Protein AF-I6ZKB7-F1 (afdb_monomer_lite)

Structure (mmCIF, N/CA/C/O backbone):
data_AF-I6ZKB7-F1
#
_entry.id   AF-I6ZKB7-F1
#
loop_
_atom_site.group_PDB
_atom_site.id
_atom_site.type_symbol
_atom_site.label_atom_id
_atom_site.label_alt_id
_atom_site.label_comp_id
_atom_site.label_asym_id
_atom_site.label_entity_id
_atom_site.label_seq_id
_atom_site.pdbx_PDB_ins_code
_atom_site.Cartn_x
_atom_site.Cartn_y
_atom_site.Cartn_z
_atom_site.occupancy
_atom_site.B_iso_or_equiv
_atom_site.auth_seq_id
_atom_site.auth_comp_id
_atom_site.auth_asym_id
_atom_site.auth_atom_id
_atom_site.pdbx_PDB_model_num
ATOM 1 N N . MET A 1 1 ? -12.246 -24.626 30.510 1.00 51.47 1 MET A N 1
ATOM 2 C CA . MET A 1 1 ? -11.680 -24.021 29.276 1.00 51.47 1 MET A CA 1
ATOM 3 C C . MET A 1 1 ? -12.000 -22.522 29.144 1.00 51.47 1 MET A C 1
ATOM 5 O O . MET A 1 1 ? -11.069 -21.736 29.004 1.00 51.47 1 MET A O 1
ATOM 9 N N . VAL A 1 2 ? -13.267 -22.102 29.299 1.00 53.16 2 VAL A N 1
ATOM 10 C CA . VAL A 1 2 ? -13.729 -20.690 29.219 1.00 53.16 2 VAL A CA 1
ATOM 11 C C . VAL A 1 2 ? -13.006 -19.737 30.192 1.00 53.16 2 VAL A C 1
ATOM 13 O O . VAL A 1 2 ? -12.579 -18.657 29.794 1.00 53.16 2 VAL A O 1
ATOM 16 N N . ARG A 1 3 ? -12.759 -20.153 31.446 1.00 53.88 3 ARG A N 1
ATOM 17 C CA . ARG A 1 3 ? -12.056 -19.338 32.468 1.00 53.88 3 ARG A CA 1
ATOM 18 C C . ARG A 1 3 ? -10.616 -18.961 32.062 1.00 53.88 3 ARG A C 1
ATOM 20 O O . ARG A 1 3 ? -10.178 -17.844 32.317 1.00 53.88 3 ARG A O 1
ATOM 27 N N . ASN A 1 4 ? -9.911 -19.847 31.347 1.00 62.19 4 ASN A N 1
ATOM 28 C CA . ASN A 1 4 ? -8.574 -19.574 30.794 1.00 62.19 4 ASN A CA 1
ATOM 29 C C . ASN A 1 4 ? -8.617 -18.669 29.553 1.00 62.19 4 ASN A C 1
ATOM 31 O O . ASN A 1 4 ? -7.664 -17.935 29.301 1.00 62.19 4 ASN A O 1
ATOM 35 N N . LEU A 1 5 ? -9.711 -18.697 28.789 1.00 60.88 5 LEU A N 1
ATOM 36 C CA . LEU A 1 5 ? -9.915 -17.851 27.611 1.00 60.88 5 LEU A CA 1
ATOM 37 C C . LEU A 1 5 ? -10.237 -16.409 28.009 1.00 60.88 5 LEU A C 1
ATOM 39 O O . LEU A 1 5 ? -9.581 -15.500 27.511 1.00 60.88 5 LEU A O 1
ATOM 43 N N . LYS A 1 6 ? -11.122 -16.212 28.999 1.00 62.75 6 LYS A N 1
ATOM 44 C CA . LYS A 1 6 ? -11.374 -14.902 29.633 1.00 62.75 6 LYS A CA 1
ATOM 45 C C . LYS A 1 6 ? -10.075 -14.281 30.153 1.00 62.75 6 LYS A C 1
ATOM 47 O O . LYS A 1 6 ? -9.770 -13.125 29.871 1.00 62.75 6 LYS A O 1
ATOM 52 N N . ARG A 1 7 ? -9.249 -15.092 30.824 1.00 59.62 7 ARG A N 1
ATOM 53 C CA . ARG A 1 7 ? -7.931 -14.679 31.320 1.00 59.62 7 ARG A CA 1
ATOM 54 C C . ARG A 1 7 ? -6.965 -14.308 30.182 1.00 59.62 7 ARG A C 1
ATOM 56 O O . ARG A 1 7 ? -6.294 -13.290 30.286 1.00 59.62 7 ARG A O 1
ATOM 63 N N . LYS A 1 8 ? -6.916 -15.066 29.078 1.00 63.81 8 LYS A N 1
ATOM 64 C CA . LYS A 1 8 ? -6.097 -14.732 27.890 1.00 63.81 8 LYS A CA 1
ATOM 65 C C . LYS A 1 8 ? -6.582 -13.472 27.157 1.00 63.81 8 LYS A C 1
ATOM 67 O O . LYS A 1 8 ? -5.739 -12.707 26.699 1.00 63.81 8 LYS A O 1
ATOM 72 N N . TYR A 1 9 ? -7.896 -13.253 27.069 1.00 59.59 9 TYR A N 1
ATOM 73 C CA . TYR A 1 9 ? -8.509 -12.079 26.433 1.00 59.59 9 TYR A CA 1
ATOM 74 C C . TYR A 1 9 ? -8.159 -10.789 27.191 1.00 59.59 9 TYR A C 1
ATOM 76 O O . TYR A 1 9 ? -7.674 -9.826 26.598 1.00 59.59 9 TYR A O 1
ATOM 84 N N . LEU A 1 10 ? -8.294 -10.826 28.523 1.00 61.03 10 LEU A N 1
ATOM 85 C CA . LEU A 1 10 ? -8.027 -9.696 29.417 1.00 61.03 10 LEU A CA 1
ATOM 86 C C . LEU A 1 10 ? -6.528 -9.417 29.612 1.00 61.03 10 LEU A C 1
ATOM 88 O O . LEU A 1 10 ? -6.096 -8.274 29.480 1.00 61.03 10 LEU A O 1
ATOM 92 N N . ILE A 1 11 ? -5.710 -10.443 29.883 1.00 68.31 11 ILE A N 1
ATOM 93 C CA . ILE A 1 11 ? -4.274 -10.255 30.171 1.00 68.31 11 ILE A CA 1
ATOM 94 C C . ILE A 1 11 ? -3.506 -9.774 28.935 1.00 68.31 11 ILE A C 1
ATOM 96 O O . ILE A 1 11 ? -2.604 -8.949 29.057 1.00 68.31 11 ILE A O 1
ATOM 100 N N . ASN A 1 12 ? -3.854 -10.260 27.739 1.00 70.25 12 ASN A N 1
ATOM 101 C CA . ASN A 1 12 ? -3.125 -9.913 26.515 1.00 70.25 12 ASN A CA 1
ATOM 102 C C . ASN A 1 12 ? -3.713 -8.700 25.772 1.00 70.25 12 ASN A C 1
ATOM 104 O O . ASN A 1 12 ? -3.286 -8.436 24.646 1.00 70.25 12 ASN A O 1
ATOM 108 N N . LYS A 1 13 ? -4.663 -7.971 26.389 1.00 74.75 13 LYS A N 1
ATOM 109 C CA . LYS A 1 13 ? -5.296 -6.750 25.850 1.00 74.75 13 LYS A CA 1
ATOM 110 C C . LYS A 1 13 ? -5.686 -6.906 24.373 1.00 74.75 13 LYS A C 1
ATOM 112 O O . LYS A 1 13 ? -5.257 -6.133 23.514 1.00 74.75 13 LYS A O 1
ATOM 117 N N . ILE A 1 14 ? -6.424 -7.973 24.066 1.00 79.06 14 ILE A N 1
ATOM 118 C CA . ILE A 1 14 ? -6.841 -8.276 22.694 1.00 79.06 14 ILE A CA 1
ATOM 119 C C . ILE A 1 14 ? -7.971 -7.325 22.315 1.00 79.06 14 ILE A C 1
ATOM 121 O O . ILE A 1 14 ? -8.935 -7.171 23.054 1.00 79.06 14 ILE A O 1
ATOM 125 N N . THR A 1 15 ? -7.831 -6.671 21.167 1.00 82.69 15 THR A N 1
ATOM 126 C CA . THR A 1 15 ? -8.818 -5.729 20.638 1.00 82.69 15 THR A CA 1
ATOM 127 C C . THR A 1 15 ? -9.570 -6.343 19.461 1.00 82.69 15 THR A C 1
ATOM 129 O O . THR A 1 15 ? -9.063 -7.226 18.766 1.00 82.69 15 THR A O 1
ATOM 132 N N . LEU A 1 16 ? -10.759 -5.817 19.166 1.00 81.62 16 LEU A N 1
ATOM 133 C CA . LEU A 1 16 ? -11.546 -6.199 17.986 1.00 81.62 16 LEU A CA 1
ATOM 134 C C . LEU A 1 16 ? -10.766 -6.008 16.672 1.00 81.62 16 LEU A C 1
ATOM 136 O O . LEU A 1 16 ? -10.924 -6.779 15.723 1.00 81.62 16 LEU A O 1
ATOM 140 N N . LEU A 1 17 ? -9.861 -5.025 16.633 1.00 83.31 17 LEU A N 1
ATOM 141 C CA . LEU A 1 17 ? -8.972 -4.800 15.497 1.00 83.31 17 LEU A CA 1
ATOM 142 C C . LEU A 1 17 ? -7.938 -5.925 15.342 1.00 83.31 17 LEU A C 1
ATOM 144 O O . LEU A 1 17 ? -7.631 -6.314 14.218 1.00 83.31 17 LEU A O 1
ATOM 148 N N . ASP A 1 18 ? -7.429 -6.490 16.441 1.00 83.62 18 ASP A N 1
ATOM 149 C CA . ASP A 1 18 ? -6.519 -7.643 16.388 1.00 83.62 18 ASP A CA 1
ATOM 150 C C . ASP A 1 18 ? -7.217 -8.873 15.805 1.00 83.62 18 ASP A C 1
ATOM 152 O O . ASP A 1 18 ? -6.635 -9.599 14.999 1.00 83.62 18 ASP A O 1
ATOM 156 N N . ILE A 1 19 ? -8.489 -9.065 16.160 1.00 84.31 19 ILE A N 1
ATOM 157 C CA . ILE A 1 19 ? -9.331 -10.129 15.613 1.00 84.31 19 ILE A CA 1
ATOM 158 C C . ILE A 1 19 ? -9.511 -9.932 14.106 1.00 84.31 19 ILE A C 1
ATOM 160 O O . ILE A 1 19 ? -9.295 -10.872 13.343 1.00 84.31 19 ILE A O 1
ATOM 164 N N . TYR A 1 20 ? -9.829 -8.717 13.650 1.00 85.31 20 TYR A N 1
ATOM 165 C CA . TYR A 1 20 ? -9.903 -8.413 12.217 1.00 85.31 20 TYR A CA 1
ATOM 166 C C . TYR A 1 20 ? -8.559 -8.636 11.498 1.00 85.31 20 TYR A C 1
ATOM 168 O O . TYR A 1 20 ? -8.508 -9.239 10.424 1.00 85.31 20 TYR A O 1
ATOM 176 N N . ASN A 1 21 ? -7.454 -8.184 12.092 1.00 84.06 21 ASN A N 1
ATOM 177 C CA . ASN A 1 21 ? -6.118 -8.327 11.516 1.00 84.06 21 ASN A CA 1
ATOM 178 C C . ASN A 1 21 ? -5.712 -9.798 11.362 1.00 84.06 21 ASN A C 1
ATOM 180 O O . ASN A 1 21 ? -5.090 -10.149 10.356 1.00 84.06 21 ASN A O 1
ATOM 184 N N . TYR A 1 22 ? -6.115 -10.657 12.303 1.00 84.31 22 TYR A N 1
ATOM 185 C CA . TYR A 1 22 ? -5.903 -12.101 12.230 1.00 84.31 22 TYR A CA 1
ATOM 186 C C . TYR A 1 22 ? -6.664 -12.753 11.067 1.00 84.31 22 TYR A C 1
ATOM 188 O O . TYR A 1 22 ? -6.106 -13.618 10.398 1.00 84.31 22 TYR A O 1
ATOM 196 N N . TYR A 1 23 ? -7.887 -12.304 10.750 1.00 83.00 23 TYR A N 1
ATOM 197 C CA . TYR A 1 23 ? -8.623 -12.800 9.574 1.00 83.00 23 TYR A CA 1
ATOM 198 C C . TYR A 1 23 ? -7.850 -12.552 8.274 1.00 83.00 23 TYR A C 1
ATOM 200 O O . TYR A 1 23 ? -7.762 -13.417 7.405 1.00 83.00 23 TYR A O 1
ATOM 208 N N . GLY A 1 24 ? -7.286 -11.349 8.130 1.00 74.38 24 GLY A N 1
ATOM 209 C CA . GLY A 1 24 ? -6.516 -10.983 6.942 1.00 74.38 24 GLY A CA 1
ATOM 210 C C . GLY A 1 24 ? -5.119 -11.606 6.902 1.00 74.38 24 GLY A C 1
ATOM 211 O O . GLY A 1 24 ? -4.590 -11.853 5.817 1.00 74.38 24 GLY A O 1
ATOM 212 N N . THR A 1 25 ? -4.520 -11.827 8.072 1.00 81.06 25 THR A N 1
ATOM 213 C CA . THR A 1 25 ? -3.142 -12.303 8.230 1.00 81.06 25 THR A CA 1
ATOM 214 C C . THR A 1 25 ? -3.088 -13.320 9.375 1.00 81.06 25 THR A C 1
ATOM 216 O O . THR A 1 25 ? -2.668 -12.973 10.483 1.00 81.06 25 THR A O 1
ATOM 219 N N . PRO A 1 26 ? -3.528 -14.569 9.140 1.00 82.00 26 PRO A N 1
ATOM 220 C CA . PRO A 1 26 ? -3.494 -15.610 10.158 1.00 82.00 26 PRO A CA 1
ATOM 221 C C . PRO A 1 26 ? -2.053 -15.909 10.572 1.00 82.00 26 PRO A C 1
ATOM 223 O O . PRO A 1 26 ? -1.104 -15.561 9.863 1.00 82.00 26 PRO A O 1
ATOM 226 N N . LEU A 1 27 ? -1.891 -16.590 11.709 1.00 81.69 27 LEU A N 1
ATOM 227 C CA . LEU A 1 27 ? -0.589 -16.846 12.332 1.00 81.69 27 LEU A CA 1
ATOM 228 C C . LEU A 1 27 ? 0.459 -17.392 11.347 1.00 81.69 27 LEU A C 1
ATOM 230 O O . LEU A 1 27 ? 1.579 -16.894 11.313 1.00 81.69 27 LEU A O 1
ATOM 234 N N . SER A 1 28 ? 0.087 -18.356 10.501 1.00 82.62 28 SER A N 1
ATOM 235 C CA . SER A 1 28 ? 0.982 -18.948 9.496 1.00 82.62 28 SER A CA 1
ATOM 236 C C . SER A 1 28 ? 1.497 -17.920 8.480 1.00 82.62 28 SER A C 1
ATOM 238 O O . SER A 1 28 ? 2.698 -17.853 8.209 1.00 82.62 28 SER A O 1
ATOM 240 N N . ILE A 1 29 ? 0.606 -17.073 7.956 1.00 82.56 29 ILE A N 1
ATOM 241 C CA . ILE A 1 29 ? 0.951 -16.007 7.007 1.00 82.56 29 ILE A CA 1
ATOM 242 C C . ILE A 1 29 ? 1.779 -14.926 7.705 1.00 82.56 29 ILE A C 1
ATOM 244 O O . ILE A 1 29 ? 2.761 -14.458 7.131 1.00 82.56 29 ILE A O 1
ATOM 248 N N . TYR A 1 30 ? 1.420 -14.546 8.933 1.00 82.12 30 TYR A N 1
ATOM 249 C CA . TYR A 1 30 ? 2.168 -13.567 9.721 1.00 82.12 30 TYR A CA 1
ATOM 250 C C . TYR A 1 30 ? 3.618 -14.019 9.939 1.00 82.12 30 TYR A C 1
ATOM 252 O O . TYR A 1 30 ? 4.549 -13.279 9.617 1.00 82.12 30 TYR A O 1
ATOM 260 N N . THR A 1 31 ? 3.810 -15.256 10.407 1.00 82.88 31 THR A N 1
ATOM 261 C CA . THR A 1 31 ? 5.133 -15.853 10.622 1.00 82.88 31 THR A CA 1
ATOM 262 C C . THR A 1 31 ? 5.932 -15.917 9.325 1.00 82.88 31 THR A C 1
ATOM 264 O O . THR A 1 31 ? 7.063 -15.436 9.277 1.00 82.88 31 THR A O 1
ATOM 267 N N . SER A 1 32 ? 5.328 -16.421 8.244 1.00 83.94 32 SER A N 1
ATOM 268 C CA . SER A 1 32 ? 5.976 -16.486 6.930 1.00 83.94 32 SER A CA 1
ATOM 269 C C . SER A 1 32 ? 6.416 -15.104 6.427 1.00 83.94 32 SER A C 1
ATOM 271 O O . SER A 1 32 ? 7.543 -14.945 5.961 1.00 83.94 32 SER A O 1
ATOM 273 N N . GLN A 1 33 ? 5.572 -14.075 6.566 1.00 81.50 33 GLN A N 1
ATOM 274 C CA . GLN A 1 33 ? 5.900 -12.709 6.144 1.00 81.50 33 GLN A CA 1
ATOM 275 C C . GLN A 1 33 ? 7.035 -12.094 6.968 1.00 81.50 33 GLN A C 1
ATOM 277 O O . GLN A 1 33 ? 7.944 -11.501 6.389 1.00 81.50 33 GLN A O 1
ATOM 282 N N . LYS A 1 34 ? 7.001 -12.234 8.299 1.00 79.88 34 LYS A N 1
ATOM 283 C CA . LYS A 1 34 ? 8.045 -11.708 9.191 1.00 79.88 34 LYS A CA 1
ATOM 284 C C . LYS A 1 34 ? 9.397 -12.360 8.920 1.00 79.88 34 LYS A C 1
ATOM 286 O O . LYS A 1 34 ? 10.383 -11.654 8.723 1.00 79.88 34 LYS A O 1
ATOM 291 N N . ILE A 1 35 ? 9.418 -13.687 8.802 1.00 80.50 35 ILE A N 1
ATOM 292 C CA . ILE A 1 35 ? 10.624 -14.449 8.462 1.00 80.50 35 ILE A CA 1
ATOM 293 C C . ILE A 1 35 ? 11.142 -14.040 7.081 1.00 80.50 35 ILE A C 1
ATOM 295 O O . ILE A 1 35 ? 12.321 -13.725 6.935 1.00 80.50 35 ILE A O 1
ATOM 299 N N . ARG A 1 36 ? 10.264 -13.950 6.074 1.00 77.75 36 ARG A N 1
ATOM 300 C CA . ARG A 1 36 ? 10.646 -13.485 4.735 1.00 77.75 36 ARG A CA 1
ATOM 301 C C . ARG A 1 36 ? 11.272 -12.093 4.772 1.00 77.75 36 ARG A C 1
ATOM 303 O O . ARG A 1 36 ? 12.269 -11.884 4.094 1.00 77.75 36 ARG A O 1
ATOM 310 N N . ASN A 1 37 ? 10.710 -11.145 5.520 1.00 75.69 37 ASN A N 1
ATOM 311 C CA . ASN A 1 37 ? 11.269 -9.795 5.616 1.00 75.69 37 ASN A CA 1
ATOM 312 C C . ASN A 1 37 ? 12.669 -9.808 6.239 1.00 75.69 37 ASN A C 1
ATOM 314 O O . ASN A 1 37 ? 13.555 -9.136 5.722 1.00 75.69 37 ASN A O 1
ATOM 318 N N . VAL A 1 38 ? 12.878 -10.599 7.298 1.00 80.38 38 VAL A N 1
ATOM 319 C CA . VAL A 1 38 ? 14.201 -10.791 7.909 1.00 80.38 38 VAL A CA 1
ATOM 320 C C . VAL A 1 38 ? 15.192 -11.342 6.886 1.00 80.38 38 VAL A C 1
ATOM 322 O O . VAL A 1 38 ? 16.237 -10.731 6.675 1.00 80.38 38 VAL A O 1
ATOM 325 N N . PHE A 1 39 ? 14.843 -12.435 6.200 1.00 79.31 39 PHE A N 1
ATOM 326 C CA . PHE A 1 39 ? 15.711 -13.040 5.188 1.00 79.31 39 PHE A CA 1
ATOM 327 C C . PHE A 1 39 ? 16.005 -12.084 4.035 1.00 79.31 39 PHE A C 1
ATOM 329 O O . PHE A 1 39 ? 17.162 -11.893 3.690 1.00 79.31 39 PHE A O 1
ATOM 336 N N . VAL A 1 40 ? 14.985 -11.439 3.466 1.00 75.00 40 VAL A N 1
ATOM 337 C CA . VAL A 1 40 ? 15.162 -10.513 2.340 1.00 75.00 40 VAL A CA 1
ATOM 338 C C . VAL A 1 40 ? 16.058 -9.343 2.735 1.00 75.00 40 VAL A C 1
ATOM 340 O O . VAL A 1 40 ? 16.977 -9.019 1.987 1.00 75.00 40 VAL A O 1
ATOM 343 N N . THR A 1 41 ? 15.834 -8.725 3.897 1.00 74.56 41 THR A N 1
ATOM 344 C CA . THR A 1 41 ? 16.668 -7.609 4.361 1.00 74.56 41 THR A CA 1
ATOM 345 C C . THR A 1 41 ? 18.099 -8.064 4.632 1.00 74.56 41 THR A C 1
ATOM 347 O O . THR A 1 41 ? 19.029 -7.419 4.156 1.00 74.56 41 THR A O 1
ATOM 350 N N . ALA A 1 42 ? 18.292 -9.191 5.323 1.00 76.06 42 ALA A N 1
ATOM 351 C CA . ALA A 1 42 ? 19.621 -9.735 5.588 1.00 76.06 42 ALA A CA 1
ATOM 352 C C . ALA A 1 42 ? 20.368 -10.060 4.285 1.00 76.06 42 ALA A C 1
ATOM 354 O O . ALA A 1 42 ? 21.498 -9.616 4.099 1.00 76.06 42 ALA A O 1
ATOM 355 N N . SER A 1 43 ? 19.721 -10.757 3.345 1.00 76.25 43 SER A N 1
ATOM 356 C CA . SER A 1 43 ? 20.298 -11.093 2.042 1.00 76.25 43 SER A CA 1
ATOM 357 C C . SER A 1 43 ? 20.627 -9.852 1.217 1.00 76.25 43 SER A C 1
ATOM 359 O O . SER A 1 43 ? 21.700 -9.797 0.624 1.00 76.25 43 SER A O 1
ATOM 361 N N . LEU A 1 44 ? 19.754 -8.840 1.192 1.00 73.12 44 LEU A N 1
ATOM 362 C CA . LEU A 1 44 ? 20.019 -7.579 0.494 1.00 73.12 44 LEU A CA 1
ATOM 363 C C . LEU A 1 44 ? 21.232 -6.856 1.088 1.00 73.12 44 LEU A C 1
ATOM 365 O O . LEU A 1 44 ? 22.131 -6.471 0.343 1.00 73.12 44 LEU A O 1
ATOM 369 N N . CYS A 1 45 ? 21.291 -6.710 2.412 1.00 74.06 45 CYS A N 1
ATOM 370 C CA . CYS A 1 45 ? 22.398 -6.031 3.085 1.00 74.06 45 CYS A CA 1
ATOM 371 C C . CYS A 1 45 ? 23.725 -6.784 2.919 1.00 74.06 45 CYS A C 1
ATOM 373 O O . CYS A 1 45 ? 24.742 -6.156 2.632 1.00 74.06 45 CYS A O 1
ATOM 375 N N . LEU A 1 46 ? 23.710 -8.118 3.016 1.00 76.69 46 LEU A N 1
ATOM 376 C CA . LEU A 1 46 ? 24.879 -8.955 2.733 1.00 76.69 46 LEU A CA 1
ATOM 377 C C . LEU A 1 46 ? 25.317 -8.827 1.273 1.00 76.69 46 LEU A C 1
ATOM 379 O O . LEU A 1 46 ? 26.502 -8.666 1.011 1.00 76.69 46 LEU A O 1
ATOM 383 N N . THR A 1 47 ? 24.378 -8.831 0.323 1.00 69.62 47 THR A N 1
ATOM 384 C CA . THR A 1 47 ? 24.689 -8.681 -1.109 1.00 69.62 47 THR A CA 1
ATOM 385 C C . THR A 1 47 ? 25.359 -7.339 -1.388 1.00 69.62 47 THR A C 1
ATOM 387 O O . THR A 1 47 ? 26.381 -7.304 -2.066 1.00 69.62 47 THR A O 1
ATOM 390 N N . VAL A 1 48 ? 24.834 -6.240 -0.833 1.00 69.94 48 VAL A N 1
ATOM 391 C CA . VAL A 1 48 ? 25.462 -4.914 -0.951 1.00 69.94 48 VAL A CA 1
ATOM 392 C C . VAL A 1 48 ? 26.858 -4.927 -0.339 1.00 69.94 48 VAL A C 1
ATOM 394 O O . VAL A 1 48 ? 27.799 -4.440 -0.957 1.00 69.94 48 VAL A O 1
ATOM 397 N N . TYR A 1 49 ? 27.018 -5.521 0.844 1.00 72.00 49 TYR A N 1
ATOM 398 C CA . TYR A 1 49 ? 28.314 -5.595 1.504 1.00 72.00 49 TYR A CA 1
ATOM 399 C C . TYR A 1 49 ? 29.348 -6.386 0.698 1.00 72.00 49 TYR A C 1
ATOM 401 O O . TYR A 1 49 ? 30.452 -5.889 0.482 1.00 72.00 49 TYR A O 1
ATOM 409 N N . PHE A 1 50 ? 28.997 -7.581 0.222 1.00 68.44 50 PHE A N 1
ATOM 410 C CA . PHE A 1 50 ? 29.893 -8.414 -0.576 1.00 68.44 50 PHE A CA 1
ATOM 411 C C . PHE A 1 50 ? 30.214 -7.769 -1.926 1.00 68.44 50 PHE A C 1
ATOM 413 O O . PHE A 1 50 ? 31.379 -7.725 -2.308 1.00 68.44 50 PHE A O 1
ATOM 420 N N . ALA A 1 51 ? 29.220 -7.198 -2.614 1.00 68.19 51 ALA A N 1
ATOM 421 C CA . ALA A 1 51 ? 29.429 -6.523 -3.893 1.00 68.19 51 ALA A CA 1
ATOM 422 C C . ALA A 1 51 ? 30.323 -5.280 -3.755 1.00 68.19 51 ALA A C 1
ATOM 424 O O . ALA A 1 51 ? 31.217 -5.070 -4.567 1.00 68.19 51 ALA A O 1
ATOM 425 N N . SER A 1 52 ? 30.133 -4.471 -2.709 1.00 65.69 52 SER A N 1
ATOM 426 C CA . SER A 1 52 ? 30.962 -3.281 -2.464 1.00 65.69 52 SER A CA 1
ATOM 427 C C . SER A 1 52 ? 32.376 -3.593 -1.968 1.00 65.69 52 SER A C 1
ATOM 429 O O . SER A 1 52 ? 33.221 -2.705 -1.985 1.00 65.69 52 SER A O 1
ATOM 431 N N . ASN A 1 53 ? 32.641 -4.818 -1.510 1.00 66.31 53 ASN A N 1
ATOM 432 C CA . ASN A 1 53 ? 33.949 -5.233 -0.994 1.00 66.31 53 ASN A CA 1
ATOM 433 C C . ASN A 1 53 ? 34.579 -6.366 -1.817 1.00 66.31 53 ASN A C 1
ATOM 435 O O . ASN A 1 53 ? 35.540 -6.986 -1.365 1.00 66.31 53 ASN A O 1
ATOM 439 N N . MET A 1 54 ? 34.061 -6.638 -3.019 1.00 66.62 54 MET A N 1
ATOM 440 C CA . MET A 1 54 ? 34.463 -7.791 -3.826 1.00 66.62 54 MET A CA 1
ATOM 441 C C . MET A 1 54 ? 35.965 -7.784 -4.139 1.00 66.62 54 MET A C 1
ATOM 443 O O . MET A 1 54 ? 36.617 -8.817 -4.015 1.00 66.62 54 MET A O 1
ATOM 447 N N . ASP A 1 55 ? 36.535 -6.615 -4.445 1.00 62.22 55 ASP A N 1
ATOM 448 C CA . ASP A 1 55 ? 37.968 -6.463 -4.729 1.00 62.22 55 ASP A CA 1
ATOM 449 C C . ASP A 1 55 ? 38.847 -6.631 -3.484 1.00 62.22 55 ASP A C 1
ATOM 451 O O . ASP A 1 55 ? 39.965 -7.134 -3.572 1.00 62.22 55 ASP A O 1
ATOM 455 N N . ALA A 1 56 ? 38.357 -6.241 -2.305 1.00 64.81 56 ALA A N 1
ATOM 456 C CA . ALA A 1 56 ? 39.075 -6.455 -1.050 1.00 64.81 56 ALA A CA 1
ATOM 457 C C . ALA A 1 56 ? 39.078 -7.943 -0.670 1.00 64.81 56 ALA A C 1
ATOM 459 O O . ALA A 1 56 ? 40.132 -8.491 -0.348 1.00 64.81 56 ALA A O 1
ATOM 460 N N . ILE A 1 57 ? 37.921 -8.603 -0.799 1.00 66.12 57 ILE A N 1
ATOM 461 C CA . ILE A 1 57 ? 37.740 -10.035 -0.531 1.00 66.12 57 ILE A CA 1
ATOM 462 C C . ILE A 1 57 ? 38.574 -10.875 -1.501 1.00 66.12 57 ILE A C 1
ATOM 464 O O . ILE A 1 57 ? 39.287 -11.775 -1.070 1.00 66.12 57 ILE A O 1
ATOM 468 N N . ARG A 1 58 ? 38.553 -10.547 -2.801 1.00 64.81 58 ARG A N 1
ATOM 469 C CA . ARG A 1 58 ? 39.345 -11.238 -3.832 1.00 64.81 58 ARG A CA 1
ATOM 470 C C . ARG A 1 58 ? 40.852 -11.146 -3.580 1.00 64.81 58 ARG A C 1
ATOM 472 O O . ARG A 1 58 ? 41.584 -12.054 -3.951 1.00 64.81 58 ARG A O 1
ATOM 479 N N . ASN A 1 59 ? 41.300 -10.070 -2.938 1.00 71.06 59 ASN A N 1
ATOM 480 C CA . ASN A 1 59 ? 42.705 -9.832 -2.617 1.00 71.06 59 ASN A CA 1
ATOM 481 C C . ASN A 1 59 ? 43.088 -10.251 -1.181 1.00 71.06 59 ASN A C 1
ATOM 483 O O . ASN A 1 59 ? 44.144 -9.833 -0.709 1.00 71.06 59 ASN A O 1
ATOM 487 N N . ASN A 1 60 ? 42.249 -11.025 -0.470 1.00 68.25 60 ASN A N 1
ATOM 488 C CA . ASN A 1 60 ? 42.449 -11.431 0.935 1.00 68.25 60 ASN A CA 1
ATOM 489 C C . ASN A 1 60 ? 42.766 -10.261 1.888 1.00 68.25 60 ASN A C 1
ATOM 491 O O . ASN A 1 60 ? 43.442 -10.422 2.904 1.00 68.25 60 ASN A O 1
ATOM 495 N N . ARG A 1 61 ? 42.278 -9.057 1.573 1.00 66.94 61 ARG A N 1
ATOM 496 C CA . ARG A 1 61 ? 42.401 -7.886 2.442 1.00 66.94 61 ARG A CA 1
ATOM 497 C C . ARG A 1 61 ? 41.169 -7.812 3.329 1.00 66.94 61 ARG A C 1
ATOM 499 O O . ARG A 1 61 ? 40.049 -7.981 2.851 1.00 66.94 61 ARG A O 1
ATOM 506 N N . ILE A 1 62 ? 41.368 -7.502 4.609 1.00 62.34 62 ILE A N 1
ATOM 507 C CA . ILE A 1 62 ? 40.254 -7.234 5.521 1.00 62.34 62 ILE A CA 1
ATOM 508 C C . ILE A 1 62 ? 39.461 -6.049 4.940 1.00 62.34 62 ILE A C 1
ATOM 510 O O . ILE A 1 62 ? 40.045 -4.974 4.746 1.00 62.34 62 ILE A O 1
ATOM 514 N N . PRO A 1 63 ? 38.162 -6.218 4.624 1.00 61.44 63 PRO A N 1
ATOM 515 C CA . PRO A 1 63 ? 37.339 -5.115 4.156 1.00 61.44 63 PRO A CA 1
ATOM 516 C C . PRO A 1 63 ? 37.359 -4.017 5.216 1.00 61.44 63 PRO A C 1
ATOM 518 O O . PRO A 1 63 ? 37.104 -4.284 6.392 1.00 61.44 63 PRO A O 1
ATOM 521 N N . ARG A 1 64 ? 37.688 -2.779 4.832 1.00 56.91 64 ARG A N 1
ATOM 522 C CA . ARG A 1 64 ? 37.697 -1.666 5.787 1.00 56.91 64 ARG A CA 1
ATOM 523 C C . ARG A 1 64 ? 36.263 -1.405 6.257 1.00 56.91 64 ARG A C 1
ATOM 525 O O . ARG A 1 64 ? 35.476 -0.785 5.544 1.00 56.91 64 ARG A O 1
ATOM 532 N N . LEU A 1 65 ? 35.942 -1.853 7.470 1.00 53.31 65 LEU A N 1
ATOM 533 C CA . LEU A 1 65 ? 34.760 -1.436 8.224 1.00 53.31 65 LEU A CA 1
ATOM 534 C C . LEU A 1 65 ? 34.934 0.042 8.610 1.00 53.31 65 LEU A C 1
ATOM 536 O O . LEU A 1 65 ? 35.455 0.366 9.669 1.00 53.31 65 LEU A O 1
ATOM 540 N N . GLY A 1 66 ? 34.571 0.947 7.700 1.00 51.94 66 GLY A N 1
ATOM 541 C CA . GLY A 1 66 ? 34.568 2.399 7.924 1.00 51.94 66 GLY A CA 1
ATOM 542 C C . GLY A 1 66 ? 33.198 3.022 7.664 1.00 51.94 66 GLY A C 1
ATOM 543 O O . GLY A 1 66 ? 32.225 2.299 7.439 1.00 51.94 66 GLY A O 1
ATOM 544 N N . VAL A 1 67 ? 33.134 4.359 7.604 1.00 51.22 67 VAL A N 1
ATOM 545 C CA . VAL A 1 67 ? 31.952 5.173 7.214 1.00 51.22 67 VAL A CA 1
ATOM 546 C C . VAL A 1 67 ? 31.632 5.032 5.712 1.00 51.22 67 VAL A C 1
ATOM 548 O O . VAL A 1 67 ? 31.247 5.972 5.025 1.00 51.22 67 VAL A O 1
ATOM 551 N N . ASN A 1 68 ? 31.833 3.839 5.165 1.00 62.62 68 ASN A N 1
ATOM 552 C CA . ASN A 1 68 ? 31.519 3.518 3.789 1.00 62.62 68 ASN A CA 1
ATOM 553 C C . ASN A 1 68 ? 30.061 3.067 3.708 1.00 62.62 68 ASN A C 1
ATOM 555 O O . ASN A 1 68 ? 29.506 2.469 4.636 1.00 62.62 68 ASN A O 1
ATOM 559 N N . PHE A 1 69 ? 29.447 3.335 2.560 1.00 60.69 69 PHE A N 1
ATOM 560 C CA . PHE A 1 69 ? 28.040 3.050 2.295 1.00 60.69 69 PHE A CA 1
ATOM 561 C C . PHE A 1 69 ? 27.642 1.592 2.611 1.00 60.69 69 PHE A C 1
ATOM 563 O O . PHE A 1 69 ? 26.572 1.339 3.166 1.00 60.69 69 PHE A O 1
ATOM 570 N N . SER A 1 70 ? 28.525 0.629 2.337 1.00 64.75 70 SER A N 1
ATOM 571 C CA . SER A 1 70 ? 28.307 -0.798 2.601 1.00 64.75 70 SER A CA 1
ATOM 572 C C . SER A 1 70 ? 28.192 -1.135 4.093 1.00 64.75 70 SER A C 1
ATOM 574 O O . SER A 1 70 ? 27.279 -1.864 4.484 1.00 64.75 70 SER A O 1
ATOM 576 N N . SER A 1 71 ? 29.048 -0.557 4.938 1.00 66.50 71 SER A N 1
ATOM 577 C CA . SER A 1 71 ? 28.999 -0.722 6.397 1.00 66.50 71 SER A CA 1
ATOM 578 C C . SER A 1 71 ? 27.745 -0.081 6.996 1.00 66.50 71 SER A C 1
ATOM 580 O O . SER A 1 71 ? 27.067 -0.693 7.819 1.00 66.50 71 SER A O 1
ATOM 582 N N . ALA A 1 72 ? 27.382 1.125 6.544 1.00 65.88 72 ALA A N 1
ATOM 583 C CA . ALA A 1 72 ? 26.166 1.808 6.993 1.00 65.88 72 ALA A CA 1
ATOM 584 C C . ALA A 1 72 ? 24.897 1.016 6.625 1.00 65.88 72 ALA A C 1
ATOM 586 O O . ALA A 1 72 ? 23.973 0.898 7.430 1.00 65.88 72 ALA A O 1
ATOM 587 N N . THR A 1 73 ? 24.878 0.405 5.435 1.00 67.25 73 THR A N 1
ATOM 588 C CA . THR A 1 73 ? 23.766 -0.443 4.977 1.00 67.25 73 THR A CA 1
ATOM 589 C C . THR A 1 73 ? 23.639 -1.721 5.814 1.00 67.25 73 THR A C 1
ATOM 591 O O . THR A 1 73 ? 22.519 -2.150 6.101 1.00 67.25 73 THR A O 1
ATOM 594 N N . LEU A 1 74 ? 24.757 -2.311 6.259 1.00 73.12 74 LEU A N 1
ATOM 595 C CA . LEU A 1 74 ? 24.750 -3.443 7.192 1.00 73.12 74 LEU A CA 1
ATOM 596 C C . LEU A 1 74 ? 24.227 -3.059 8.576 1.00 73.12 74 LEU A C 1
ATOM 598 O O . LEU A 1 74 ? 23.404 -3.789 9.118 1.00 73.12 74 LEU A O 1
ATOM 602 N N . VAL A 1 75 ? 24.661 -1.927 9.138 1.00 71.31 75 VAL A N 1
ATOM 603 C CA . VAL A 1 75 ? 24.205 -1.480 10.466 1.00 71.31 75 VAL A CA 1
ATOM 604 C C . VAL A 1 75 ? 22.706 -1.187 10.445 1.00 71.31 75 VAL A C 1
ATOM 606 O O . VAL A 1 75 ? 21.959 -1.720 11.264 1.00 71.31 75 VAL A O 1
ATOM 609 N N . VAL A 1 76 ? 22.234 -0.408 9.469 1.00 70.19 76 VAL A N 1
ATOM 610 C CA . VAL A 1 76 ? 20.805 -0.082 9.331 1.00 70.19 76 VAL A CA 1
ATOM 611 C C . VAL A 1 76 ? 19.976 -1.339 9.049 1.00 70.19 76 VAL A C 1
ATOM 613 O O . VAL A 1 76 ? 18.918 -1.533 9.651 1.00 70.19 76 VAL A O 1
ATOM 616 N N . GLY A 1 77 ? 20.474 -2.226 8.184 1.00 72.69 77 GLY A N 1
ATOM 617 C CA . GLY A 1 77 ? 19.859 -3.525 7.919 1.00 72.69 77 GLY A CA 1
ATOM 618 C C . GLY A 1 77 ? 19.775 -4.411 9.158 1.00 72.69 77 GLY A C 1
ATOM 619 O O . GLY A 1 77 ? 18.723 -4.987 9.428 1.00 72.69 77 GLY A O 1
ATOM 620 N N . GLY A 1 78 ? 20.850 -4.472 9.943 1.00 75.31 78 GLY A N 1
ATOM 621 C CA . GLY A 1 78 ? 20.926 -5.215 11.198 1.00 75.31 78 GLY A CA 1
ATOM 622 C C . GLY A 1 78 ? 19.919 -4.705 12.224 1.00 75.31 78 GLY A C 1
ATOM 623 O O . GLY A 1 78 ? 19.148 -5.497 12.763 1.00 75.31 78 GLY A O 1
ATOM 624 N N . VAL A 1 79 ? 19.831 -3.385 12.419 1.00 78.38 79 VAL A N 1
ATOM 625 C CA . VAL A 1 79 ? 18.817 -2.771 13.295 1.00 78.38 79 VAL A CA 1
ATOM 626 C C . VAL A 1 79 ? 17.402 -3.132 12.834 1.00 78.38 79 VAL A C 1
ATOM 628 O O . VAL A 1 79 ? 16.545 -3.463 13.655 1.00 78.38 79 VAL A O 1
ATOM 631 N N . PHE A 1 80 ? 17.146 -3.122 11.523 1.00 78.62 80 PHE A N 1
ATOM 632 C CA . PHE A 1 80 ? 15.844 -3.503 10.981 1.00 78.62 80 PHE A CA 1
ATOM 633 C C . PHE A 1 80 ? 15.524 -4.985 11.216 1.00 78.62 80 PHE A C 1
ATOM 635 O O . PHE A 1 80 ? 14.414 -5.310 11.636 1.00 78.62 80 PHE A O 1
ATOM 642 N N . VAL A 1 81 ? 16.490 -5.881 10.995 1.00 82.38 81 VAL A N 1
ATOM 643 C CA . VAL A 1 81 ? 16.343 -7.322 11.253 1.00 82.38 81 VAL A CA 1
ATOM 644 C C . VAL A 1 81 ? 16.052 -7.583 12.730 1.00 82.38 81 VAL A C 1
ATOM 646 O O . VAL A 1 81 ? 15.101 -8.298 13.042 1.00 82.38 81 VAL A O 1
ATOM 649 N N . VAL A 1 82 ? 16.805 -6.956 13.637 1.00 79.75 82 VAL A N 1
ATOM 650 C CA . VAL A 1 82 ? 16.594 -7.078 15.087 1.00 79.75 82 VAL A CA 1
ATOM 651 C C . VAL A 1 82 ? 15.211 -6.560 15.475 1.00 79.75 82 VAL A C 1
ATOM 653 O O . VAL A 1 82 ? 14.475 -7.241 16.187 1.00 79.75 82 VAL A O 1
ATOM 656 N N . LYS A 1 83 ? 14.798 -5.399 14.955 1.00 82.62 83 LYS A N 1
ATOM 657 C CA . LYS A 1 83 ? 13.453 -4.853 15.181 1.00 82.62 83 LYS A CA 1
ATOM 658 C C . LYS A 1 83 ? 12.357 -5.808 14.704 1.00 82.62 83 LYS A C 1
ATOM 660 O O . LYS A 1 83 ? 11.367 -5.998 15.411 1.00 82.62 83 LYS A O 1
ATOM 665 N N . GLU A 1 84 ? 12.499 -6.392 13.517 1.00 79.75 84 GLU A N 1
ATOM 666 C CA . GLU A 1 84 ? 11.530 -7.352 12.980 1.00 79.75 84 GLU A CA 1
ATOM 667 C C . GLU A 1 84 ? 11.479 -8.636 13.816 1.00 79.75 84 GLU A C 1
ATOM 669 O O . GLU A 1 84 ? 10.383 -9.122 14.100 1.00 79.75 84 GLU A O 1
ATOM 674 N N . ALA A 1 85 ? 12.628 -9.134 14.283 1.00 81.00 85 ALA A N 1
ATOM 675 C CA . ALA A 1 85 ? 12.710 -10.290 15.173 1.00 81.00 85 ALA A CA 1
ATOM 676 C C . ALA A 1 85 ? 12.041 -10.016 16.531 1.00 81.00 85 ALA A C 1
ATOM 678 O O . ALA A 1 85 ? 11.195 -10.794 16.971 1.00 81.00 85 ALA A O 1
ATOM 679 N N . ILE A 1 86 ? 12.332 -8.873 17.160 1.00 84.06 86 ILE A N 1
ATOM 680 C CA . ILE A 1 86 ? 11.688 -8.454 18.415 1.00 84.06 86 ILE A CA 1
ATOM 681 C C . ILE A 1 86 ? 10.178 -8.288 18.206 1.00 84.06 86 ILE A C 1
ATOM 683 O O . ILE A 1 86 ? 9.378 -8.798 18.988 1.00 84.06 86 ILE A O 1
ATOM 687 N N . SER A 1 87 ? 9.766 -7.621 17.123 1.00 82.12 87 SER A N 1
ATOM 688 C CA . SER A 1 87 ? 8.353 -7.448 16.769 1.00 82.12 87 SER A CA 1
ATOM 689 C C . SER A 1 87 ? 7.643 -8.789 16.586 1.00 82.12 87 SER A C 1
ATOM 691 O O . SER A 1 87 ? 6.508 -8.936 17.039 1.00 82.12 87 SER A O 1
ATOM 693 N N . TYR A 1 88 ? 8.299 -9.762 15.948 1.00 83.88 88 TYR A N 1
ATOM 694 C CA . TYR A 1 88 ? 7.781 -11.115 15.795 1.00 83.88 88 TYR A CA 1
ATOM 695 C C . TYR A 1 88 ? 7.574 -11.781 17.160 1.00 83.88 88 TYR A C 1
ATOM 697 O O . TYR A 1 88 ? 6.462 -12.218 17.447 1.00 83.88 88 TYR A O 1
ATOM 705 N N . VAL A 1 89 ? 8.590 -11.778 18.030 1.00 84.31 89 VAL A N 1
ATOM 706 C CA . VAL A 1 89 ? 8.523 -12.406 19.362 1.00 84.31 89 VAL A CA 1
ATOM 707 C C . VAL A 1 89 ? 7.431 -11.777 20.233 1.00 84.31 89 VAL A C 1
ATOM 709 O O . VAL A 1 89 ? 6.606 -12.495 20.801 1.00 84.31 89 VAL A O 1
ATOM 712 N N . LEU A 1 90 ? 7.366 -10.444 20.299 1.00 82.00 90 LEU A N 1
ATOM 713 C CA . LEU A 1 90 ? 6.380 -9.733 21.120 1.00 82.00 90 LEU A CA 1
ATOM 714 C C . LEU A 1 90 ? 4.941 -9.993 20.655 1.00 82.00 90 LEU A C 1
ATOM 716 O O . LEU A 1 90 ? 4.043 -10.218 21.470 1.00 82.00 90 LEU A O 1
ATOM 720 N N . ASN A 1 91 ? 4.709 -9.996 19.342 1.00 82.62 91 ASN A N 1
ATOM 721 C CA . ASN A 1 91 ? 3.366 -10.166 18.789 1.00 82.62 91 ASN A CA 1
ATOM 722 C C . ASN A 1 91 ? 2.939 -11.630 18.666 1.00 82.62 91 ASN A C 1
ATOM 724 O O . ASN A 1 91 ? 1.740 -11.892 18.564 1.00 82.62 91 ASN A O 1
ATOM 728 N N . LEU A 1 92 ? 3.871 -12.586 18.721 1.00 83.44 92 LEU A N 1
ATOM 729 C CA . LEU A 1 92 ? 3.565 -14.013 18.631 1.00 83.44 92 LEU A CA 1
ATOM 730 C C . LEU A 1 92 ? 2.598 -14.448 19.737 1.00 83.44 92 LEU A C 1
ATOM 732 O O . LEU A 1 92 ? 1.607 -15.121 19.463 1.00 83.44 92 LEU A O 1
ATOM 736 N N . LYS A 1 93 ? 2.828 -13.997 20.977 1.00 81.94 93 LYS A N 1
ATOM 737 C CA . LYS A 1 93 ? 1.949 -14.295 22.121 1.00 81.94 93 LYS A CA 1
ATOM 738 C C . LYS A 1 93 ? 0.532 -13.753 21.911 1.00 81.94 93 LYS A C 1
ATOM 740 O O . LYS A 1 93 ? -0.454 -14.433 22.218 1.00 81.94 93 LYS A O 1
ATOM 745 N N . LYS A 1 94 ? 0.426 -12.536 21.368 1.00 81.56 94 LYS A N 1
ATOM 746 C CA . LYS A 1 94 ? -0.857 -11.894 21.065 1.00 81.56 94 LYS A CA 1
ATOM 747 C C . LYS A 1 94 ? -1.582 -12.641 19.945 1.00 81.56 94 LYS A C 1
ATOM 749 O O . LYS A 1 94 ? -2.723 -13.048 20.137 1.00 81.56 94 LYS A O 1
ATOM 754 N N . MET A 1 95 ? -0.896 -12.935 18.839 1.00 81.69 95 MET A N 1
ATOM 755 C CA . MET A 1 95 ? -1.458 -13.680 17.706 1.00 81.69 95 MET A CA 1
ATOM 756 C C . MET A 1 95 ? -1.865 -15.110 18.070 1.00 81.69 95 MET A C 1
ATOM 758 O O . MET A 1 95 ? -2.935 -15.558 17.666 1.00 81.69 95 MET A O 1
ATOM 762 N N . ALA A 1 96 ? -1.077 -15.810 18.887 1.00 82.50 96 ALA A N 1
ATOM 763 C CA . ALA A 1 96 ? -1.444 -17.127 19.400 1.00 82.50 96 ALA A CA 1
ATOM 764 C C . ALA A 1 96 ? -2.722 -17.064 20.251 1.00 82.50 96 ALA A C 1
ATOM 766 O O . ALA A 1 96 ? -3.565 -17.954 20.188 1.00 82.50 96 ALA A O 1
ATOM 767 N N . SER A 1 97 ? -2.903 -15.993 21.026 1.00 83.00 97 SER A N 1
ATOM 768 C CA . SER A 1 97 ? -4.122 -15.802 21.815 1.00 83.00 97 SER A CA 1
ATOM 769 C C . SER A 1 97 ? -5.343 -15.538 20.932 1.00 83.00 97 SER A C 1
ATOM 771 O O . SER A 1 97 ? -6.398 -16.117 21.186 1.00 83.00 97 SER A O 1
ATOM 773 N N . VAL A 1 98 ? -5.189 -14.750 19.861 1.00 84.25 98 VAL A N 1
ATOM 774 C CA . VAL A 1 98 ? -6.243 -14.546 18.852 1.00 84.25 98 VAL A CA 1
ATOM 775 C C . VAL A 1 98 ? -6.583 -15.852 18.131 1.00 84.25 98 VAL A C 1
ATOM 777 O O . VAL A 1 98 ? -7.758 -16.156 17.961 1.00 84.25 98 VAL A O 1
ATOM 780 N N . PHE A 1 99 ? -5.596 -16.688 17.806 1.00 84.50 99 PHE A N 1
ATOM 781 C CA . PHE A 1 99 ? -5.841 -18.020 17.243 1.00 84.50 99 PHE A CA 1
ATOM 782 C C . PHE A 1 99 ? -6.736 -18.889 18.142 1.00 84.50 99 PHE A C 1
ATOM 784 O O . PHE A 1 99 ? -7.685 -19.504 17.658 1.00 84.50 99 PHE A O 1
ATOM 791 N N . TYR A 1 100 ? -6.494 -18.908 19.458 1.00 81.00 100 TYR A N 1
ATOM 792 C CA . TYR A 1 100 ? -7.355 -19.646 20.391 1.00 81.00 100 TYR A CA 1
ATOM 793 C C . TYR A 1 100 ? -8.777 -19.077 20.471 1.00 81.00 100 TYR A C 1
ATOM 795 O O . TYR A 1 100 ? -9.719 -19.848 20.638 1.00 81.00 100 TYR A O 1
ATOM 803 N N . ILE A 1 101 ? -8.938 -17.758 20.336 1.00 81.12 101 ILE A N 1
ATOM 804 C CA . ILE A 1 101 ? -10.254 -17.107 20.258 1.00 81.12 101 ILE A CA 1
ATOM 805 C C . ILE A 1 101 ? -10.985 -17.538 18.986 1.00 81.12 101 ILE A C 1
ATOM 807 O O . ILE A 1 101 ? -12.138 -17.942 19.066 1.00 81.12 101 ILE A O 1
ATOM 811 N N . TYR A 1 102 ? -10.304 -17.541 17.838 1.00 81.56 102 TYR A N 1
ATOM 812 C CA . TYR A 1 102 ? -10.864 -18.038 16.580 1.00 81.56 102 TYR A CA 1
ATOM 813 C C . TYR A 1 102 ? -11.320 -19.493 16.697 1.00 81.56 102 TYR A C 1
ATOM 815 O O . TYR A 1 102 ? -12.445 -19.808 16.326 1.00 81.56 102 TYR A O 1
ATOM 823 N N . ARG A 1 103 ? -10.483 -20.366 17.271 1.00 80.50 103 ARG A N 1
ATOM 824 C CA . ARG A 1 103 ? -10.829 -21.780 17.486 1.00 80.50 103 ARG A CA 1
ATOM 825 C C . ARG A 1 103 ? -12.033 -21.952 18.417 1.00 80.50 103 ARG A C 1
ATOM 827 O O . ARG A 1 103 ? -12.837 -22.848 18.202 1.00 80.50 103 ARG A O 1
ATOM 834 N N . TYR A 1 104 ? -12.150 -21.110 19.443 1.00 77.69 104 TYR A N 1
ATOM 835 C CA . TYR A 1 104 ? -13.288 -21.130 20.364 1.00 77.69 104 TYR A CA 1
ATOM 836 C C . TYR A 1 104 ? -14.584 -20.668 19.694 1.00 77.69 104 TYR A C 1
ATOM 838 O O . TYR A 1 104 ? -15.622 -21.294 19.878 1.00 77.69 104 TYR A O 1
ATOM 846 N N . ILE A 1 105 ? -14.510 -19.586 18.918 1.00 81.44 105 ILE A N 1
ATOM 847 C CA . ILE A 1 105 ? -15.664 -18.983 18.252 1.00 81.44 105 ILE A CA 1
ATOM 848 C C . ILE A 1 105 ? -16.197 -19.880 17.135 1.00 81.44 105 ILE A C 1
ATOM 850 O O . ILE A 1 105 ? -17.406 -20.032 17.002 1.00 81.44 105 ILE A O 1
ATOM 854 N N . LEU A 1 106 ? -15.306 -20.443 16.321 1.00 74.56 106 LEU A N 1
ATOM 855 C CA . LEU A 1 106 ? -15.707 -21.087 15.073 1.00 74.56 106 LEU A CA 1
ATOM 856 C C . LEU A 1 106 ? -16.076 -22.555 15.251 1.00 74.56 106 LEU A C 1
ATOM 858 O O . LEU A 1 106 ? -16.817 -23.053 14.417 1.00 74.56 106 LEU A O 1
ATOM 862 N N . GLN A 1 107 ? -15.603 -23.217 16.317 1.00 67.69 107 GLN A N 1
ATOM 863 C CA . GLN A 1 107 ? -15.865 -24.623 16.695 1.00 67.69 107 GLN A CA 1
ATOM 864 C C . GLN A 1 107 ? -15.560 -25.699 15.619 1.00 67.69 107 GLN A C 1
ATOM 866 O O . GLN A 1 107 ? -15.384 -26.862 15.969 1.00 67.69 107 GLN A O 1
ATOM 871 N N . GLU A 1 108 ? -15.381 -25.315 14.354 1.00 61.94 108 GLU A N 1
ATOM 872 C CA . GLU A 1 108 ? -15.073 -26.127 13.177 1.00 61.94 108 GLU A CA 1
ATOM 873 C C . GLU A 1 108 ? -13.697 -25.768 12.570 1.00 61.94 108 GLU A C 1
ATOM 875 O O . GLU A 1 108 ? -12.998 -24.847 13.013 1.00 61.94 108 GLU A O 1
ATOM 880 N N . GLY A 1 109 ? -13.282 -26.535 11.554 1.00 58.44 109 GLY A N 1
ATOM 881 C CA . GLY A 1 109 ? -12.031 -26.340 10.818 1.00 58.44 109 GLY A CA 1
ATOM 882 C C . GLY A 1 109 ? -11.945 -24.988 10.096 1.00 58.44 109 GLY A C 1
ATOM 883 O O . GLY A 1 109 ? -12.941 -24.410 9.670 1.00 58.44 109 GLY A O 1
ATOM 884 N N . ILE A 1 110 ? -10.720 -24.476 9.940 1.00 60.34 110 ILE A N 1
ATOM 885 C CA . ILE A 1 110 ? -10.441 -23.105 9.470 1.00 60.34 110 ILE A CA 1
ATOM 886 C C . ILE A 1 110 ? -10.738 -22.898 7.969 1.00 60.34 110 ILE A C 1
ATOM 888 O O . ILE A 1 110 ? -10.821 -21.762 7.496 1.00 60.34 110 ILE A O 1
ATOM 892 N N . ASP A 1 111 ? -10.946 -23.976 7.216 1.00 57.12 111 ASP A N 1
ATOM 893 C CA . ASP A 1 111 ? -10.811 -23.955 5.759 1.00 57.12 111 ASP A CA 1
ATOM 894 C C . ASP A 1 111 ? -11.986 -23.305 5.003 1.00 57.12 111 ASP A C 1
ATOM 896 O O . ASP A 1 111 ? -11.819 -22.949 3.840 1.00 57.12 111 ASP A O 1
ATOM 900 N N . ASN A 1 112 ? -13.129 -23.033 5.656 1.00 64.38 112 ASN A N 1
ATOM 901 C CA . ASN A 1 112 ? -14.298 -22.378 5.035 1.00 64.38 112 ASN A CA 1
ATOM 902 C C . ASN A 1 112 ? -14.919 -21.236 5.868 1.00 64.38 112 ASN A C 1
ATOM 904 O O . ASN A 1 112 ? -16.115 -20.956 5.779 1.00 64.38 112 ASN A O 1
ATOM 908 N N . ILE A 1 113 ? -14.116 -20.523 6.660 1.00 72.81 113 ILE A N 1
ATOM 909 C CA . ILE A 1 113 ? -14.622 -19.436 7.513 1.00 72.81 113 ILE A CA 1
ATOM 910 C C . ILE A 1 113 ? -15.035 -18.210 6.681 1.00 72.81 113 ILE A C 1
ATOM 912 O O . ILE A 1 113 ? -14.199 -17.533 6.061 1.00 72.81 113 ILE A O 1
ATOM 916 N N . ARG A 1 114 ? -16.316 -17.820 6.751 1.00 81.38 114 ARG A N 1
ATOM 917 C CA . ARG A 1 114 ? -16.753 -16.494 6.286 1.00 81.38 114 ARG A CA 1
ATOM 918 C C . ARG A 1 114 ? -16.530 -15.480 7.400 1.00 81.38 114 ARG A C 1
ATOM 920 O O . ARG A 1 114 ? -16.781 -15.745 8.570 1.00 81.38 114 ARG A O 1
ATOM 927 N N . PHE A 1 115 ? -16.110 -14.270 7.033 1.00 85.38 115 PHE A N 1
ATOM 928 C CA . PHE A 1 115 ? -15.846 -13.225 8.027 1.00 85.38 115 PHE A CA 1
ATOM 929 C C . PHE A 1 115 ? -17.080 -12.868 8.869 1.00 85.38 115 PHE A C 1
ATOM 931 O O . PHE A 1 115 ? -16.953 -12.503 10.031 1.00 85.38 115 PHE A O 1
ATOM 938 N N . LYS A 1 116 ? -18.279 -13.017 8.294 1.00 85.94 116 LYS A N 1
ATOM 939 C CA . LYS A 1 116 ? -19.544 -12.809 9.002 1.00 85.94 116 LYS A CA 1
ATOM 940 C C . LYS A 1 116 ? -19.672 -13.718 10.230 1.00 85.94 116 LYS A C 1
ATOM 942 O O . LYS A 1 116 ? -20.012 -13.224 11.298 1.00 85.94 116 LYS A O 1
ATOM 947 N N . ASP A 1 117 ? -19.324 -14.995 10.084 1.00 85.69 117 ASP A N 1
ATOM 948 C CA . ASP A 1 117 ? -19.425 -15.993 11.154 1.00 85.69 117 ASP A CA 1
ATOM 949 C C . ASP A 1 117 ? -18.444 -15.652 12.302 1.00 85.69 117 ASP A C 1
ATOM 951 O O . ASP A 1 117 ? -18.778 -15.758 13.482 1.00 85.69 117 ASP A O 1
ATOM 955 N N . VAL A 1 118 ? -17.261 -15.113 11.962 1.00 86.06 118 VAL A N 1
ATOM 956 C CA . VAL A 1 118 ? -16.304 -14.569 12.945 1.00 86.06 118 VAL A CA 1
ATOM 957 C C . VAL A 1 118 ? -16.914 -13.394 13.705 1.00 86.06 118 VAL A C 1
ATOM 959 O O . VAL A 1 118 ? -16.863 -13.373 14.930 1.00 86.06 118 VAL A O 1
ATOM 962 N N . VAL A 1 119 ? -17.496 -12.415 13.007 1.00 87.56 119 VAL A N 1
ATOM 963 C CA . VAL A 1 119 ? -18.083 -11.221 13.641 1.00 87.56 119 VAL A CA 1
ATOM 964 C C . VAL A 1 119 ? -19.204 -11.605 14.608 1.00 87.56 119 VAL A C 1
ATOM 966 O O . VAL A 1 119 ? -19.227 -11.112 15.733 1.00 87.56 119 VAL A O 1
ATOM 969 N N . GLU A 1 120 ? -20.096 -12.510 14.205 1.00 86.94 120 GLU A N 1
ATOM 970 C CA . GLU A 1 120 ? -21.203 -12.979 15.047 1.00 86.94 120 GLU A CA 1
ATOM 971 C C . GLU A 1 120 ? -20.701 -13.639 16.337 1.00 86.94 120 GLU A C 1
ATOM 973 O O . GLU A 1 120 ? -21.196 -13.343 17.426 1.00 86.94 120 GLU A O 1
ATOM 978 N N . GLY A 1 121 ? -19.683 -14.492 16.247 1.00 86.38 121 GLY A N 1
ATOM 979 C CA . GLY A 1 121 ? -19.132 -15.133 17.434 1.00 86.38 121 GLY A CA 1
ATOM 980 C C . GLY A 1 121 ? -18.290 -14.211 18.319 1.00 86.38 121 GLY A C 1
ATOM 981 O O . GLY A 1 121 ? -18.284 -14.379 19.537 1.00 86.38 121 GLY A O 1
ATOM 982 N N . VAL A 1 122 ? -17.638 -13.192 17.750 1.00 86.38 122 VAL A N 1
ATOM 983 C CA . VAL A 1 122 ? -16.946 -12.153 18.535 1.00 86.38 122 VAL A CA 1
ATOM 984 C C . VAL A 1 122 ? -17.946 -11.311 19.317 1.00 86.38 122 VAL A C 1
ATOM 986 O O . VAL A 1 122 ? -17.703 -11.024 20.482 1.00 86.38 122 VAL A O 1
ATOM 989 N N . ILE A 1 123 ? -19.079 -10.950 18.710 1.00 86.56 123 ILE A N 1
ATOM 990 C CA . ILE A 1 123 ? -20.151 -10.211 19.390 1.00 86.56 123 ILE A CA 1
ATOM 991 C C . ILE A 1 123 ? -20.692 -11.016 20.577 1.00 86.56 123 ILE A C 1
ATOM 993 O O . ILE A 1 123 ? -20.818 -10.477 21.676 1.00 86.56 123 ILE A O 1
ATOM 997 N N . LYS A 1 124 ? -20.945 -12.319 20.387 1.00 86.12 124 LYS A N 1
ATOM 998 C CA . LYS A 1 124 ? -21.344 -13.216 21.485 1.00 86.12 124 LYS A CA 1
ATOM 999 C C . LYS A 1 124 ? -20.288 -13.246 22.596 1.00 86.12 124 LYS A C 1
ATOM 1001 O O . LYS A 1 124 ? -20.628 -13.088 23.765 1.00 86.12 124 LYS A O 1
ATOM 1006 N N . LEU A 1 125 ? -19.009 -13.370 22.235 1.00 84.50 125 LEU A N 1
ATOM 1007 C CA . LEU A 1 125 ? -17.907 -13.385 23.199 1.00 84.50 125 LEU A CA 1
ATOM 1008 C C . LEU A 1 125 ? -17.780 -12.058 23.969 1.00 84.50 125 LEU A C 1
ATOM 1010 O O . LEU A 1 125 ? -17.597 -12.070 25.182 1.00 84.50 125 LEU A O 1
ATOM 1014 N N . GLU A 1 126 ? -17.894 -10.911 23.302 1.00 83.75 126 GLU A N 1
ATOM 1015 C CA . GLU A 1 126 ? -17.852 -9.592 23.952 1.00 83.75 126 GLU A CA 1
ATOM 1016 C C . GLU A 1 126 ? -19.001 -9.410 24.949 1.00 83.75 126 GLU A C 1
ATOM 1018 O O . GLU A 1 126 ? -18.783 -8.895 26.049 1.00 83.75 126 GLU A O 1
ATOM 1023 N N . LYS A 1 127 ? -20.197 -9.915 24.626 1.00 85.75 127 LYS A N 1
ATOM 1024 C CA . LYS A 1 127 ? -21.323 -9.950 25.563 1.00 85.75 127 LYS A CA 1
ATOM 1025 C C . LYS A 1 127 ? -21.024 -10.836 26.779 1.00 85.75 127 LYS A C 1
ATOM 1027 O O . LYS A 1 127 ? -21.218 -10.411 27.910 1.00 85.75 127 LYS A O 1
ATOM 1032 N N . GLU A 1 128 ? -20.466 -12.030 26.580 1.00 82.62 128 GLU A N 1
ATOM 1033 C CA . GLU A 1 128 ? -20.146 -12.975 27.666 1.00 82.62 128 GLU A CA 1
ATOM 1034 C C . GLU A 1 128 ? -18.970 -12.559 28.573 1.00 82.62 128 GLU A C 1
ATOM 1036 O O . GLU A 1 128 ? -18.873 -13.006 29.727 1.00 82.62 128 GLU A O 1
ATOM 1041 N N . VAL A 1 129 ? -18.008 -11.799 28.040 1.00 79.81 129 VAL A N 1
ATOM 1042 C CA . VAL A 1 129 ? -16.753 -11.446 28.730 1.00 79.81 129 VAL A CA 1
ATOM 1043 C C . VAL A 1 129 ? -16.785 -10.025 29.278 1.00 79.81 129 VAL A C 1
ATOM 1045 O O . VAL A 1 129 ? -16.342 -9.807 30.405 1.00 79.81 129 VAL A O 1
ATOM 1048 N N . HIS A 1 130 ? -17.292 -9.076 28.492 1.00 79.00 130 HIS A N 1
ATOM 1049 C CA . HIS A 1 130 ? -17.264 -7.646 28.794 1.00 79.00 130 HIS A CA 1
ATOM 1050 C C . HIS A 1 130 ? -18.650 -7.045 29.046 1.00 79.00 130 HIS A C 1
ATOM 1052 O O . HIS A 1 130 ? -18.722 -5.862 29.370 1.00 79.00 130 HIS A O 1
ATOM 1058 N N . ASN A 1 131 ? -19.726 -7.833 28.914 1.00 81.88 131 ASN A N 1
ATOM 1059 C CA . ASN A 1 131 ? -21.113 -7.376 29.032 1.00 81.88 131 ASN A CA 1
ATOM 1060 C C . ASN A 1 131 ? -21.426 -6.175 28.119 1.00 81.88 131 ASN A C 1
ATOM 1062 O O . ASN A 1 131 ? -22.143 -5.254 28.500 1.00 81.88 131 ASN A O 1
ATOM 1066 N N . ARG A 1 132 ? -20.829 -6.162 26.919 1.00 82.56 132 ARG A N 1
ATOM 1067 C CA . ARG A 1 132 ? -21.044 -5.127 25.902 1.00 82.56 132 ARG A CA 1
ATOM 1068 C C . ARG A 1 132 ? -22.006 -5.637 24.839 1.00 82.56 132 ARG A C 1
ATOM 1070 O O . ARG A 1 132 ? -21.724 -6.644 24.193 1.00 82.56 132 ARG A O 1
ATOM 1077 N N . ASP A 1 133 ? -23.088 -4.903 24.608 1.00 83.81 133 ASP A N 1
ATOM 1078 C CA . ASP A 1 133 ? -24.000 -5.152 23.491 1.00 83.81 133 ASP A CA 1
ATOM 1079 C C . ASP A 1 133 ? -23.468 -4.473 22.222 1.00 83.81 133 ASP A C 1
ATOM 1081 O O . ASP A 1 133 ? -23.842 -3.358 21.871 1.00 83.81 133 ASP A O 1
ATOM 1085 N N . LEU A 1 134 ? -22.536 -5.151 21.550 1.00 84.81 134 LEU A N 1
ATOM 1086 C CA . LEU A 1 134 ? -21.997 -4.718 20.261 1.00 84.81 134 LEU A CA 1
ATOM 1087 C C . LEU A 1 134 ? -22.860 -5.227 19.108 1.00 84.81 134 LEU A C 1
ATOM 1089 O O . LEU A 1 134 ? -23.253 -6.391 19.065 1.00 84.81 134 LEU A O 1
ATOM 1093 N N . THR A 1 135 ? -23.072 -4.384 18.105 1.00 86.94 135 THR A N 1
ATOM 1094 C CA . THR A 1 135 ? -23.680 -4.777 16.834 1.00 86.94 135 THR A CA 1
ATOM 1095 C C . THR A 1 135 ? -22.618 -5.014 15.757 1.00 86.94 135 THR A C 1
ATOM 1097 O O . THR A 1 135 ? -21.470 -4.567 15.840 1.00 86.94 135 THR A O 1
ATOM 1100 N N . GLY A 1 136 ? -23.006 -5.682 14.665 1.00 83.31 136 GLY A N 1
ATOM 1101 C CA . GLY A 1 136 ? -22.132 -5.833 13.495 1.00 83.31 136 GLY A CA 1
ATOM 1102 C C . GLY A 1 136 ? -21.726 -4.494 12.860 1.00 83.31 136 GLY A C 1
ATOM 1103 O O . GLY A 1 136 ? -20.668 -4.413 12.229 1.00 83.31 136 GLY A O 1
ATOM 1104 N N . LYS A 1 137 ? -22.539 -3.442 13.045 1.00 85.31 137 LYS A N 1
ATOM 1105 C CA . LYS A 1 137 ? -22.227 -2.074 12.613 1.00 85.31 137 LYS A CA 1
ATOM 1106 C C . LYS A 1 137 ? -21.092 -1.488 13.453 1.00 85.31 137 LYS A C 1
ATOM 1108 O O . LYS A 1 137 ? -20.135 -0.988 12.869 1.00 85.31 137 LYS A O 1
ATOM 1113 N N . ASP A 1 138 ? -21.135 -1.653 14.773 1.00 84.88 138 ASP A N 1
ATOM 1114 C CA . ASP A 1 138 ? -20.101 -1.138 15.684 1.00 84.88 138 ASP A CA 1
ATOM 1115 C C . ASP A 1 138 ? -18.743 -1.777 15.397 1.00 84.88 138 ASP A C 1
ATOM 1117 O O . ASP A 1 138 ? -17.732 -1.090 15.259 1.00 84.88 138 ASP A O 1
ATOM 1121 N N . PHE A 1 139 ? -18.722 -3.098 15.191 1.00 85.81 139 PHE A N 1
ATOM 1122 C CA . PHE A 1 139 ? -17.501 -3.801 14.801 1.00 85.81 139 PHE A CA 1
ATOM 1123 C C . PHE A 1 139 ? -16.922 -3.248 13.486 1.00 85.81 139 PHE A C 1
ATOM 1125 O O . PHE A 1 139 ? -15.709 -3.089 13.336 1.00 85.81 139 PHE A O 1
ATOM 1132 N N . ARG A 1 140 ? -17.785 -2.940 12.513 1.00 86.38 140 ARG A N 1
ATOM 1133 C CA . ARG A 1 140 ? -17.373 -2.388 11.217 1.00 86.38 140 ARG A CA 1
ATOM 1134 C C . ARG A 1 140 ? -16.831 -0.970 11.339 1.00 86.38 140 ARG A C 1
ATOM 1136 O O . ARG A 1 140 ? -15.788 -0.686 10.752 1.00 86.38 140 ARG A O 1
ATOM 1143 N N . ASP A 1 141 ? -17.496 -0.118 12.110 1.00 84.19 141 ASP A N 1
ATOM 1144 C CA . ASP A 1 141 ? -17.059 1.254 12.355 1.00 84.19 141 ASP A CA 1
ATOM 1145 C C . ASP A 1 141 ? -15.691 1.273 13.060 1.00 84.19 141 ASP A C 1
ATOM 1147 O O . ASP A 1 141 ? -14.805 2.015 12.641 1.00 84.19 141 ASP A O 1
ATOM 1151 N N . ILE A 1 142 ? -15.448 0.368 14.017 1.00 86.12 142 ILE A N 1
ATOM 1152 C CA . ILE A 1 142 ? -14.138 0.208 14.675 1.00 86.12 142 ILE A CA 1
ATOM 1153 C C . ILE A 1 142 ? -13.041 -0.176 13.673 1.00 86.12 142 ILE A C 1
ATOM 1155 O O . ILE A 1 142 ? -11.968 0.426 13.664 1.00 86.12 142 ILE A O 1
ATOM 1159 N N . VAL A 1 143 ? -13.299 -1.154 12.798 1.00 86.75 143 VAL A N 1
ATOM 1160 C CA . VAL A 1 143 ? -12.322 -1.591 11.782 1.00 86.75 143 VAL A CA 1
ATOM 1161 C C . VAL A 1 143 ? -12.038 -0.493 10.750 1.00 86.75 143 VAL A C 1
ATOM 1163 O O . VAL A 1 143 ? -10.913 -0.375 10.256 1.00 86.75 143 VAL A O 1
ATOM 1166 N N . ASN A 1 144 ? -13.045 0.312 10.410 1.00 87.44 144 ASN A N 1
ATOM 1167 C CA . ASN A 1 144 ? -12.943 1.330 9.369 1.00 87.44 144 ASN A CA 1
ATOM 1168 C C . ASN A 1 144 ? -12.495 2.706 9.870 1.00 87.44 144 ASN A C 1
ATOM 1170 O O . ASN A 1 144 ? -12.043 3.495 9.039 1.00 87.44 144 ASN A O 1
ATOM 1174 N N . ARG A 1 145 ? -12.549 2.986 11.179 1.00 87.38 145 ARG A N 1
ATOM 1175 C CA . ARG A 1 145 ? -12.291 4.314 11.769 1.00 87.38 145 ARG A CA 1
ATOM 1176 C C . ARG A 1 145 ? -11.034 4.984 11.218 1.00 87.38 145 ARG A C 1
ATOM 1178 O O . ARG A 1 145 ? -11.121 6.041 10.602 1.00 87.38 145 ARG A O 1
ATOM 1185 N N . ASN A 1 146 ? -9.882 4.319 11.304 1.00 88.25 146 ASN A N 1
ATOM 1186 C CA . ASN A 1 146 ? -8.611 4.876 10.823 1.00 88.25 146 ASN A CA 1
ATOM 1187 C C . ASN A 1 146 ? -8.608 5.150 9.309 1.00 88.25 146 ASN A C 1
ATOM 1189 O O . ASN A 1 146 ? -8.042 6.143 8.855 1.00 88.25 146 ASN A O 1
ATOM 1193 N N . ASN A 1 147 ? -9.244 4.287 8.509 1.00 89.19 147 ASN A N 1
ATOM 1194 C CA . ASN A 1 147 ? -9.348 4.495 7.062 1.00 89.19 147 ASN A CA 1
ATOM 1195 C C . ASN A 1 147 ? -10.270 5.676 6.729 1.00 89.19 147 ASN A C 1
ATOM 1197 O O . ASN A 1 147 ? -9.973 6.418 5.794 1.00 89.19 147 ASN A O 1
ATOM 1201 N N . LEU A 1 148 ? -11.357 5.849 7.486 1.00 88.25 148 LEU A N 1
ATOM 1202 C CA . LEU A 1 148 ? -12.307 6.948 7.320 1.00 88.25 148 LEU A CA 1
ATOM 1203 C C . LEU A 1 148 ? -11.684 8.291 7.708 1.00 88.25 148 LEU A C 1
ATOM 1205 O O . LEU A 1 148 ? -11.804 9.238 6.934 1.00 88.25 148 LEU A O 1
ATOM 1209 N N . LEU A 1 149 ? -10.952 8.351 8.826 1.00 90.12 149 LEU A N 1
ATOM 1210 C CA . LEU A 1 149 ? -10.208 9.543 9.256 1.00 90.12 149 LEU A CA 1
ATOM 1211 C C . LEU A 1 149 ? -9.136 9.945 8.235 1.00 90.12 149 LEU A C 1
ATOM 1213 O O . LEU A 1 149 ? -9.001 11.117 7.885 1.00 90.12 149 LEU A O 1
ATOM 1217 N N . LEU A 1 150 ? -8.397 8.971 7.690 1.00 91.75 150 LEU A N 1
ATOM 1218 C CA . LEU A 1 150 ? -7.428 9.241 6.624 1.00 91.75 150 LEU A CA 1
ATOM 1219 C C . LEU A 1 150 ? -8.093 9.782 5.362 1.00 91.75 150 LEU A C 1
ATOM 1221 O O . LEU A 1 150 ? -7.560 10.698 4.739 1.00 91.75 150 LEU A O 1
ATOM 1225 N N . LEU A 1 151 ? -9.236 9.218 4.976 1.00 89.44 151 LEU A N 1
ATOM 1226 C CA . LEU A 1 151 ? -9.994 9.688 3.824 1.00 89.44 151 LEU A CA 1
ATOM 1227 C C . LEU A 1 151 ? -10.533 11.112 4.050 1.00 89.44 151 LEU A C 1
ATOM 1229 O O . LEU A 1 151 ? -10.430 11.944 3.147 1.00 89.44 151 LEU A O 1
ATOM 1233 N N . LEU A 1 152 ? -10.996 11.427 5.265 1.00 89.00 152 LEU A N 1
ATOM 1234 C CA . LEU A 1 152 ? -11.474 12.759 5.642 1.00 89.00 152 LEU A CA 1
ATOM 1235 C C . LEU A 1 152 ? -10.334 13.772 5.531 1.00 89.00 152 LEU A C 1
ATOM 1237 O O . LEU A 1 152 ? -10.473 14.821 4.899 1.00 89.00 152 LEU A O 1
ATOM 1241 N N . MET A 1 153 ? -9.161 13.404 6.052 1.00 90.62 153 MET A N 1
ATOM 1242 C CA . MET A 1 153 ? -7.950 14.207 5.940 1.00 90.62 153 MET A CA 1
ATOM 1243 C C . MET A 1 153 ? -7.526 14.411 4.478 1.00 90.62 153 MET A C 1
ATOM 1245 O O . MET A 1 153 ? -7.120 15.512 4.108 1.00 90.62 153 MET A O 1
ATOM 1249 N N . MET A 1 154 ? -7.651 13.389 3.621 1.00 89.75 154 MET A N 1
ATOM 1250 C CA . MET A 1 154 ? -7.381 13.513 2.183 1.00 89.75 154 MET A CA 1
ATOM 1251 C C . MET A 1 154 ? -8.334 14.482 1.477 1.00 89.75 154 MET A C 1
ATOM 1253 O O . MET A 1 154 ? -7.866 15.234 0.622 1.00 89.75 154 MET A O 1
ATOM 1257 N N . LYS A 1 155 ? -9.628 14.493 1.833 1.00 86.12 155 LYS A N 1
ATOM 1258 C CA . LYS A 1 155 ? -10.619 15.413 1.245 1.00 86.12 155 LYS A CA 1
ATOM 1259 C C . LYS A 1 155 ? -10.430 16.852 1.724 1.00 86.12 155 LYS A C 1
ATOM 1261 O O . LYS A 1 155 ? -10.356 17.757 0.900 1.00 86.12 155 LYS A O 1
ATOM 1266 N N . LYS A 1 156 ? -10.345 17.078 3.039 1.00 88.62 156 LYS A N 1
ATOM 1267 C CA . LYS A 1 156 ? -10.314 18.438 3.612 1.00 88.62 156 LYS A CA 1
ATOM 1268 C C . LYS A 1 156 ? -8.911 19.069 3.555 1.00 88.62 156 LYS A C 1
ATOM 1270 O O . LYS A 1 156 ? -8.784 20.289 3.483 1.00 88.62 156 LYS A O 1
ATOM 1275 N N . PHE A 1 157 ? -7.839 18.266 3.499 1.00 91.12 157 PHE A N 1
ATOM 1276 C CA . PHE A 1 157 ? -6.450 18.754 3.469 1.00 91.12 157 PHE A CA 1
ATOM 1277 C C . PHE A 1 157 ? -5.606 18.159 2.318 1.00 91.12 157 PHE A C 1
ATOM 1279 O O . PHE A 1 157 ? -4.502 17.645 2.543 1.00 91.12 157 PHE A O 1
ATOM 1286 N N . PRO A 1 158 ? -6.041 18.291 1.048 1.00 88.88 158 PRO A N 1
ATOM 1287 C CA . PRO A 1 158 ? -5.406 17.627 -0.095 1.00 88.88 158 PRO A CA 1
ATOM 1288 C C . PRO A 1 158 ? -3.958 18.075 -0.340 1.00 88.88 158 PRO A C 1
ATOM 1290 O O . PRO A 1 158 ? -3.158 17.335 -0.912 1.00 88.88 158 PRO A O 1
ATOM 1293 N N . SER A 1 159 ? -3.575 19.273 0.113 1.00 89.25 159 SER A N 1
ATOM 1294 C CA . SER A 1 159 ? -2.217 19.808 -0.048 1.00 89.25 159 SER A CA 1
ATOM 1295 C C . SER A 1 159 ? -1.139 19.022 0.706 1.00 89.25 159 SER A C 1
ATOM 1297 O O . SER A 1 159 ? 0.028 19.111 0.328 1.00 89.25 159 SER A O 1
ATOM 1299 N N . ILE A 1 160 ? -1.504 18.262 1.748 1.00 90.12 160 ILE A N 1
ATOM 1300 C CA . ILE A 1 160 ? -0.581 17.370 2.476 1.00 90.12 160 ILE A CA 1
ATOM 1301 C C . ILE A 1 160 ? -0.159 16.209 1.565 1.00 90.12 160 ILE A C 1
ATOM 1303 O O . ILE A 1 160 ? 1.001 15.810 1.526 1.00 90.12 160 ILE A O 1
ATOM 1307 N N . PHE A 1 161 ? -1.087 15.725 0.742 1.00 87.88 161 PHE A N 1
ATOM 1308 C CA . PHE A 1 161 ? -0.905 14.572 -0.137 1.00 87.88 161 PHE A CA 1
ATOM 1309 C C . PHE A 1 161 ? -0.332 14.938 -1.516 1.00 87.88 161 PHE A C 1
ATOM 1311 O O . PHE A 1 161 ? -0.209 14.070 -2.383 1.00 87.88 161 PHE A O 1
ATOM 1318 N N . ARG A 1 162 ? 0.039 16.210 -1.727 1.00 81.75 162 ARG A N 1
ATOM 1319 C CA . ARG A 1 162 ? 0.708 16.710 -2.939 1.00 81.75 162 ARG A CA 1
ATOM 1320 C C . ARG A 1 162 ? 2.225 16.861 -2.709 1.00 81.75 162 ARG A C 1
ATOM 1322 O O . ARG A 1 162 ? 2.619 17.287 -1.623 1.00 81.75 162 ARG A O 1
ATOM 1329 N N . PRO A 1 163 ? 3.080 16.575 -3.713 1.00 73.25 163 PRO A N 1
ATOM 1330 C CA . PRO A 1 163 ? 2.735 16.206 -5.093 1.00 73.25 163 PRO A CA 1
ATOM 1331 C C . PRO A 1 163 ? 2.221 14.766 -5.236 1.00 73.25 163 PRO A C 1
ATOM 1333 O O . PRO A 1 163 ? 1.570 14.455 -6.232 1.00 73.25 163 PRO A O 1
ATOM 1336 N N . THR A 1 164 ? 2.446 13.903 -4.240 1.00 82.50 164 THR A N 1
ATOM 1337 C CA . THR A 1 164 ? 2.056 12.487 -4.296 1.00 82.50 164 THR A CA 1
ATOM 1338 C C . THR A 1 164 ? 1.732 11.856 -2.950 1.00 82.50 164 THR A C 1
ATOM 1340 O O . THR A 1 164 ? 2.400 12.109 -1.953 1.00 82.50 164 THR A O 1
ATOM 1343 N N . CYS A 1 165 ? 0.783 10.919 -2.965 1.00 88.44 165 CYS A N 1
ATOM 1344 C CA . CYS A 1 165 ? 0.462 10.038 -1.846 1.00 88.44 165 CYS A CA 1
ATOM 1345 C C . CYS A 1 165 ? 1.177 8.682 -2.013 1.00 88.44 165 CYS A C 1
ATOM 1347 O O . CYS A 1 165 ? 0.656 7.778 -2.677 1.00 88.44 165 CYS A O 1
ATOM 1349 N N . SER A 1 166 ? 2.388 8.564 -1.458 1.00 92.12 166 SER A N 1
ATOM 1350 C CA . SER A 1 166 ? 3.164 7.313 -1.437 1.00 92.12 166 SER A CA 1
ATOM 1351 C C . SER A 1 166 ? 2.662 6.353 -0.356 1.00 92.12 166 SER A C 1
ATOM 1353 O O . SER A 1 166 ? 1.994 6.750 0.604 1.00 92.12 166 SER A O 1
ATOM 1355 N N . ARG A 1 167 ? 3.007 5.068 -0.473 1.00 91.50 167 ARG A N 1
ATOM 1356 C CA . ARG A 1 167 ? 2.774 4.090 0.598 1.00 91.50 167 ARG A CA 1
ATOM 1357 C C . ARG A 1 167 ? 3.573 4.430 1.845 1.00 91.50 167 ARG A C 1
ATOM 1359 O O . ARG A 1 167 ? 3.056 4.208 2.934 1.00 91.50 167 ARG A O 1
ATOM 1366 N N . PHE A 1 168 ? 4.778 4.978 1.692 1.00 92.12 168 PHE A N 1
ATOM 1367 C CA . PHE A 1 168 ? 5.594 5.409 2.825 1.00 92.12 168 PHE A CA 1
ATOM 1368 C C . PHE A 1 168 ? 4.898 6.498 3.657 1.00 92.12 168 PHE A C 1
ATOM 1370 O O . PHE A 1 168 ? 4.768 6.339 4.869 1.00 92.12 168 PHE A O 1
ATOM 1377 N N . LEU A 1 169 ? 4.330 7.529 3.013 1.00 93.69 169 LEU A N 1
ATOM 1378 C CA . LEU A 1 169 ? 3.522 8.538 3.709 1.00 93.69 169 LEU A CA 1
ATOM 1379 C C . LEU A 1 169 ? 2.325 7.892 4.411 1.00 93.69 169 LEU A C 1
ATOM 1381 O O . LEU A 1 169 ? 2.097 8.122 5.592 1.00 93.69 169 LEU A O 1
ATOM 1385 N N . LEU A 1 170 ? 1.566 7.059 3.692 1.00 93.81 170 LEU A N 1
ATOM 1386 C CA . LEU A 1 170 ? 0.385 6.393 4.247 1.00 93.81 170 LEU A CA 1
ATOM 1387 C C . LEU A 1 170 ? 0.716 5.513 5.452 1.00 93.81 170 LEU A C 1
ATOM 1389 O O . LEU A 1 170 ? -0.080 5.448 6.379 1.00 93.81 170 LEU A O 1
ATOM 1393 N N . TYR A 1 171 ? 1.859 4.832 5.431 1.00 91.31 171 TYR A N 1
ATOM 1394 C CA . TYR A 1 171 ? 2.327 4.013 6.544 1.00 91.31 171 TYR A CA 1
ATOM 1395 C C . TYR A 1 171 ? 2.546 4.859 7.805 1.00 91.31 171 TYR A C 1
ATOM 1397 O O . TYR A 1 171 ? 2.074 4.493 8.883 1.00 91.31 171 TYR A O 1
ATOM 1405 N N . ILE A 1 172 ? 3.190 6.021 7.657 1.00 92.25 172 ILE A N 1
ATOM 1406 C CA . ILE A 1 172 ? 3.385 6.965 8.762 1.00 92.25 172 ILE A CA 1
ATOM 1407 C C . ILE A 1 172 ? 2.027 7.479 9.239 1.00 92.25 172 ILE A C 1
ATOM 1409 O O . ILE A 1 172 ? 1.705 7.354 10.414 1.00 92.25 172 ILE A O 1
ATOM 1413 N N . LEU A 1 173 ? 1.177 7.961 8.329 1.00 93.69 173 LEU A N 1
ATOM 1414 C CA . LEU A 1 173 ? -0.134 8.504 8.688 1.00 93.69 173 LEU A CA 1
ATOM 1415 C C . LEU A 1 173 ? -1.031 7.482 9.398 1.00 93.69 173 LEU A C 1
ATOM 1417 O O . LEU A 1 173 ? -1.701 7.847 10.353 1.00 93.69 173 LEU A O 1
ATOM 1421 N N . HIS A 1 174 ? -1.013 6.205 9.006 1.00 90.69 174 HIS A N 1
ATOM 1422 C CA . HIS A 1 174 ? -1.728 5.138 9.726 1.00 90.69 174 HIS A CA 1
ATOM 1423 C C . HIS A 1 174 ? -1.273 4.976 11.176 1.00 90.69 174 HIS A C 1
ATOM 1425 O O . HIS A 1 174 ? -2.078 4.618 12.029 1.00 90.69 174 HIS A O 1
ATOM 1431 N N . SER A 1 175 ? -0.000 5.253 11.453 1.00 88.88 175 SER A N 1
ATOM 1432 C CA . SER A 1 175 ? 0.558 5.192 12.807 1.00 88.88 175 SER A CA 1
ATOM 1433 C C . SER A 1 175 ? 0.167 6.412 13.650 1.00 88.88 175 SER A C 1
ATOM 1435 O O . SER A 1 175 ? 0.073 6.304 14.869 1.00 88.88 175 SER A O 1
ATOM 1437 N N . TYR A 1 176 ? -0.091 7.558 13.007 1.00 91.25 176 TYR A N 1
ATOM 1438 C CA . TYR A 1 176 ? -0.449 8.809 13.683 1.00 91.25 176 TYR A CA 1
ATOM 1439 C C . TYR A 1 176 ? -1.944 9.097 13.728 1.00 91.25 176 TYR A C 1
ATOM 1441 O O . TYR A 1 176 ? -2.358 9.844 14.598 1.00 91.25 176 TYR A O 1
ATOM 1449 N N . ILE A 1 177 ? -2.773 8.533 12.847 1.00 91.44 177 ILE A N 1
ATOM 1450 C CA . ILE A 1 177 ? -4.163 8.986 12.690 1.00 91.44 177 ILE A CA 1
ATOM 1451 C C . ILE A 1 177 ? -4.974 8.894 13.991 1.00 91.44 177 ILE A C 1
ATOM 1453 O O . ILE A 1 177 ? -5.641 9.854 14.359 1.00 91.44 177 ILE A O 1
ATOM 1457 N N . GLY A 1 178 ? -4.837 7.792 14.735 1.00 86.94 178 GLY A N 1
ATOM 1458 C CA . GLY A 1 178 ? -5.498 7.624 16.032 1.00 86.94 178 GLY A CA 1
ATOM 1459 C C . GLY A 1 178 ? -4.889 8.486 17.143 1.00 86.94 178 GLY A C 1
ATOM 1460 O O . GLY A 1 178 ? -5.610 8.897 18.050 1.00 86.94 178 GLY A O 1
ATOM 1461 N N . LYS A 1 179 ? -3.583 8.800 17.055 1.00 90.06 179 LYS A N 1
ATOM 1462 C CA . LYS A 1 179 ? -2.923 9.762 17.953 1.00 90.06 179 LYS A CA 1
ATOM 1463 C C . LYS A 1 179 ? -3.428 11.179 17.685 1.00 90.06 179 LYS A C 1
ATOM 1465 O O . LYS A 1 179 ? -3.721 11.888 18.625 1.00 90.06 179 LYS A O 1
ATOM 1470 N N . ILE A 1 180 ? -3.564 11.581 16.423 1.00 90.25 180 ILE A N 1
ATOM 1471 C CA . ILE A 1 180 ? -4.072 12.910 16.053 1.00 90.25 180 ILE A CA 1
ATOM 1472 C C . ILE A 1 180 ? -5.521 13.070 16.509 1.00 90.25 180 ILE A C 1
ATOM 1474 O O . ILE A 1 180 ? -5.899 14.156 16.913 1.00 90.25 180 ILE A O 1
ATOM 1478 N N . GLU A 1 181 ? -6.331 12.014 16.450 1.00 90.12 181 GLU A N 1
ATOM 1479 C CA . GLU A 1 181 ? -7.721 12.060 16.912 1.00 90.12 181 GLU A CA 1
ATOM 1480 C C . GLU A 1 181 ? -7.835 12.254 18.434 1.00 90.12 181 GLU A C 1
ATOM 1482 O O . GLU A 1 181 ? -8.570 13.132 18.875 1.00 90.12 181 GLU A O 1
ATOM 1487 N N . ASN A 1 182 ? -7.098 11.470 19.232 1.00 88.38 182 ASN A N 1
ATOM 1488 C CA . ASN A 1 182 ? -7.333 11.368 20.683 1.00 88.38 182 ASN A CA 1
ATOM 1489 C C . ASN A 1 182 ? -6.183 11.886 21.568 1.00 88.38 182 ASN A C 1
ATOM 1491 O O . ASN A 1 182 ? -6.310 11.899 22.788 1.00 88.38 182 ASN A O 1
ATOM 1495 N N . GLY A 1 183 ? -5.030 12.209 20.987 1.00 86.75 183 GLY A N 1
ATOM 1496 C CA . GLY A 1 183 ? -3.796 12.511 21.710 1.00 86.75 183 GLY A CA 1
ATOM 1497 C C . GLY A 1 183 ? -3.505 14.009 21.854 1.00 86.75 183 GLY A C 1
ATOM 1498 O O . GLY A 1 183 ? -4.098 14.829 21.150 1.00 86.75 183 GLY A O 1
ATOM 1499 N N . PRO A 1 184 ? -2.562 14.369 22.743 1.00 89.69 184 PRO A N 1
ATOM 1500 C CA . PRO A 1 184 ? -2.145 15.751 22.961 1.00 89.69 184 PRO A CA 1
ATOM 1501 C C . PRO A 1 184 ? -1.425 16.315 21.729 1.00 89.69 184 PRO A C 1
ATOM 1503 O O . PRO A 1 184 ? -0.400 15.796 21.284 1.00 89.69 184 PRO A O 1
ATOM 1506 N N . ILE A 1 185 ? -1.970 17.394 21.161 1.00 91.31 185 ILE A N 1
ATOM 1507 C CA . ILE A 1 185 ? -1.503 17.942 19.879 1.00 91.31 185 ILE A CA 1
ATOM 1508 C C . ILE A 1 185 ? -0.101 18.541 19.965 1.00 91.31 185 ILE A C 1
ATOM 1510 O O . ILE A 1 185 ? 0.664 18.393 19.013 1.00 91.31 185 ILE A O 1
ATOM 1514 N N . GLU A 1 186 ? 0.261 19.151 21.091 1.00 88.56 186 GLU A N 1
ATOM 1515 C CA . GLU A 1 186 ? 1.597 19.721 21.306 1.00 88.56 186 GLU A CA 1
ATOM 1516 C C . GLU A 1 186 ? 2.687 18.640 21.274 1.00 88.56 186 GLU A C 1
ATOM 1518 O O . GLU A 1 186 ? 3.644 18.751 20.508 1.00 88.56 186 GLU A O 1
ATOM 1523 N N . GLU A 1 187 ? 2.493 17.530 21.993 1.00 91.00 187 GLU A N 1
ATOM 1524 C CA . GLU A 1 187 ? 3.440 16.407 21.985 1.00 91.00 187 GLU A CA 1
ATOM 1525 C C . GLU A 1 187 ? 3.571 15.785 20.589 1.00 91.00 187 GLU A C 1
ATOM 1527 O O . GLU A 1 187 ? 4.671 15.475 20.129 1.00 91.00 187 GLU A O 1
ATOM 1532 N N . ILE A 1 188 ? 2.450 15.635 19.872 1.00 91.81 188 ILE A N 1
ATOM 1533 C CA . ILE A 1 188 ? 2.447 15.102 18.503 1.00 91.81 188 ILE A CA 1
ATOM 1534 C C . ILE A 1 188 ? 3.178 16.054 17.551 1.00 91.81 188 ILE A C 1
ATOM 1536 O O . ILE A 1 188 ? 3.867 15.602 16.633 1.00 91.81 188 ILE A O 1
ATOM 1540 N N . ASN A 1 189 ? 3.041 17.364 17.751 1.00 91.56 189 ASN A N 1
ATOM 1541 C CA . ASN A 1 189 ? 3.718 18.385 16.961 1.00 91.56 189 ASN A CA 1
ATOM 1542 C C . ASN A 1 189 ? 5.245 18.266 17.105 1.00 91.56 189 ASN A C 1
ATOM 1544 O O . ASN A 1 189 ? 5.955 18.212 16.092 1.00 91.56 189 ASN A O 1
ATOM 1548 N N . ASP A 1 190 ? 5.738 18.118 18.335 1.00 91.31 190 ASP A N 1
ATOM 1549 C CA . ASP A 1 190 ? 7.156 17.889 18.609 1.00 91.31 190 ASP A CA 1
ATOM 1550 C C . ASP A 1 190 ? 7.657 16.542 18.080 1.00 91.31 190 ASP A C 1
ATOM 1552 O O . ASP A 1 190 ? 8.690 16.490 17.403 1.00 91.31 190 ASP A O 1
ATOM 1556 N N . GLU A 1 191 ? 6.897 15.464 18.294 1.00 91.94 191 GLU A N 1
ATOM 1557 C CA . GLU A 1 191 ? 7.218 14.130 17.777 1.00 91.94 191 GLU A CA 1
ATOM 1558 C C . GLU A 1 191 ? 7.357 14.164 16.243 1.00 91.94 191 GLU A C 1
ATOM 1560 O O . GLU A 1 191 ? 8.340 13.671 15.679 1.00 91.94 191 GLU A O 1
ATOM 1565 N N . MET A 1 192 ? 6.416 14.812 15.545 1.00 92.19 192 MET A N 1
ATOM 1566 C CA . MET A 1 192 ? 6.453 14.951 14.087 1.00 92.19 192 MET A CA 1
ATOM 1567 C C . MET A 1 192 ? 7.632 15.789 13.594 1.00 92.19 192 MET A C 1
ATOM 1569 O O . MET A 1 192 ? 8.187 15.472 12.539 1.00 92.19 192 MET A O 1
ATOM 1573 N N . ARG A 1 193 ? 8.040 16.831 14.331 1.00 92.75 193 ARG A N 1
ATOM 1574 C CA . ARG A 1 193 ? 9.225 17.636 13.997 1.00 92.75 193 ARG A CA 1
ATOM 1575 C C . ARG A 1 193 ? 10.491 16.780 14.031 1.00 92.75 193 ARG A C 1
ATOM 1577 O O . ARG A 1 193 ? 11.242 16.768 13.054 1.00 92.75 193 ARG A O 1
ATOM 1584 N N . VAL A 1 194 ? 10.692 16.030 15.115 1.00 93.75 194 VAL A N 1
ATOM 1585 C CA . VAL A 1 194 ? 11.859 15.148 15.284 1.00 93.75 194 VAL A CA 1
ATOM 1586 C C . VAL A 1 194 ? 11.873 14.057 14.216 1.00 93.75 194 VAL A C 1
ATOM 1588 O O . VAL A 1 194 ? 12.897 13.818 13.577 1.00 93.75 194 VAL A O 1
ATOM 1591 N N . ILE A 1 195 ? 10.726 13.429 13.955 1.00 92.25 195 ILE A N 1
ATOM 1592 C CA . ILE A 1 195 ? 10.620 12.355 12.962 1.00 92.25 195 ILE A CA 1
ATOM 1593 C C . ILE A 1 195 ? 10.830 12.869 11.544 1.00 92.25 195 ILE A C 1
ATOM 1595 O O . ILE A 1 195 ? 11.506 12.210 10.756 1.00 92.25 195 ILE A O 1
ATOM 1599 N N . SER A 1 196 ? 10.292 14.041 11.209 1.00 93.25 196 SER A N 1
ATOM 1600 C CA . SER A 1 196 ? 10.525 14.663 9.906 1.00 93.25 196 SER A CA 1
ATOM 1601 C C . SER A 1 196 ? 12.020 14.906 9.672 1.00 93.25 196 SER A C 1
ATOM 1603 O O . SER A 1 196 ? 12.551 14.500 8.636 1.00 93.25 196 SER A O 1
ATOM 1605 N N . ALA A 1 197 ? 12.722 15.462 10.668 1.00 92.62 197 ALA A N 1
ATOM 1606 C CA . ALA A 1 197 ? 14.167 15.669 10.609 1.00 92.62 197 ALA A CA 1
ATOM 1607 C C . ALA A 1 197 ? 14.942 14.344 10.486 1.00 92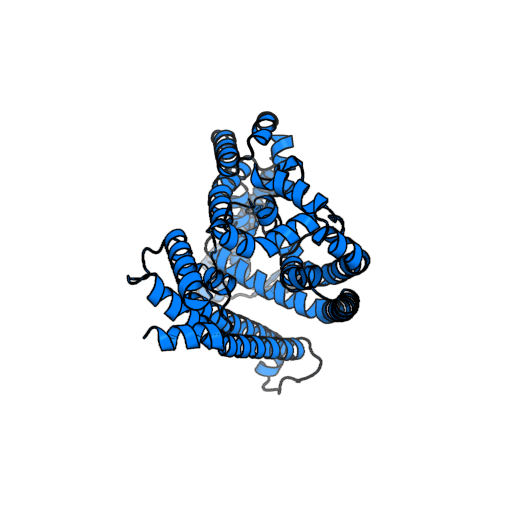.62 197 ALA A C 1
ATOM 1609 O O . ALA A 1 197 ? 15.816 14.214 9.629 1.00 92.62 197 ALA A O 1
ATOM 1610 N N . ALA A 1 198 ? 14.580 13.329 11.275 1.00 90.81 198 ALA A N 1
ATOM 1611 C CA . ALA A 1 198 ? 15.213 12.013 11.217 1.00 90.81 198 ALA A CA 1
ATOM 1612 C C . ALA A 1 198 ? 15.025 11.332 9.849 1.00 90.81 198 ALA A C 1
ATOM 1614 O O . ALA A 1 198 ? 15.982 10.799 9.287 1.00 90.81 198 ALA A O 1
ATOM 1615 N N . ILE A 1 199 ? 13.815 11.378 9.275 1.00 91.94 199 ILE A N 1
ATOM 1616 C CA . ILE A 1 199 ? 13.543 10.827 7.938 1.00 91.94 199 ILE A CA 1
ATOM 1617 C C . ILE A 1 199 ? 14.334 11.589 6.878 1.00 91.94 199 ILE A C 1
ATOM 1619 O O . ILE A 1 199 ? 14.863 10.962 5.965 1.00 91.94 199 ILE A O 1
ATOM 1623 N N . PHE A 1 200 ? 14.435 12.915 6.990 1.00 93.31 200 PHE A N 1
ATOM 1624 C CA . PHE A 1 200 ? 15.207 13.720 6.049 1.00 93.31 200 PHE A CA 1
ATOM 1625 C C . PHE A 1 200 ? 16.690 13.326 6.051 1.00 93.31 200 PHE A C 1
ATOM 1627 O O . PHE A 1 200 ? 17.244 13.045 4.987 1.00 93.31 200 PHE A O 1
ATOM 1634 N N . LEU A 1 201 ? 17.303 13.195 7.233 1.00 88.94 201 LEU A N 1
ATOM 1635 C CA . LEU A 1 201 ? 18.696 12.754 7.381 1.00 88.94 201 LEU A CA 1
ATOM 1636 C C . LEU A 1 201 ? 18.917 11.327 6.852 1.00 88.94 201 LEU A C 1
ATOM 1638 O O . LEU A 1 201 ? 19.919 11.053 6.194 1.00 88.94 201 LEU A O 1
ATOM 1642 N N . LEU A 1 202 ? 17.963 10.421 7.085 1.00 86.19 202 LEU A N 1
ATOM 1643 C CA . LEU A 1 202 ? 18.031 9.029 6.626 1.00 86.19 202 LEU A CA 1
ATOM 1644 C C . LEU A 1 202 ? 17.547 8.828 5.180 1.00 86.19 202 LEU A C 1
ATOM 1646 O O . LEU A 1 202 ? 17.617 7.710 4.661 1.00 86.19 202 LEU A O 1
ATOM 1650 N N . SER A 1 203 ? 17.062 9.877 4.510 1.00 88.94 203 SER A N 1
ATOM 1651 C CA . SER A 1 203 ? 16.404 9.765 3.204 1.00 88.94 203 SER A CA 1
ATOM 1652 C C . SER A 1 203 ? 17.253 9.090 2.115 1.00 88.94 203 SER A C 1
ATOM 1654 O O . SER A 1 203 ? 16.682 8.257 1.399 1.00 88.94 203 SER A O 1
ATOM 1656 N N . PRO A 1 204 ? 18.587 9.303 2.004 1.00 83.75 204 PRO A N 1
ATOM 1657 C CA . PRO A 1 204 ? 19.398 8.603 1.006 1.00 83.75 204 PRO A CA 1
ATOM 1658 C C . PRO A 1 204 ? 19.452 7.096 1.266 1.00 83.75 204 PRO A C 1
ATOM 1660 O O . PRO A 1 204 ? 19.287 6.296 0.347 1.00 83.75 204 PRO A O 1
ATOM 1663 N N . ILE A 1 205 ? 19.610 6.702 2.533 1.00 78.00 205 ILE A N 1
ATOM 1664 C CA . ILE A 1 205 ? 19.696 5.297 2.946 1.00 78.00 205 ILE A CA 1
ATOM 1665 C C . ILE A 1 205 ? 18.359 4.590 2.689 1.00 78.00 205 ILE A C 1
ATOM 1667 O O . ILE A 1 205 ? 18.328 3.519 2.081 1.00 78.00 205 ILE A O 1
ATOM 1671 N N . ILE A 1 206 ? 17.244 5.210 3.094 1.00 83.38 206 ILE A N 1
ATOM 1672 C CA . ILE A 1 206 ? 15.895 4.661 2.883 1.00 83.38 206 ILE A CA 1
ATOM 1673 C C . ILE A 1 206 ? 15.593 4.539 1.382 1.00 83.38 206 ILE A C 1
ATOM 1675 O O . ILE A 1 206 ? 15.058 3.521 0.940 1.00 83.38 206 ILE A O 1
ATOM 1679 N N . SER A 1 207 ? 15.959 5.548 0.585 1.00 83.25 207 SER A N 1
ATOM 1680 C CA . SER A 1 207 ? 15.766 5.532 -0.868 1.00 83.25 207 SER A CA 1
ATOM 1681 C C . SER A 1 207 ? 16.535 4.388 -1.528 1.00 83.25 207 SER A C 1
ATOM 1683 O O . SER A 1 207 ? 15.960 3.641 -2.319 1.00 83.25 207 SER A O 1
ATOM 1685 N N . ILE A 1 208 ? 17.801 4.171 -1.157 1.00 75.94 208 ILE A N 1
ATOM 1686 C CA . ILE A 1 208 ? 18.599 3.073 -1.720 1.00 75.94 208 ILE A CA 1
ATOM 1687 C C . ILE A 1 208 ? 18.025 1.714 -1.321 1.00 75.94 208 ILE A C 1
ATOM 1689 O O . ILE A 1 208 ? 17.910 0.825 -2.166 1.00 75.94 208 ILE A O 1
ATOM 1693 N N . PHE A 1 209 ? 17.567 1.564 -0.077 1.00 78.12 209 PHE A N 1
ATOM 1694 C CA . PHE A 1 209 ? 16.851 0.359 0.332 1.00 78.12 209 PHE A CA 1
ATOM 1695 C C . PHE A 1 209 ? 15.598 0.119 -0.528 1.00 78.12 209 PHE A C 1
ATOM 1697 O O . PHE A 1 209 ? 15.372 -0.998 -0.997 1.00 78.12 209 PHE A O 1
ATOM 1704 N N . PHE A 1 210 ? 14.805 1.161 -0.807 1.00 83.38 210 PHE A N 1
ATOM 1705 C CA . PHE A 1 210 ? 13.658 1.056 -1.712 1.00 83.38 210 PHE A CA 1
ATOM 1706 C C . PHE A 1 210 ? 14.065 0.704 -3.144 1.00 83.38 210 PHE A C 1
ATOM 1708 O O . PHE A 1 210 ? 13.405 -0.140 -3.750 1.00 83.38 210 PHE A O 1
ATOM 1715 N N . ILE A 1 211 ? 15.144 1.283 -3.674 1.00 79.50 211 ILE A N 1
ATOM 1716 C CA . ILE A 1 211 ? 15.681 0.940 -4.998 1.00 79.50 211 ILE A CA 1
ATOM 1717 C C . ILE A 1 211 ? 15.985 -0.557 -5.060 1.00 79.50 211 ILE A C 1
ATOM 1719 O O . ILE A 1 211 ? 15.445 -1.253 -5.919 1.00 79.50 211 ILE A O 1
ATOM 1723 N N . LEU A 1 212 ? 16.777 -1.069 -4.118 1.00 73.31 212 LEU A N 1
ATOM 1724 C CA . LEU A 1 212 ? 17.164 -2.479 -4.069 1.00 73.31 212 LEU A CA 1
ATOM 1725 C C . LEU A 1 212 ? 15.945 -3.398 -3.938 1.00 73.31 212 LEU A C 1
ATOM 1727 O O . LEU A 1 212 ? 15.785 -4.343 -4.713 1.00 73.31 212 LEU A O 1
ATOM 1731 N N . TYR A 1 213 ? 15.037 -3.079 -3.013 1.00 79.69 213 TYR A N 1
ATOM 1732 C CA . TYR A 1 213 ? 13.810 -3.841 -2.798 1.00 79.69 213 TYR A CA 1
ATOM 1733 C C . TYR A 1 213 ? 12.934 -3.901 -4.060 1.00 79.69 213 TYR A C 1
ATOM 1735 O O . TYR A 1 213 ? 12.450 -4.972 -4.444 1.00 79.69 213 TYR A O 1
ATOM 1743 N N . TYR A 1 214 ? 12.718 -2.762 -4.727 1.00 81.38 214 TYR A N 1
ATOM 1744 C CA . TYR A 1 214 ? 11.893 -2.716 -5.930 1.00 81.38 214 TYR A CA 1
ATOM 1745 C C . TYR A 1 214 ? 12.588 -3.346 -7.136 1.00 81.38 214 TYR A C 1
ATOM 1747 O O . TYR A 1 214 ? 11.894 -4.009 -7.901 1.00 81.38 214 TYR A O 1
ATOM 1755 N N . ILE A 1 215 ? 13.912 -3.230 -7.287 1.00 76.62 215 ILE A N 1
ATOM 1756 C CA . ILE A 1 215 ? 14.665 -3.920 -8.347 1.00 76.62 215 ILE A CA 1
ATOM 1757 C C . ILE A 1 215 ? 14.499 -5.433 -8.216 1.00 76.62 215 ILE A C 1
ATOM 1759 O O . ILE A 1 215 ? 14.056 -6.068 -9.171 1.00 76.62 215 ILE A O 1
ATOM 1763 N N . VAL A 1 216 ? 14.754 -6.007 -7.035 1.00 71.81 216 VAL A N 1
ATOM 1764 C CA . VAL A 1 216 ? 14.601 -7.458 -6.813 1.00 71.81 216 VAL A CA 1
ATOM 1765 C C . VAL A 1 216 ? 13.176 -7.908 -7.128 1.00 71.81 216 VAL A C 1
ATOM 1767 O O . VAL A 1 216 ? 12.961 -8.875 -7.859 1.00 71.81 216 VAL A O 1
ATOM 1770 N N . ARG A 1 217 ? 12.178 -7.156 -6.655 1.00 77.69 217 ARG A N 1
ATOM 1771 C CA . ARG A 1 217 ? 10.770 -7.451 -6.932 1.00 77.69 217 ARG A CA 1
ATOM 1772 C C . ARG A 1 217 ? 10.417 -7.328 -8.417 1.00 77.69 217 ARG A C 1
ATOM 1774 O O . ARG A 1 217 ? 9.578 -8.084 -8.908 1.00 77.69 217 ARG A O 1
ATOM 1781 N N . ILE A 1 218 ? 10.989 -6.355 -9.122 1.00 77.19 218 ILE A N 1
ATOM 1782 C CA . ILE A 1 218 ? 10.794 -6.180 -10.562 1.00 77.19 218 ILE A CA 1
ATOM 1783 C C . ILE A 1 218 ? 11.403 -7.361 -11.303 1.00 77.19 218 ILE A C 1
ATOM 1785 O O . ILE A 1 218 ? 10.711 -7.910 -12.151 1.00 77.19 218 ILE A O 1
ATOM 1789 N N . ILE A 1 219 ? 12.623 -7.786 -10.968 1.00 71.69 219 ILE A N 1
ATOM 1790 C CA . ILE A 1 219 ? 13.288 -8.939 -11.590 1.00 71.69 219 ILE A CA 1
ATOM 1791 C C . ILE A 1 219 ? 12.428 -10.199 -11.415 1.00 71.69 219 ILE A C 1
ATOM 1793 O O . ILE A 1 219 ? 12.018 -10.791 -12.411 1.00 71.69 219 ILE A O 1
ATOM 1797 N N . GLU A 1 220 ? 12.040 -10.529 -10.177 1.00 73.81 220 GLU A N 1
ATOM 1798 C CA . GLU A 1 220 ? 11.194 -11.694 -9.854 1.00 73.81 220 GLU A CA 1
ATOM 1799 C C . GLU A 1 220 ? 9.884 -11.702 -10.664 1.00 73.81 220 GLU A C 1
ATOM 1801 O O . GLU A 1 220 ? 9.441 -12.721 -11.195 1.00 73.81 220 GLU A O 1
ATOM 1806 N N . LYS A 1 221 ? 9.225 -10.543 -10.787 1.00 77.50 221 LYS A N 1
ATOM 1807 C CA . LYS A 1 221 ? 7.956 -10.442 -11.521 1.00 77.50 221 LYS A CA 1
ATOM 1808 C C . LYS A 1 221 ? 8.132 -10.345 -13.032 1.00 77.50 221 LYS A C 1
ATOM 1810 O O . LYS A 1 221 ? 7.220 -10.747 -13.755 1.00 77.50 221 LYS A O 1
ATOM 1815 N N . SER A 1 222 ? 9.271 -9.848 -13.500 1.00 69.44 222 SER A N 1
ATOM 1816 C CA . SER A 1 222 ? 9.572 -9.720 -14.926 1.00 69.44 222 SER A CA 1
ATOM 1817 C C . SER A 1 222 ? 9.957 -11.054 -15.556 1.00 69.44 222 SER A C 1
ATOM 1819 O O . SER A 1 222 ? 9.670 -11.237 -16.733 1.00 69.44 222 SER A O 1
ATOM 1821 N N . GLN A 1 223 ? 10.472 -12.010 -14.770 1.00 70.56 223 GLN A N 1
ATOM 1822 C CA . GLN A 1 223 ? 10.674 -13.401 -15.208 1.00 70.56 223 GLN A CA 1
ATOM 1823 C C . GLN A 1 223 ? 9.376 -14.034 -15.734 1.00 70.56 223 GLN A C 1
ATOM 1825 O O . GLN A 1 223 ? 9.377 -14.686 -16.769 1.00 70.56 223 GLN A O 1
ATOM 1830 N N . ASN A 1 224 ? 8.251 -13.782 -15.057 1.00 70.00 224 ASN A N 1
ATOM 1831 C CA . ASN A 1 224 ? 6.938 -14.295 -15.466 1.00 70.00 224 ASN A CA 1
ATOM 1832 C C . ASN A 1 224 ? 6.206 -13.367 -16.451 1.00 70.00 224 ASN A C 1
ATOM 1834 O O . ASN A 1 224 ? 5.292 -13.786 -17.160 1.00 70.00 224 ASN A O 1
ATOM 1838 N N . ASN A 1 225 ? 6.522 -12.069 -16.448 1.00 69.94 225 ASN A N 1
ATOM 1839 C CA . ASN A 1 225 ? 5.881 -11.093 -17.321 1.00 69.94 225 ASN A CA 1
ATOM 1840 C C . ASN A 1 225 ? 6.794 -9.892 -17.590 1.00 69.94 225 ASN A C 1
ATOM 1842 O O . ASN A 1 225 ? 6.826 -8.948 -16.801 1.00 69.94 225 ASN A O 1
ATOM 1846 N N . VAL A 1 226 ? 7.439 -9.873 -18.756 1.00 65.94 226 VAL A N 1
ATOM 1847 C CA . VAL A 1 226 ? 8.369 -8.807 -19.178 1.00 65.94 226 VAL A CA 1
ATOM 1848 C C . VAL A 1 226 ? 7.727 -7.402 -19.153 1.00 65.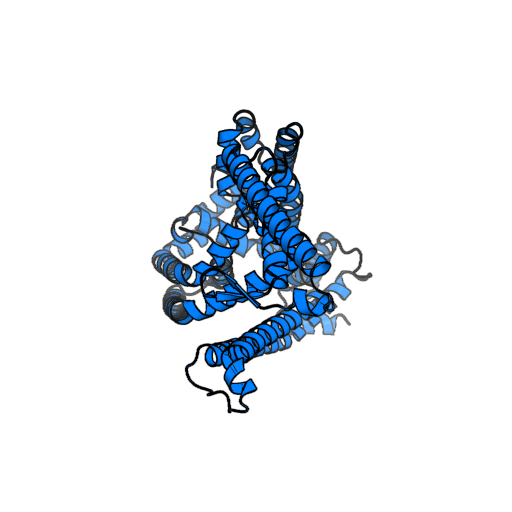94 226 VAL A C 1
ATOM 1850 O O . VAL A 1 226 ? 8.401 -6.407 -18.903 1.00 65.94 226 VAL A O 1
ATOM 1853 N N . PHE A 1 227 ? 6.396 -7.291 -19.291 1.00 70.38 227 PHE A N 1
ATOM 1854 C CA . PHE A 1 227 ? 5.649 -6.020 -19.227 1.00 70.38 227 PHE A CA 1
ATOM 1855 C C . PHE A 1 227 ? 5.104 -5.673 -17.848 1.00 70.38 227 PHE A C 1
ATOM 1857 O O . PHE A 1 227 ? 4.326 -4.723 -17.713 1.00 70.38 227 PHE A O 1
ATOM 1864 N N . TYR A 1 228 ? 5.498 -6.406 -16.807 1.00 77.44 228 TYR A N 1
ATOM 1865 C CA . TYR A 1 228 ? 5.010 -6.202 -15.448 1.00 77.44 228 TYR A CA 1
ATOM 1866 C C . TYR A 1 228 ? 5.087 -4.734 -15.013 1.00 77.44 228 TYR A C 1
ATOM 1868 O O . TYR A 1 228 ? 4.152 -4.240 -14.382 1.00 77.44 228 TYR A O 1
ATOM 1876 N N . VAL A 1 229 ? 6.170 -4.049 -15.380 1.00 77.69 229 VAL A N 1
ATOM 1877 C CA . VAL A 1 229 ? 6.494 -2.664 -15.018 1.00 77.69 229 VAL A CA 1
ATOM 1878 C C . VAL A 1 229 ? 5.683 -1.626 -15.813 1.00 77.69 229 VAL A C 1
ATOM 1880 O O . VAL A 1 229 ? 5.370 -0.548 -15.301 1.00 77.69 229 VAL A O 1
ATOM 1883 N N . PHE A 1 230 ? 5.274 -1.965 -17.038 1.00 75.62 230 PHE A N 1
ATOM 1884 C CA . PHE A 1 230 ? 4.469 -1.100 -17.907 1.00 75.62 230 PHE A CA 1
ATOM 1885 C C . PHE A 1 230 ? 2.963 -1.256 -17.684 1.00 75.62 230 PHE A C 1
ATOM 1887 O O . PHE A 1 230 ? 2.192 -0.359 -18.036 1.00 75.62 230 PHE A O 1
ATOM 1894 N N . LYS A 1 231 ? 2.527 -2.366 -17.072 1.00 78.25 231 LYS A N 1
ATOM 1895 C CA . LYS A 1 231 ? 1.129 -2.538 -16.661 1.00 78.25 231 LYS A CA 1
ATOM 1896 C C . LYS A 1 231 ? 0.708 -1.399 -15.738 1.00 78.25 231 LYS A C 1
ATOM 1898 O O . LYS A 1 231 ? 1.469 -0.954 -14.874 1.00 78.25 231 LYS A O 1
ATOM 1903 N N . LYS A 1 232 ? -0.527 -0.935 -15.915 1.00 82.38 232 LYS A N 1
ATOM 1904 C CA . LYS A 1 232 ? -1.096 0.097 -15.057 1.00 82.38 232 LYS A CA 1
ATOM 1905 C C . LYS A 1 232 ? -1.527 -0.493 -13.720 1.00 82.38 232 LYS A C 1
ATOM 1907 O O . LYS A 1 232 ? -1.886 -1.663 -13.607 1.00 82.38 232 LYS A O 1
ATOM 1912 N N . ALA A 1 233 ? -1.467 0.331 -12.689 1.00 87.00 233 ALA A N 1
ATOM 1913 C CA . ALA A 1 233 ? -1.966 0.029 -11.363 1.00 87.00 233 ALA A CA 1
ATOM 1914 C C . ALA A 1 233 ? -2.579 1.293 -10.760 1.00 87.00 233 ALA A C 1
ATOM 1916 O O . ALA A 1 233 ? -2.230 2.413 -11.137 1.00 87.00 233 ALA A O 1
ATOM 1917 N N . HIS A 1 234 ? -3.510 1.109 -9.830 1.00 88.19 234 HIS A N 1
ATOM 1918 C CA . HIS A 1 234 ? -4.083 2.232 -9.104 1.00 88.19 234 HIS A CA 1
ATOM 1919 C C . HIS A 1 234 ? -3.044 2.859 -8.164 1.00 88.19 234 HIS A C 1
ATOM 1921 O O . HIS A 1 234 ? -2.179 2.169 -7.610 1.00 88.19 234 HIS A O 1
ATOM 1927 N N . ARG A 1 235 ? -3.161 4.168 -7.933 1.00 87.94 235 ARG A N 1
ATOM 1928 C CA . ARG A 1 235 ? -2.398 4.860 -6.886 1.00 87.94 235 ARG A CA 1
ATOM 1929 C C . ARG A 1 235 ? -2.685 4.265 -5.493 1.00 87.94 235 ARG A C 1
ATOM 1931 O O . ARG A 1 235 ? -3.757 3.688 -5.284 1.00 87.94 235 ARG A O 1
ATOM 1938 N N . PRO A 1 236 ? -1.768 4.407 -4.516 1.00 88.75 236 PRO A N 1
ATOM 1939 C CA . PRO A 1 236 ? -1.980 3.917 -3.151 1.00 88.75 236 PRO A CA 1
ATOM 1940 C C . PRO A 1 236 ? -3.222 4.497 -2.463 1.00 88.75 236 PRO A C 1
ATOM 1942 O O . PRO A 1 236 ? -3.888 3.781 -1.717 1.00 88.75 236 PRO A O 1
ATOM 1945 N N . SER A 1 237 ? -3.556 5.759 -2.748 1.00 87.75 237 SER A N 1
ATOM 1946 C CA . SER A 1 237 ? -4.715 6.456 -2.179 1.00 87.75 237 SER A CA 1
ATOM 1947 C C . SER A 1 237 ? -6.065 5.949 -2.702 1.00 87.75 237 SER A C 1
ATOM 1949 O O . SER A 1 237 ? -7.075 6.076 -2.019 1.00 87.75 237 SER A O 1
ATOM 1951 N N . PHE A 1 238 ? -6.090 5.316 -3.880 1.00 88.19 238 PHE A N 1
ATOM 1952 C CA . PHE A 1 238 ? -7.321 4.898 -4.559 1.00 88.19 238 PHE A CA 1
ATOM 1953 C C . PHE A 1 238 ? -8.227 4.019 -3.687 1.00 88.19 238 PHE A C 1
ATOM 1955 O O . PHE A 1 238 ? -9.445 4.151 -3.720 1.00 88.19 238 PHE A O 1
ATOM 1962 N N . LYS A 1 239 ? -7.636 3.145 -2.863 1.00 88.75 239 LYS A N 1
ATOM 1963 C CA . LYS A 1 239 ? -8.399 2.234 -2.001 1.00 88.75 239 LYS A CA 1
ATOM 1964 C C . LYS A 1 239 ? -9.213 2.943 -0.915 1.00 88.75 239 LYS A C 1
ATOM 1966 O O . LYS A 1 239 ? -10.209 2.378 -0.492 1.00 88.75 239 LYS A O 1
ATOM 1971 N N . TYR A 1 240 ? -8.789 4.127 -0.464 1.00 87.25 240 TYR A N 1
ATOM 1972 C CA . TYR A 1 240 ? -9.524 4.882 0.553 1.00 87.25 240 TYR A CA 1
ATOM 1973 C C . TYR A 1 240 ? -10.727 5.565 -0.084 1.00 87.25 240 TYR A C 1
ATOM 1975 O O . TYR A 1 240 ? -11.831 5.424 0.413 1.00 87.25 240 TYR A O 1
ATOM 1983 N N . PHE A 1 241 ? -10.540 6.203 -1.241 1.00 84.19 241 PHE A N 1
ATOM 1984 C CA . PHE A 1 241 ? -11.637 6.849 -1.966 1.00 84.19 241 PHE A CA 1
ATOM 1985 C C . PHE A 1 241 ? -12.701 5.870 -2.458 1.00 84.19 241 PHE A C 1
ATOM 1987 O O . PHE A 1 241 ? -13.872 6.212 -2.556 1.00 84.19 241 PHE A O 1
ATOM 1994 N N . MET A 1 242 ? -12.296 4.637 -2.754 1.00 85.31 242 MET A N 1
ATOM 1995 C CA . MET A 1 242 ? -13.225 3.579 -3.130 1.00 85.31 242 MET A CA 1
ATOM 1996 C C . MET A 1 242 ? -13.798 2.825 -1.929 1.00 85.31 242 MET A C 1
ATOM 1998 O O . MET A 1 242 ? -14.581 1.909 -2.153 1.00 85.31 242 MET A O 1
ATOM 2002 N N . ALA A 1 243 ? -13.417 3.128 -0.687 1.00 83.62 243 ALA A N 1
ATOM 2003 C CA . ALA A 1 243 ? -13.983 2.452 0.476 1.00 83.62 243 ALA A CA 1
ATOM 2004 C C . ALA A 1 243 ? -15.410 2.950 0.742 1.00 83.62 243 ALA A C 1
ATOM 2006 O O . ALA A 1 243 ? -15.704 4.132 0.583 1.00 83.62 243 ALA A O 1
ATOM 2007 N N . LYS A 1 244 ? -16.289 2.043 1.171 1.00 83.44 244 LYS A N 1
ATOM 2008 C CA . LYS A 1 244 ? -17.598 2.396 1.731 1.00 83.44 244 LYS A CA 1
ATOM 2009 C C . LYS A 1 244 ? -17.582 2.185 3.234 1.00 83.44 244 LYS A C 1
ATOM 2011 O O . LYS A 1 244 ? -16.953 1.240 3.707 1.00 83.44 244 LYS A O 1
ATOM 2016 N N . ARG A 1 245 ? -18.345 2.987 3.984 1.00 77.06 245 ARG A N 1
ATOM 2017 C CA . ARG A 1 245 ? -18.490 2.796 5.440 1.00 77.06 245 ARG A CA 1
ATOM 2018 C C . ARG A 1 245 ? -19.019 1.400 5.771 1.00 77.06 245 ARG A C 1
ATOM 2020 O O . ARG A 1 245 ? -18.537 0.749 6.694 1.00 77.06 245 ARG A O 1
ATOM 2027 N N . ASN A 1 246 ? -19.974 0.920 4.976 1.00 77.12 246 ASN A N 1
ATOM 2028 C CA . ASN A 1 246 ? -20.567 -0.399 5.135 1.00 77.12 246 ASN A CA 1
ATOM 2029 C C . ASN A 1 246 ? -19.750 -1.535 4.489 1.00 77.12 246 ASN A C 1
ATOM 2031 O O . ASN A 1 246 ? -20.279 -2.632 4.374 1.00 77.12 246 ASN A O 1
ATOM 2035 N N . GLU A 1 247 ? -18.489 -1.340 4.108 1.00 84.38 247 GLU A N 1
ATOM 2036 C CA . GLU A 1 247 ? -17.641 -2.421 3.591 1.00 84.38 247 GLU A CA 1
ATOM 2037 C C . GLU A 1 247 ? -16.415 -2.624 4.466 1.00 84.38 247 GLU A C 1
ATOM 2039 O O . GLU A 1 247 ? -15.785 -1.664 4.907 1.00 84.38 247 GLU A O 1
ATOM 2044 N N . TYR A 1 248 ? -16.027 -3.877 4.682 1.00 88.19 248 TYR A N 1
ATOM 2045 C CA . TYR A 1 248 ? -14.746 -4.151 5.318 1.00 88.19 248 TYR A CA 1
ATOM 2046 C C . TYR A 1 248 ? -13.586 -3.868 4.347 1.00 88.19 248 TYR A C 1
ATOM 2048 O O . TYR A 1 248 ? -13.711 -4.072 3.131 1.00 88.19 248 TYR A O 1
ATOM 2056 N N . PRO A 1 249 ? -12.392 -3.502 4.850 1.00 88.56 249 PRO A N 1
ATOM 2057 C CA . PRO A 1 249 ? -11.247 -3.191 3.993 1.00 88.56 249 PRO A CA 1
ATOM 2058 C C . PRO A 1 249 ? -10.857 -4.331 3.033 1.00 88.56 249 PRO A C 1
ATOM 2060 O O . PRO A 1 249 ? -10.402 -4.083 1.912 1.00 88.56 249 PRO A O 1
ATOM 2063 N N . HIS A 1 250 ? -11.041 -5.595 3.435 1.00 87.75 250 HIS A N 1
ATOM 2064 C CA . HIS A 1 250 ? -10.765 -6.751 2.577 1.00 87.75 250 HIS A CA 1
ATOM 2065 C C . HIS A 1 250 ? -11.789 -6.918 1.439 1.00 87.75 250 HIS A C 1
ATOM 2067 O O . HIS A 1 250 ? -11.415 -7.368 0.354 1.00 87.75 250 HIS A O 1
ATOM 2073 N N . GLU A 1 251 ? -13.047 -6.516 1.638 1.00 89.75 251 GLU A N 1
ATOM 2074 C CA . GLU A 1 251 ? -14.093 -6.527 0.606 1.00 89.75 251 GLU A CA 1
ATOM 2075 C C . GLU A 1 251 ? -13.794 -5.475 -0.462 1.00 89.75 251 GLU A C 1
ATOM 2077 O O . GLU A 1 251 ? -13.757 -5.792 -1.655 1.00 89.75 251 GLU A O 1
ATOM 2082 N N . THR A 1 252 ? -13.454 -4.254 -0.028 1.00 89.19 252 THR A N 1
ATOM 2083 C CA . THR A 1 252 ? -12.997 -3.176 -0.919 1.00 89.19 252 THR A CA 1
ATOM 2084 C C . THR A 1 252 ? -11.769 -3.627 -1.720 1.00 89.19 252 THR A C 1
ATOM 2086 O O . THR A 1 252 ? -11.730 -3.490 -2.945 1.00 89.19 252 THR A O 1
ATOM 2089 N N . ARG A 1 253 ? -10.776 -4.249 -1.067 1.00 89.56 253 ARG A N 1
ATOM 2090 C CA . ARG A 1 253 ? -9.578 -4.778 -1.742 1.00 89.56 253 ARG A CA 1
ATOM 2091 C C . ARG A 1 253 ? -9.920 -5.839 -2.792 1.00 89.56 253 ARG A C 1
ATOM 2093 O O . ARG A 1 253 ? -9.383 -5.774 -3.897 1.00 89.56 253 ARG A O 1
ATOM 2100 N N . ARG A 1 254 ? -10.798 -6.799 -2.474 1.00 88.94 254 ARG A N 1
ATOM 2101 C CA . ARG A 1 254 ? -11.242 -7.840 -3.420 1.00 88.94 254 ARG A CA 1
ATOM 2102 C C . ARG A 1 254 ? -11.954 -7.229 -4.631 1.00 88.94 254 ARG A C 1
ATOM 2104 O O . ARG A 1 254 ? -11.668 -7.635 -5.756 1.00 88.94 254 ARG A O 1
ATOM 2111 N N . LYS A 1 255 ? -12.825 -6.231 -4.429 1.00 90.31 255 LYS A N 1
ATOM 2112 C CA . LYS A 1 255 ? -13.493 -5.501 -5.524 1.00 90.31 255 LYS A CA 1
ATOM 2113 C C . LYS A 1 255 ? -12.490 -4.766 -6.415 1.00 90.31 255 LYS A C 1
ATOM 2115 O O . LYS A 1 255 ? -12.527 -4.945 -7.629 1.00 90.31 255 LYS A O 1
ATOM 2120 N N . ILE A 1 256 ? -11.545 -4.026 -5.830 1.00 90.50 256 ILE A N 1
ATOM 2121 C CA . ILE A 1 256 ? -10.486 -3.327 -6.581 1.00 90.50 256 ILE A CA 1
ATOM 2122 C C . ILE A 1 256 ? -9.636 -4.315 -7.386 1.00 90.50 256 ILE A C 1
ATOM 2124 O O . ILE A 1 256 ? -9.314 -4.039 -8.539 1.00 90.50 256 ILE A O 1
ATOM 2128 N N . GLN A 1 257 ? -9.296 -5.472 -6.810 1.00 89.31 257 GLN A N 1
ATOM 2129 C CA . GLN A 1 257 ? -8.513 -6.495 -7.499 1.00 89.31 257 GLN A CA 1
ATOM 2130 C C . GLN A 1 257 ? -9.262 -7.062 -8.711 1.00 89.31 257 GLN A C 1
ATOM 2132 O O . GLN A 1 257 ? -8.702 -7.063 -9.801 1.00 89.31 257 GLN A O 1
ATOM 2137 N N . LYS A 1 258 ? -10.540 -7.441 -8.555 1.00 88.44 258 LYS A N 1
ATOM 2138 C CA . LYS A 1 258 ? -11.393 -7.860 -9.684 1.00 88.44 258 LYS A CA 1
ATOM 2139 C C . LYS A 1 258 ? -11.540 -6.746 -10.732 1.00 88.44 258 LYS A C 1
ATOM 2141 O O . LYS A 1 258 ? -11.532 -7.004 -11.930 1.00 88.44 258 LYS A O 1
ATOM 2146 N N . GLY A 1 259 ? -11.651 -5.494 -10.288 1.00 86.69 259 GLY A N 1
ATOM 2147 C CA . GLY A 1 259 ? -11.752 -4.330 -11.166 1.00 86.69 259 GLY A CA 1
ATOM 2148 C C . GLY A 1 259 ? -10.472 -4.033 -11.952 1.00 86.69 259 GLY A C 1
ATOM 2149 O O . GLY A 1 259 ? -10.543 -3.551 -13.083 1.00 86.69 259 GLY A O 1
ATOM 2150 N N . ALA A 1 260 ? -9.302 -4.337 -11.391 1.00 84.81 260 ALA A N 1
ATOM 2151 C CA . ALA A 1 260 ? -8.022 -4.083 -12.042 1.00 84.81 260 ALA A CA 1
ATOM 2152 C C . ALA A 1 260 ? -7.878 -4.856 -13.362 1.00 84.81 260 ALA A C 1
ATOM 2154 O O . ALA A 1 260 ? -7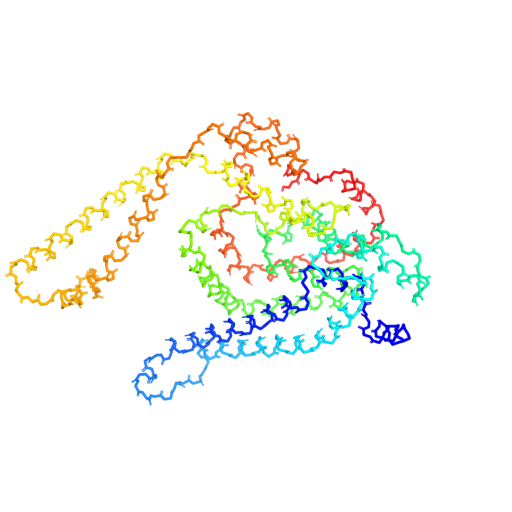.307 -4.320 -14.309 1.00 84.81 260 ALA A O 1
ATOM 2155 N N . ASP A 1 261 ? -8.434 -6.065 -13.460 1.00 81.00 261 ASP A N 1
ATOM 2156 C CA . ASP A 1 261 ? -8.376 -6.876 -14.682 1.00 81.00 261 ASP A CA 1
ATOM 2157 C C . ASP A 1 261 ? -9.200 -6.252 -15.815 1.00 81.00 261 ASP A C 1
ATOM 2159 O O . ASP A 1 261 ? -8.707 -6.099 -16.936 1.00 81.00 261 ASP A O 1
ATOM 2163 N N . TYR A 1 262 ? -10.407 -5.769 -15.503 1.00 84.00 262 TYR A N 1
ATOM 2164 C CA . TYR A 1 262 ? -11.236 -5.024 -16.455 1.00 84.00 262 TYR A CA 1
ATOM 2165 C C . TYR A 1 262 ? -10.565 -3.727 -16.916 1.00 84.00 262 TYR A C 1
ATOM 2167 O O . TYR A 1 262 ? -10.619 -3.385 -18.099 1.00 84.00 262 TYR A O 1
ATOM 2175 N N . LEU A 1 263 ? -9.887 -3.014 -16.012 1.00 79.81 263 LEU A N 1
ATOM 2176 C CA . LEU A 1 263 ? -9.166 -1.796 -16.376 1.00 79.81 263 LEU A CA 1
ATOM 2177 C C . LEU A 1 263 ? -7.895 -2.056 -17.170 1.00 79.81 263 LEU A C 1
ATOM 2179 O O . LEU A 1 263 ? -7.584 -1.290 -18.080 1.00 79.81 263 LEU A O 1
ATOM 2183 N N . ASN A 1 264 ? -7.165 -3.124 -16.864 1.00 77.06 264 ASN A N 1
ATOM 2184 C CA . ASN A 1 264 ? -6.019 -3.527 -17.667 1.00 77.06 264 ASN A CA 1
ATOM 2185 C C . ASN A 1 264 ? -6.470 -3.816 -19.101 1.00 77.06 264 ASN A C 1
ATOM 2187 O O . ASN A 1 264 ? -5.891 -3.257 -20.029 1.00 77.06 264 ASN A O 1
ATOM 2191 N N . ALA A 1 265 ? -7.564 -4.561 -19.285 1.00 75.00 265 ALA A N 1
ATOM 2192 C CA . ALA A 1 265 ? -8.177 -4.761 -20.598 1.00 75.00 265 ALA A CA 1
ATOM 2193 C C . ALA A 1 265 ? -8.632 -3.438 -21.248 1.00 75.00 265 ALA A C 1
ATOM 2195 O O . ALA A 1 265 ? -8.413 -3.225 -22.438 1.00 75.00 265 ALA A O 1
ATOM 2196 N N . PHE A 1 266 ? -9.196 -2.503 -20.473 1.00 77.19 266 PHE A N 1
ATOM 2197 C CA . PHE A 1 266 ? -9.567 -1.173 -20.970 1.00 77.19 266 PHE A CA 1
ATOM 2198 C C . PHE A 1 266 ? -8.363 -0.361 -21.478 1.00 77.19 266 PHE A C 1
ATOM 2200 O O . PHE A 1 266 ? -8.464 0.335 -22.489 1.00 77.19 266 PHE A O 1
ATOM 2207 N N . PHE A 1 267 ? -7.227 -0.413 -20.782 1.00 72.12 267 PHE A N 1
ATOM 2208 C CA . PHE A 1 267 ? -6.030 0.352 -21.138 1.00 72.12 267 PHE A CA 1
ATOM 2209 C C . PHE A 1 267 ? -5.134 -0.326 -22.170 1.00 72.12 267 PHE A C 1
ATOM 2211 O O . PHE A 1 267 ? -4.310 0.361 -22.769 1.00 72.12 267 PHE A O 1
ATOM 2218 N N . LEU A 1 268 ? -5.298 -1.629 -22.400 1.00 66.62 268 LEU A N 1
ATOM 2219 C CA . LEU A 1 268 ? -4.540 -2.370 -23.407 1.00 66.62 268 LEU A CA 1
ATOM 2220 C C . LEU A 1 268 ? -4.854 -1.928 -24.850 1.00 66.62 268 LEU A C 1
ATOM 2222 O O . LEU A 1 268 ? -4.104 -2.263 -25.753 1.00 66.62 268 LEU A O 1
ATOM 2226 N N . ALA A 1 269 ? -5.885 -1.112 -25.088 1.00 54.12 269 ALA A N 1
ATOM 2227 C CA . ALA A 1 269 ? -6.298 -0.717 -26.433 1.00 54.12 269 ALA A CA 1
ATOM 2228 C C . ALA A 1 269 ? -5.635 0.585 -26.951 1.00 54.12 269 ALA A C 1
ATOM 2230 O O . ALA A 1 269 ? -5.873 1.678 -26.419 1.00 54.12 269 ALA A O 1
ATOM 2231 N N . LYS A 1 270 ? -4.905 0.424 -28.067 1.00 49.03 270 LYS A N 1
ATOM 2232 C CA . LYS A 1 270 ? -4.225 1.404 -28.942 1.00 49.03 270 LYS A CA 1
ATOM 2233 C C . LYS A 1 270 ? -3.152 2.268 -28.258 1.00 49.03 270 LYS A C 1
ATOM 2235 O O . LYS A 1 270 ? -3.437 3.322 -27.685 1.00 49.03 270 LYS A O 1
ATOM 2240 N N . LYS A 1 271 ? -1.889 1.830 -28.358 1.00 53.09 271 LYS A N 1
ATOM 2241 C CA . LYS A 1 271 ? -0.718 2.693 -28.114 1.00 53.09 271 LYS A CA 1
ATOM 2242 C C . LYS A 1 271 ? -0.661 3.775 -29.197 1.00 53.09 271 LYS A C 1
ATOM 2244 O O . LYS A 1 271 ? -1.171 3.579 -30.292 1.00 53.09 271 LYS A O 1
ATOM 2249 N N . ARG A 1 272 ? -0.077 4.938 -28.885 1.00 52.56 272 ARG A N 1
ATOM 2250 C CA . ARG A 1 272 ? 0.130 6.006 -29.879 1.00 52.56 272 ARG A CA 1
ATOM 2251 C C . ARG A 1 272 ? 0.948 5.438 -31.043 1.00 52.56 272 ARG A C 1
ATOM 2253 O O . ARG A 1 272 ? 2.048 4.946 -30.796 1.00 52.56 272 ARG A O 1
ATOM 2260 N N . ASP A 1 273 ? 0.432 5.566 -32.264 1.00 49.88 273 ASP A N 1
ATOM 2261 C CA . ASP A 1 273 ? 1.022 5.021 -33.498 1.00 49.88 273 ASP A CA 1
ATOM 2262 C C . ASP A 1 273 ? 2.523 5.364 -33.637 1.00 49.88 273 ASP A C 1
ATOM 2264 O O . ASP A 1 273 ? 3.310 4.547 -34.099 1.00 49.88 273 ASP A O 1
ATOM 2268 N N . CYS A 1 274 ? 2.958 6.528 -33.138 1.00 56.16 274 CYS A N 1
ATOM 2269 C CA . CYS A 1 274 ? 4.363 6.949 -33.145 1.00 56.16 274 CYS A CA 1
ATOM 2270 C C . CYS A 1 274 ? 5.289 6.083 -32.261 1.00 56.16 274 CYS A C 1
ATOM 2272 O O . CYS A 1 274 ? 6.363 5.695 -32.705 1.00 56.16 274 CYS A O 1
ATOM 2274 N N . ILE A 1 275 ? 4.876 5.707 -31.042 1.00 64.38 275 ILE A N 1
ATOM 2275 C CA . ILE A 1 275 ? 5.712 4.873 -30.153 1.00 64.38 275 ILE A CA 1
ATOM 2276 C C . ILE A 1 275 ? 5.850 3.466 -30.736 1.00 64.38 275 ILE A C 1
ATOM 2278 O O . ILE A 1 275 ? 6.935 2.899 -30.711 1.00 64.38 275 ILE A O 1
ATOM 2282 N N . ALA A 1 276 ? 4.769 2.918 -31.296 1.00 61.59 276 ALA A N 1
ATOM 2283 C CA . ALA A 1 276 ? 4.804 1.614 -31.951 1.00 61.59 276 ALA A CA 1
ATOM 2284 C C . ALA A 1 276 ? 5.727 1.621 -33.182 1.00 61.59 276 ALA A C 1
ATOM 2286 O O . ALA A 1 276 ? 6.529 0.704 -33.335 1.00 61.59 276 ALA A O 1
ATOM 2287 N N . ARG A 1 277 ? 5.682 2.684 -34.001 1.00 62.12 277 ARG A N 1
ATOM 2288 C CA . ARG A 1 277 ? 6.582 2.872 -35.153 1.00 62.12 277 ARG A CA 1
ATOM 2289 C C . ARG A 1 277 ? 8.046 3.012 -34.737 1.00 62.12 277 ARG A C 1
ATOM 2291 O O . ARG A 1 277 ? 8.888 2.334 -35.312 1.00 62.12 277 ARG A O 1
ATOM 2298 N N . ILE A 1 278 ? 8.350 3.813 -33.712 1.00 68.88 278 ILE A N 1
ATOM 2299 C CA . ILE A 1 278 ? 9.718 3.942 -33.179 1.00 68.88 278 ILE A CA 1
ATOM 2300 C C . ILE A 1 278 ? 10.196 2.598 -32.618 1.00 68.88 278 ILE A C 1
ATOM 2302 O O . ILE A 1 278 ? 11.282 2.147 -32.962 1.00 68.88 278 ILE A O 1
ATOM 2306 N N . CYS A 1 279 ? 9.386 1.911 -31.806 1.00 67.56 279 CYS A N 1
ATOM 2307 C CA . CYS A 1 279 ? 9.752 0.596 -31.277 1.00 67.56 279 CYS A CA 1
ATOM 2308 C C . CYS A 1 279 ? 9.965 -0.443 -32.386 1.00 67.56 279 CYS A C 1
ATOM 2310 O O . CYS A 1 279 ? 10.888 -1.245 -32.283 1.00 67.56 279 CYS A O 1
ATOM 2312 N N . SER A 1 280 ? 9.152 -0.414 -33.445 1.00 65.56 280 SER A N 1
ATOM 2313 C CA . SER A 1 280 ? 9.311 -1.275 -34.620 1.00 65.56 280 SER A CA 1
ATOM 2314 C C . SER A 1 280 ? 10.607 -0.968 -35.378 1.00 65.56 280 SER A C 1
ATOM 2316 O O . SER A 1 280 ? 11.363 -1.894 -35.657 1.00 65.56 280 SER A O 1
ATOM 2318 N N . ALA A 1 281 ? 10.924 0.310 -35.616 1.00 69.69 281 ALA A N 1
ATOM 2319 C CA . ALA A 1 281 ? 12.162 0.726 -36.276 1.00 69.69 281 ALA A CA 1
ATOM 2320 C C . ALA A 1 281 ? 13.412 0.337 -35.467 1.00 69.69 281 ALA A C 1
ATOM 2322 O O . ALA A 1 281 ? 14.351 -0.241 -36.010 1.00 69.69 281 ALA A O 1
ATOM 2323 N N . VAL A 1 282 ? 13.403 0.573 -34.149 1.00 72.19 282 VAL A N 1
ATOM 2324 C CA . VAL A 1 282 ? 14.505 0.171 -33.259 1.00 72.19 282 VAL A CA 1
ATOM 2325 C C . VAL A 1 282 ? 14.614 -1.358 -33.178 1.00 72.19 282 VAL A C 1
ATOM 2327 O O . VAL A 1 282 ? 15.719 -1.892 -33.193 1.00 72.19 282 VAL A O 1
ATOM 2330 N N . SER A 1 283 ? 13.490 -2.086 -33.146 1.00 70.12 283 SER A N 1
ATOM 2331 C CA . SER A 1 283 ? 13.487 -3.557 -33.165 1.00 70.12 283 SER A CA 1
ATOM 2332 C C . SER A 1 283 ? 14.062 -4.117 -34.465 1.00 70.12 283 SER A C 1
ATOM 2334 O O . SER A 1 283 ? 14.828 -5.081 -34.419 1.00 70.12 283 SER A O 1
ATOM 2336 N N . PHE A 1 284 ? 13.728 -3.513 -35.607 1.00 70.88 284 PHE A N 1
ATOM 2337 C CA . PHE A 1 284 ? 14.287 -3.878 -36.904 1.00 70.88 284 PHE A CA 1
ATOM 2338 C C . PHE A 1 284 ? 15.802 -3.651 -36.925 1.00 70.88 284 PHE A C 1
ATOM 2340 O O . PHE A 1 284 ? 16.547 -4.583 -37.210 1.00 70.88 284 PHE A O 1
ATOM 2347 N N . PHE A 1 285 ? 16.266 -2.471 -36.501 1.00 72.44 285 PHE A N 1
ATOM 2348 C CA . PHE A 1 285 ? 17.694 -2.150 -36.433 1.00 72.44 285 PHE A CA 1
ATOM 2349 C C . PHE A 1 285 ? 18.474 -3.111 -35.520 1.00 72.44 285 PHE A C 1
ATOM 2351 O O . PHE A 1 285 ? 19.506 -3.646 -35.918 1.00 72.44 285 PHE A O 1
ATOM 2358 N N . LEU A 1 286 ? 17.949 -3.408 -34.324 1.00 70.12 286 LEU A N 1
ATOM 2359 C CA . LEU A 1 286 ? 18.542 -4.398 -33.417 1.00 70.12 286 LEU A CA 1
ATOM 2360 C C . LEU A 1 286 ? 18.565 -5.799 -34.035 1.00 70.12 286 LEU A C 1
ATOM 2362 O O . LEU A 1 286 ? 19.556 -6.502 -33.884 1.00 70.12 286 LEU A O 1
ATOM 2366 N N . SER A 1 287 ? 17.511 -6.202 -34.748 1.00 68.75 287 SER A N 1
ATOM 2367 C CA . SER A 1 287 ? 17.460 -7.510 -35.416 1.00 68.75 287 SER A CA 1
ATOM 2368 C C . SER A 1 287 ? 18.499 -7.616 -36.540 1.00 68.75 287 SER A C 1
ATOM 2370 O O . SER A 1 287 ? 19.141 -8.655 -36.665 1.00 68.75 287 SER A O 1
ATOM 2372 N N . CYS A 1 288 ? 18.732 -6.538 -37.296 1.00 71.56 288 CYS A N 1
ATOM 2373 C CA . CYS A 1 288 ? 19.809 -6.468 -38.287 1.00 71.56 288 CYS A CA 1
ATOM 2374 C C . CYS A 1 288 ? 21.198 -6.572 -37.638 1.00 71.56 288 CYS A C 1
ATOM 2376 O O . CYS A 1 288 ? 22.062 -7.268 -38.164 1.00 71.56 288 CYS A O 1
ATOM 2378 N N . LEU A 1 289 ? 21.408 -5.945 -36.474 1.00 66.75 289 LEU A N 1
ATOM 2379 C CA . LEU A 1 289 ? 22.657 -6.079 -35.714 1.00 66.75 289 LEU A CA 1
ATOM 2380 C C . LEU A 1 289 ? 22.868 -7.501 -35.175 1.00 66.75 289 LEU A C 1
ATOM 2382 O O . LEU A 1 289 ? 23.989 -8.000 -35.243 1.00 66.75 289 LEU A O 1
ATOM 2386 N N . VAL A 1 290 ? 21.813 -8.177 -34.690 1.00 67.75 290 VAL A N 1
ATOM 2387 C CA . VAL A 1 290 ? 21.895 -9.607 -34.322 1.00 67.75 290 VAL A CA 1
ATOM 2388 C C . VAL A 1 290 ? 22.288 -10.436 -35.533 1.00 67.75 290 VAL A C 1
ATOM 2390 O O . VAL A 1 290 ? 23.199 -11.247 -35.432 1.00 67.75 290 VAL A O 1
ATOM 2393 N N . PHE A 1 291 ? 21.620 -10.235 -36.671 1.00 70.12 291 PHE A N 1
ATOM 2394 C CA . PHE A 1 291 ? 21.913 -10.977 -37.892 1.00 70.12 291 PHE A CA 1
ATOM 2395 C C . PHE A 1 291 ? 23.365 -10.777 -38.334 1.00 70.12 291 PHE A C 1
ATOM 2397 O O . PHE A 1 291 ? 24.052 -11.754 -38.609 1.00 70.12 291 PHE A O 1
ATOM 2404 N N . LEU A 1 292 ? 23.860 -9.536 -38.321 1.00 67.69 292 LEU A N 1
ATOM 2405 C CA . LEU A 1 292 ? 25.248 -9.223 -38.649 1.00 67.69 292 LEU A CA 1
ATOM 2406 C C . LEU A 1 292 ? 26.230 -9.893 -37.675 1.00 67.69 292 LEU A C 1
ATOM 2408 O O . LEU A 1 292 ? 27.203 -10.494 -38.116 1.00 67.69 292 LEU A O 1
ATOM 2412 N N . ALA A 1 293 ? 25.966 -9.840 -36.366 1.00 64.69 293 ALA A N 1
ATOM 2413 C CA . ALA A 1 293 ? 26.804 -10.486 -35.357 1.00 64.69 293 ALA A CA 1
ATOM 2414 C C . ALA A 1 293 ? 26.813 -12.017 -35.509 1.00 64.69 293 ALA A C 1
ATOM 2416 O O . ALA A 1 293 ? 27.877 -12.627 -35.510 1.00 64.69 293 ALA A O 1
ATOM 2417 N N . VAL A 1 294 ? 25.646 -12.637 -35.705 1.00 65.69 294 VAL A N 1
ATOM 2418 C CA . VAL A 1 294 ? 25.502 -14.085 -35.931 1.00 65.69 294 VAL A CA 1
ATOM 2419 C C . VAL A 1 294 ? 26.179 -14.506 -37.234 1.00 65.69 294 VAL A C 1
ATOM 2421 O O . VAL A 1 294 ? 26.870 -15.518 -37.254 1.00 65.69 294 VAL A O 1
ATOM 2424 N N . TYR A 1 295 ? 26.049 -13.717 -38.301 1.00 65.56 295 TYR A N 1
ATOM 2425 C CA . TYR A 1 295 ? 26.730 -13.950 -39.572 1.00 65.56 295 TYR A CA 1
ATOM 2426 C C . TYR A 1 295 ? 28.255 -13.853 -39.434 1.00 65.56 295 TYR A C 1
ATOM 2428 O O . TYR A 1 295 ? 28.971 -14.703 -39.957 1.00 65.56 295 TYR A O 1
ATOM 2436 N N . LEU A 1 296 ? 28.766 -12.865 -38.692 1.00 60.00 296 LEU A N 1
ATOM 2437 C CA . LEU A 1 296 ? 30.197 -12.733 -38.408 1.00 60.00 296 LEU A CA 1
ATOM 2438 C C . LEU A 1 296 ? 30.728 -13.909 -37.579 1.00 60.00 296 LEU A C 1
ATOM 2440 O O . LEU A 1 296 ? 31.810 -14.406 -37.886 1.00 60.00 296 LEU A O 1
ATOM 2444 N N . ILE A 1 297 ? 29.958 -14.387 -36.594 1.00 62.12 297 ILE A N 1
ATOM 2445 C CA . ILE A 1 297 ? 30.275 -15.582 -35.793 1.00 62.12 297 ILE A CA 1
ATOM 2446 C C . ILE A 1 297 ? 30.269 -16.837 -36.674 1.00 62.12 297 ILE A C 1
ATOM 2448 O O . ILE A 1 297 ? 31.237 -17.583 -36.672 1.00 62.12 297 ILE A O 1
ATOM 2452 N N . LEU A 1 298 ? 29.230 -17.058 -37.483 1.00 63.16 298 LEU A N 1
ATOM 2453 C CA . LEU A 1 298 ? 29.158 -18.191 -38.417 1.00 63.16 298 LEU A CA 1
ATOM 2454 C C . LEU A 1 298 ? 30.318 -18.176 -39.413 1.00 63.16 298 LEU A C 1
ATOM 2456 O O . LEU A 1 298 ? 30.942 -19.207 -39.638 1.00 63.16 298 LEU A O 1
ATOM 2460 N N . LYS A 1 299 ? 30.651 -17.005 -39.969 1.00 59.47 299 LYS A N 1
ATOM 2461 C CA . LYS A 1 299 ? 31.783 -16.839 -40.885 1.00 59.47 299 LYS A CA 1
ATOM 2462 C C . LYS A 1 299 ? 33.119 -17.131 -40.196 1.00 59.47 299 LYS A C 1
ATOM 2464 O O . LYS A 1 299 ? 33.973 -17.760 -40.805 1.00 59.47 299 LYS A O 1
ATOM 2469 N N . THR A 1 300 ? 33.312 -16.719 -38.943 1.00 56.38 300 THR A N 1
ATOM 2470 C CA . THR A 1 300 ? 34.540 -17.032 -38.186 1.00 56.38 300 THR A CA 1
ATOM 2471 C C . THR A 1 300 ? 34.610 -18.501 -37.773 1.00 56.38 300 THR A C 1
ATOM 2473 O O . THR A 1 300 ? 35.673 -19.094 -37.911 1.00 56.38 300 THR A O 1
ATOM 2476 N N . VAL A 1 301 ? 33.498 -19.124 -37.378 1.00 57.16 301 VAL A N 1
ATOM 2477 C CA . VAL A 1 301 ? 33.398 -20.572 -37.096 1.00 57.16 301 VAL A CA 1
ATOM 2478 C C . VAL A 1 301 ? 33.634 -21.424 -38.352 1.00 57.16 301 VAL A C 1
ATOM 2480 O O . VAL A 1 301 ? 34.192 -22.507 -38.260 1.00 57.16 301 VAL A O 1
ATOM 2483 N N . LEU A 1 302 ? 33.222 -20.956 -39.535 1.00 55.12 302 LEU A N 1
ATOM 2484 C CA . LEU A 1 302 ? 33.452 -21.657 -40.807 1.00 55.12 302 LEU A CA 1
ATOM 2485 C C . LEU A 1 302 ? 34.890 -21.504 -41.325 1.00 55.12 302 LEU A C 1
ATOM 2487 O O . LEU A 1 302 ? 35.377 -22.376 -42.037 1.00 55.12 302 LEU A O 1
ATOM 2491 N N . VAL A 1 303 ? 35.559 -20.392 -41.002 1.00 55.41 303 VAL A N 1
ATOM 2492 C CA . VAL A 1 303 ? 36.914 -20.067 -41.490 1.00 55.41 303 VAL A CA 1
ATOM 2493 C C . VAL A 1 303 ? 38.009 -20.501 -40.511 1.00 55.41 303 VAL A C 1
ATOM 2495 O O . VAL A 1 303 ? 39.146 -20.724 -40.917 1.00 55.41 303 VAL A O 1
ATOM 2498 N N . SER A 1 304 ? 37.691 -20.647 -39.228 1.00 50.44 304 SER A N 1
ATOM 2499 C CA . SER A 1 304 ? 38.628 -21.104 -38.205 1.00 50.44 304 SER A CA 1
ATOM 2500 C C . SER A 1 304 ? 38.055 -22.324 -37.496 1.00 50.44 304 SER A C 1
ATOM 2502 O O . SER A 1 304 ? 36.862 -22.384 -37.236 1.00 50.44 304 SER A O 1
ATOM 2504 N N . ASN A 1 305 ? 38.912 -23.285 -37.154 1.00 50.00 305 ASN A N 1
ATOM 2505 C CA . ASN A 1 305 ? 38.539 -24.537 -36.498 1.00 50.00 305 ASN A CA 1
ATOM 2506 C C . ASN A 1 305 ? 38.731 -24.493 -34.953 1.00 50.00 305 ASN A C 1
ATOM 2508 O O . ASN A 1 305 ? 39.443 -25.354 -34.435 1.00 50.00 305 ASN A O 1
ATOM 2512 N N . PRO A 1 306 ? 38.217 -23.510 -34.169 1.00 53.12 306 PRO A N 1
ATOM 2513 C CA . PRO A 1 306 ? 38.248 -23.590 -32.717 1.00 53.12 306 PRO A CA 1
ATOM 2514 C C . PRO A 1 306 ? 36.885 -24.018 -32.148 1.00 53.12 306 PRO A C 1
ATOM 2516 O O . PRO A 1 306 ? 35.821 -23.797 -32.726 1.00 53.12 306 PRO A O 1
ATOM 2519 N N . ASN A 1 307 ? 36.920 -24.600 -30.950 1.00 56.12 307 ASN A N 1
ATOM 2520 C CA . ASN A 1 307 ? 35.732 -24.964 -30.180 1.00 56.12 307 ASN A CA 1
ATOM 2521 C C . ASN A 1 307 ? 34.781 -23.761 -30.001 1.00 56.12 307 ASN A C 1
ATOM 2523 O O . ASN A 1 307 ? 35.184 -22.726 -29.472 1.00 56.12 307 ASN A O 1
ATOM 2527 N N . LEU A 1 308 ? 33.501 -23.938 -30.356 1.00 55.03 308 LEU A N 1
ATOM 2528 C CA . LEU A 1 308 ? 32.393 -22.967 -30.228 1.00 55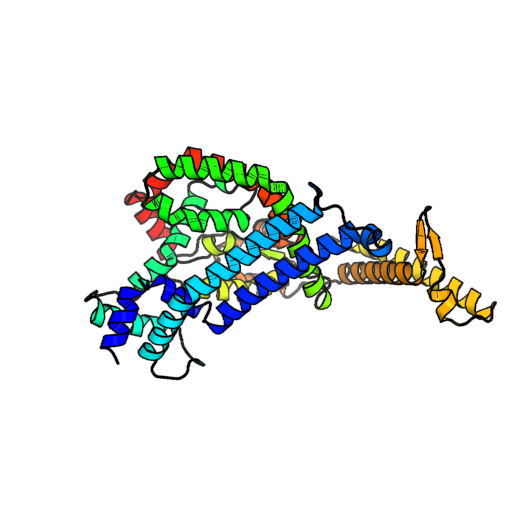.03 308 LEU A CA 1
ATOM 2529 C C . LEU A 1 308 ? 32.337 -22.240 -28.873 1.00 55.03 308 LEU A C 1
ATOM 2531 O O . LEU A 1 308 ? 31.987 -21.061 -28.810 1.00 55.03 308 LEU A O 1
ATOM 2535 N N . ASN A 1 309 ? 32.728 -22.922 -27.795 1.00 52.66 309 ASN A N 1
ATOM 2536 C CA . ASN A 1 309 ? 32.800 -22.327 -26.464 1.00 52.66 309 ASN A CA 1
ATOM 2537 C C . ASN A 1 309 ? 33.830 -21.186 -26.386 1.00 52.66 309 ASN A C 1
ATOM 2539 O O . ASN A 1 309 ? 33.556 -20.188 -25.739 1.00 52.66 309 ASN A O 1
ATOM 2543 N N . GLY A 1 310 ? 34.975 -21.266 -27.070 1.00 55.34 310 GLY A N 1
ATOM 2544 C CA . GLY A 1 310 ? 36.007 -20.219 -27.033 1.00 55.34 310 GLY A CA 1
ATOM 2545 C C . GLY A 1 310 ? 35.583 -18.914 -27.716 1.00 55.34 310 GLY A C 1
ATOM 2546 O O . GLY A 1 310 ? 35.880 -17.835 -27.213 1.00 55.34 310 GLY A O 1
ATOM 2547 N N . ILE A 1 311 ? 34.822 -19.006 -28.812 1.00 59.47 311 ILE A N 1
ATOM 2548 C CA . ILE A 1 311 ? 34.317 -17.838 -29.555 1.00 59.47 311 ILE A CA 1
ATOM 2549 C C . ILE A 1 311 ? 33.231 -17.118 -28.745 1.00 59.47 311 ILE A C 1
ATOM 2551 O O . ILE A 1 311 ? 33.227 -15.896 -28.654 1.00 59.47 311 ILE A O 1
ATOM 2555 N N . LEU A 1 312 ? 32.343 -17.861 -28.076 1.00 54.50 312 LEU A N 1
ATOM 2556 C CA . LEU A 1 312 ? 31.312 -17.288 -27.201 1.00 54.50 312 LEU A CA 1
ATOM 2557 C C . LEU A 1 312 ? 31.869 -16.627 -25.931 1.00 54.50 312 LEU A C 1
ATOM 2559 O O . LEU A 1 312 ? 31.114 -15.939 -25.248 1.00 54.50 312 LEU A O 1
ATOM 2563 N N . TYR A 1 313 ? 33.149 -16.838 -25.601 1.00 55.62 313 TYR A N 1
ATOM 2564 C CA . TYR A 1 313 ? 33.840 -16.167 -24.497 1.00 55.62 313 TYR A CA 1
ATOM 2565 C C . TYR A 1 313 ? 34.802 -15.056 -24.936 1.00 55.62 313 TYR A C 1
ATOM 2567 O O . TYR A 1 313 ? 35.485 -14.473 -24.096 1.00 55.62 313 TYR A O 1
ATOM 2575 N N . GLN A 1 314 ? 34.846 -14.738 -26.230 1.00 62.56 314 GLN A N 1
ATOM 2576 C CA . GLN A 1 314 ? 35.803 -13.789 -26.779 1.00 62.56 314 GLN A CA 1
ATOM 2577 C C . GLN A 1 314 ? 35.402 -12.341 -26.447 1.00 62.56 314 GLN A C 1
ATOM 2579 O O . GLN A 1 314 ? 34.294 -11.888 -26.754 1.00 62.56 314 GLN A O 1
ATOM 2584 N N . ASP A 1 315 ? 36.315 -11.614 -25.802 1.00 57.56 315 ASP A N 1
ATOM 2585 C CA . ASP A 1 315 ? 36.131 -10.204 -25.469 1.00 57.56 315 ASP A CA 1
ATOM 2586 C C . ASP A 1 315 ? 36.205 -9.341 -26.735 1.00 57.56 315 ASP A C 1
ATOM 2588 O O . ASP A 1 315 ? 37.175 -9.382 -27.490 1.00 57.56 315 ASP A O 1
ATOM 2592 N N . ILE A 1 316 ? 35.176 -8.526 -26.957 1.00 62.50 316 ILE A N 1
ATOM 2593 C CA . ILE A 1 316 ? 35.105 -7.536 -28.032 1.00 62.50 316 ILE A CA 1
ATOM 2594 C C . ILE A 1 316 ? 35.169 -6.144 -27.414 1.00 62.50 316 ILE A C 1
ATOM 2596 O O . ILE A 1 316 ? 34.444 -5.829 -26.470 1.00 62.50 316 ILE A O 1
ATOM 2600 N N . VAL A 1 317 ? 35.999 -5.268 -27.973 1.00 52.47 317 VAL A N 1
ATOM 2601 C CA . VAL A 1 317 ? 36.005 -3.851 -27.599 1.00 52.47 317 VAL A CA 1
ATOM 2602 C C . VAL A 1 317 ? 34.929 -3.122 -28.399 1.00 52.47 317 VAL A C 1
ATOM 2604 O O . VAL A 1 317 ? 35.025 -3.000 -29.618 1.00 52.47 317 VAL A O 1
ATOM 2607 N N . LEU A 1 318 ? 33.905 -2.618 -27.714 1.00 50.69 318 LEU A N 1
ATOM 2608 C CA . LEU A 1 318 ? 32.810 -1.851 -28.306 1.00 50.69 318 LEU A CA 1
ATOM 2609 C C . LEU A 1 318 ? 32.728 -0.500 -27.586 1.00 50.69 318 LEU A C 1
ATOM 2611 O O . LEU A 1 318 ? 32.590 -0.444 -26.365 1.00 50.69 318 LEU A O 1
ATOM 2615 N N . PHE A 1 319 ? 32.880 0.599 -28.333 1.00 46.09 319 PHE A N 1
ATOM 2616 C CA . PHE A 1 319 ? 32.937 1.968 -27.789 1.00 46.09 319 PHE A CA 1
ATOM 2617 C C . PHE A 1 319 ? 33.937 2.142 -26.624 1.00 46.09 319 PHE A C 1
ATOM 2619 O O . PHE A 1 319 ? 33.640 2.795 -25.625 1.00 46.09 319 PHE A O 1
ATOM 2626 N N . GLY A 1 320 ? 35.118 1.522 -26.728 1.00 43.69 320 GLY A N 1
ATOM 2627 C CA . GLY A 1 320 ? 36.186 1.637 -25.726 1.00 43.69 320 GLY A CA 1
ATOM 2628 C C . GLY A 1 320 ? 35.981 0.820 -24.442 1.00 43.69 320 GLY A C 1
ATOM 2629 O O . GLY A 1 320 ? 36.798 0.928 -23.532 1.00 43.69 320 GLY A O 1
ATOM 2630 N N . LYS A 1 321 ? 34.931 -0.009 -24.350 1.00 51.00 321 LYS A N 1
ATOM 2631 C CA . LYS A 1 321 ? 34.733 -0.976 -23.256 1.00 51.00 321 LYS A CA 1
ATOM 2632 C C . LYS A 1 321 ? 34.808 -2.406 -23.785 1.00 51.00 321 LYS A C 1
ATOM 2634 O O . LYS A 1 321 ? 34.241 -2.708 -24.831 1.00 51.00 321 LYS A O 1
ATOM 2639 N N . THR A 1 322 ? 35.497 -3.285 -23.062 1.00 64.81 322 THR A N 1
ATOM 2640 C CA . THR A 1 322 ? 35.522 -4.724 -23.342 1.00 64.81 322 THR A CA 1
ATOM 2641 C C . THR A 1 322 ? 34.197 -5.358 -22.915 1.00 64.81 322 THR A C 1
ATOM 2643 O O . THR A 1 322 ? 33.745 -5.213 -21.780 1.00 64.81 322 THR A O 1
ATOM 2646 N N . THR A 1 323 ? 33.542 -6.040 -23.848 1.00 60.41 323 THR A N 1
ATOM 2647 C CA . THR A 1 323 ? 32.296 -6.789 -23.652 1.00 60.41 323 THR A CA 1
ATOM 2648 C C . THR A 1 323 ? 32.349 -8.066 -24.470 1.00 60.41 323 THR A C 1
ATOM 2650 O O . THR A 1 323 ? 32.775 -8.054 -25.615 1.00 60.41 323 THR A O 1
ATOM 2653 N N . ASN A 1 324 ? 31.878 -9.169 -23.914 1.00 67.94 324 ASN A N 1
ATOM 2654 C CA . ASN A 1 324 ? 31.872 -10.452 -24.603 1.00 67.94 324 ASN A CA 1
ATOM 2655 C C . ASN A 1 324 ? 30.598 -10.620 -25.473 1.00 67.94 324 ASN A C 1
ATOM 2657 O O . ASN A 1 324 ? 29.511 -10.158 -25.101 1.00 67.94 324 ASN A O 1
ATOM 2661 N N . ILE A 1 325 ? 30.738 -11.301 -26.618 1.00 65.06 325 ILE A N 1
ATOM 2662 C CA . ILE A 1 325 ? 29.678 -11.732 -27.551 1.00 65.06 325 ILE A CA 1
ATOM 2663 C C . ILE A 1 325 ? 28.436 -12.274 -26.835 1.00 65.06 325 ILE A C 1
ATOM 2665 O O . ILE A 1 325 ? 27.306 -11.947 -27.212 1.00 65.06 325 ILE A O 1
ATOM 2669 N N . LEU A 1 326 ? 28.616 -13.077 -25.787 1.00 63.88 326 LEU A N 1
ATOM 2670 C CA . LEU A 1 326 ? 27.504 -13.659 -25.039 1.00 63.88 326 LEU A CA 1
ATOM 2671 C C . LEU A 1 326 ? 26.656 -12.581 -24.339 1.00 63.88 326 LEU A C 1
ATOM 2673 O O . LEU A 1 326 ? 25.439 -12.545 -24.500 1.00 63.88 326 LEU A O 1
ATOM 2677 N N . TYR A 1 327 ? 27.273 -11.628 -23.636 1.00 66.31 327 TYR A N 1
ATOM 2678 C CA . TYR A 1 327 ? 26.536 -10.529 -22.996 1.00 66.31 327 TYR A CA 1
ATOM 2679 C C . TYR A 1 327 ? 25.890 -9.587 -24.013 1.00 66.31 327 TYR A C 1
ATOM 2681 O O . TYR A 1 327 ? 24.763 -9.132 -23.806 1.00 66.31 327 TYR A O 1
ATOM 2689 N N . LEU A 1 328 ? 26.576 -9.324 -25.127 1.00 68.62 328 LEU A N 1
ATOM 2690 C CA . LEU A 1 328 ? 26.059 -8.485 -26.203 1.00 68.62 328 LEU A CA 1
ATOM 2691 C C . LEU A 1 328 ? 24.829 -9.123 -26.870 1.00 68.62 328 LEU A C 1
ATOM 2693 O O . LEU A 1 328 ? 23.816 -8.454 -27.063 1.00 68.62 328 LEU A O 1
ATOM 2697 N N . SER A 1 329 ? 24.874 -10.424 -27.161 1.00 63.62 329 SER A N 1
ATOM 2698 C CA . SER A 1 329 ? 23.751 -11.162 -27.754 1.00 63.62 329 SER A CA 1
ATOM 2699 C C . SER A 1 329 ? 22.548 -11.262 -26.808 1.00 63.62 329 SER A C 1
ATOM 2701 O O . SER A 1 329 ? 21.422 -11.014 -27.247 1.00 63.62 329 SER A O 1
ATOM 2703 N N . TYR A 1 330 ? 22.758 -11.498 -25.506 1.00 68.38 330 TYR A N 1
ATOM 2704 C CA . TYR A 1 330 ? 21.687 -11.422 -24.502 1.00 68.38 330 TYR A CA 1
ATOM 2705 C C . TYR A 1 330 ? 21.072 -10.021 -24.406 1.00 68.38 330 TYR A C 1
ATOM 2707 O O . TYR A 1 330 ? 19.848 -9.888 -24.337 1.00 68.38 330 TYR A O 1
ATOM 2715 N N . PHE A 1 331 ? 21.896 -8.971 -24.432 1.00 67.44 331 PHE A N 1
ATOM 2716 C CA . PHE A 1 331 ? 21.424 -7.590 -24.367 1.00 67.44 331 PHE A CA 1
ATOM 2717 C C . PHE A 1 331 ? 20.602 -7.209 -25.606 1.00 67.44 331 PHE A C 1
ATOM 2719 O O . PHE A 1 331 ? 19.477 -6.720 -25.480 1.00 67.44 331 PHE A O 1
ATOM 2726 N N . ILE A 1 332 ? 21.118 -7.484 -26.807 1.00 68.62 332 ILE A N 1
ATOM 2727 C CA . ILE A 1 332 ? 20.438 -7.164 -28.069 1.00 68.62 332 ILE A CA 1
ATOM 2728 C C . ILE A 1 332 ? 19.162 -8.008 -28.225 1.00 68.62 332 ILE A C 1
ATOM 2730 O O . ILE A 1 332 ? 18.106 -7.465 -28.563 1.00 68.62 332 ILE A O 1
ATOM 2734 N N . GLY A 1 333 ? 19.218 -9.310 -27.924 1.00 66.88 333 GLY A N 1
ATOM 2735 C CA . GLY A 1 333 ? 18.055 -10.200 -27.945 1.00 66.88 333 GLY A CA 1
ATOM 2736 C C . GLY A 1 333 ? 16.975 -9.777 -26.945 1.00 66.88 333 GLY A C 1
ATOM 2737 O O . GLY A 1 333 ? 15.796 -9.693 -27.299 1.00 66.88 333 GLY A O 1
ATOM 2738 N N . GLY A 1 334 ? 17.375 -9.414 -25.721 1.00 68.19 334 GLY A N 1
ATOM 2739 C CA . GLY A 1 334 ? 16.481 -8.890 -24.688 1.00 68.19 334 GLY A CA 1
ATOM 2740 C C . GLY A 1 334 ? 15.815 -7.575 -25.095 1.00 68.19 334 GLY A C 1
ATOM 2741 O O . GLY A 1 334 ? 14.599 -7.427 -24.944 1.00 68.19 334 GLY A O 1
ATOM 2742 N N . MET A 1 335 ? 16.572 -6.648 -25.689 1.00 67.88 335 MET A N 1
ATOM 2743 C CA . MET A 1 335 ? 16.040 -5.383 -26.204 1.00 67.88 335 MET A CA 1
ATOM 2744 C C . MET A 1 335 ? 15.088 -5.595 -27.387 1.00 67.88 335 MET A C 1
ATOM 2746 O O . MET A 1 335 ? 14.001 -5.015 -27.403 1.00 67.88 335 MET A O 1
ATOM 2750 N N . SER A 1 336 ? 15.431 -6.464 -28.344 1.00 64.25 336 SER A N 1
ATOM 2751 C CA . SER A 1 336 ? 14.564 -6.777 -29.489 1.00 64.25 336 SER A CA 1
ATOM 2752 C C . SER A 1 336 ? 13.248 -7.436 -29.053 1.00 64.25 336 SER A C 1
ATOM 2754 O O . SER A 1 336 ? 12.172 -7.026 -29.496 1.00 64.25 336 SER A O 1
ATOM 2756 N N . CYS A 1 337 ? 13.302 -8.380 -28.105 1.00 66.81 337 CYS A N 1
ATOM 2757 C CA . CYS A 1 337 ? 12.118 -9.006 -27.513 1.00 66.81 337 CYS A CA 1
ATOM 2758 C C . CYS A 1 337 ? 11.230 -7.982 -26.783 1.00 66.81 337 CYS A C 1
ATOM 2760 O O . CYS A 1 337 ? 10.015 -7.934 -27.011 1.00 66.81 337 CYS A O 1
ATOM 2762 N N . CYS A 1 338 ? 11.831 -7.100 -25.973 1.00 64.94 338 CYS A N 1
ATOM 2763 C CA . CYS A 1 338 ? 11.116 -6.007 -25.310 1.00 64.94 338 CYS A CA 1
ATOM 2764 C C . CYS A 1 338 ? 10.410 -5.090 -26.321 1.00 64.94 338 CYS A C 1
ATOM 2766 O O . CYS A 1 338 ? 9.258 -4.711 -26.111 1.00 64.94 338 CYS A O 1
ATOM 2768 N N . LEU A 1 339 ? 11.065 -4.752 -27.433 1.00 68.06 339 LEU A N 1
ATOM 2769 C CA . LEU A 1 339 ? 10.521 -3.843 -28.443 1.00 68.06 339 LEU A CA 1
ATOM 2770 C C . LEU A 1 339 ? 9.425 -4.483 -29.308 1.00 68.06 339 LEU A C 1
ATOM 2772 O O . LEU A 1 339 ? 8.395 -3.844 -29.522 1.00 68.06 339 LEU A O 1
ATOM 2776 N N . ARG A 1 340 ? 9.575 -5.748 -29.729 1.00 63.09 340 ARG A N 1
ATOM 2777 C CA . ARG A 1 340 ? 8.511 -6.497 -30.434 1.00 63.09 340 ARG A CA 1
ATOM 2778 C C . ARG A 1 340 ? 7.263 -6.658 -29.582 1.00 63.09 340 ARG A C 1
ATOM 2780 O O . ARG A 1 340 ? 6.141 -6.485 -30.044 1.00 63.09 340 ARG A O 1
ATOM 2787 N N . CYS A 1 341 ? 7.427 -6.941 -28.299 1.00 58.91 341 CYS A N 1
ATOM 2788 C CA . CYS A 1 341 ? 6.266 -7.064 -27.432 1.00 58.91 341 CYS A CA 1
ATOM 2789 C C . CYS A 1 341 ? 5.628 -5.691 -27.107 1.00 58.91 341 CYS A C 1
ATOM 2791 O O . CYS A 1 341 ? 4.454 -5.619 -26.728 1.00 58.91 341 CYS A O 1
ATOM 2793 N N . LEU A 1 342 ? 6.350 -4.574 -27.306 1.00 61.22 342 LEU A N 1
ATOM 2794 C CA . LEU A 1 342 ? 5.761 -3.233 -27.284 1.00 61.22 342 LEU A CA 1
ATOM 2795 C C . LEU A 1 342 ? 4.925 -2.919 -28.538 1.00 61.22 342 LEU A C 1
ATOM 2797 O O . LEU A 1 342 ? 4.044 -2.061 -28.417 1.00 61.22 342 LEU A O 1
ATOM 2801 N N . SER A 1 343 ? 5.148 -3.601 -29.668 1.00 53.69 343 SER A N 1
ATOM 2802 C CA . SER A 1 343 ? 4.473 -3.370 -30.956 1.00 53.69 343 SER A CA 1
ATOM 2803 C C . SER A 1 343 ? 3.213 -4.214 -31.193 1.00 53.69 343 SER A C 1
ATOM 2805 O O . SER A 1 343 ? 2.659 -4.159 -32.284 1.00 53.69 343 SER A O 1
ATOM 2807 N N . LEU A 1 344 ? 2.742 -4.987 -30.207 1.00 52.88 344 LEU A N 1
ATOM 2808 C CA . LEU A 1 344 ? 1.502 -5.760 -30.340 1.00 52.88 344 LEU A CA 1
ATOM 2809 C C . LEU A 1 344 ? 0.275 -4.838 -30.454 1.00 52.88 344 LEU A C 1
ATOM 2811 O O . LEU A 1 344 ? -0.010 -4.050 -29.544 1.00 52.88 344 LEU A O 1
ATOM 2815 N N . ASP A 1 345 ? -0.455 -4.980 -31.561 1.00 46.47 345 ASP A N 1
ATOM 2816 C CA . ASP A 1 345 ? -1.789 -4.421 -31.764 1.00 46.47 345 ASP A CA 1
ATOM 2817 C C . ASP A 1 345 ? -2.809 -5.214 -30.940 1.00 46.47 345 ASP A C 1
ATOM 2819 O O . ASP A 1 345 ? -2.961 -6.425 -31.086 1.00 46.47 345 ASP A O 1
ATOM 2823 N N . TYR A 1 346 ? -3.515 -4.528 -30.043 1.00 50.44 346 TYR A N 1
ATOM 2824 C CA . TYR A 1 346 ? -4.519 -5.143 -29.173 1.00 50.44 346 TYR A CA 1
ATOM 2825 C C . TYR A 1 346 ? -5.940 -4.749 -29.593 1.00 50.44 346 TYR A C 1
ATOM 2827 O O . TYR A 1 346 ? -6.233 -3.579 -29.862 1.00 50.44 346 TYR A O 1
ATOM 2835 N N . ALA A 1 347 ? -6.824 -5.753 -29.592 1.00 46.97 347 ALA A N 1
ATOM 2836 C CA . ALA A 1 347 ? -8.197 -5.723 -30.091 1.00 46.97 347 ALA A CA 1
ATOM 2837 C C . ALA A 1 347 ? -9.061 -4.586 -29.507 1.00 46.97 347 ALA A C 1
ATOM 2839 O O . ALA A 1 347 ? -9.175 -4.394 -28.294 1.00 46.97 347 ALA A O 1
ATOM 2840 N N . SER A 1 348 ? -9.713 -3.839 -30.399 1.00 52.72 348 SER A N 1
ATOM 2841 C CA . SER A 1 348 ? -10.443 -2.598 -30.109 1.00 52.72 348 SER A CA 1
ATOM 2842 C C . SER A 1 348 ? -11.906 -2.800 -29.685 1.00 52.72 348 SER A C 1
ATOM 2844 O O . SER A 1 348 ? -12.506 -1.893 -29.101 1.00 52.72 348 SER A O 1
ATOM 2846 N N . THR A 1 349 ? -12.489 -3.977 -29.922 1.00 54.00 349 THR A N 1
ATOM 2847 C CA . THR A 1 349 ? -13.942 -4.206 -29.829 1.00 54.00 349 THR A CA 1
ATOM 2848 C C . THR A 1 349 ? -14.463 -4.490 -28.410 1.00 54.00 349 THR A C 1
ATOM 2850 O O . THR A 1 349 ? -15.630 -4.224 -28.132 1.00 54.00 349 THR A O 1
ATOM 2853 N N . SER A 1 350 ? -13.629 -4.916 -27.447 1.00 66.69 350 SER A N 1
ATOM 2854 C CA . SER A 1 350 ? -14.077 -5.251 -26.073 1.00 66.69 350 SER A CA 1
ATOM 2855 C C . SER A 1 350 ? -13.935 -4.119 -25.035 1.00 66.69 350 SER A C 1
ATOM 2857 O O . SER A 1 350 ? -14.442 -4.227 -23.914 1.00 66.69 350 SER A O 1
ATOM 2859 N N . ARG A 1 351 ? -13.293 -2.996 -25.389 1.00 73.50 351 ARG A N 1
ATOM 2860 C CA . ARG A 1 351 ? -12.875 -1.937 -24.446 1.00 73.50 351 ARG A CA 1
ATOM 2861 C C . ARG A 1 351 ? -14.032 -1.271 -23.692 1.00 73.50 351 ARG A C 1
ATOM 2863 O O . ARG A 1 351 ? -13.973 -1.139 -22.470 1.00 73.50 351 ARG A O 1
ATOM 2870 N N . ARG A 1 352 ? -15.081 -0.842 -24.409 1.00 76.69 352 ARG A N 1
ATOM 2871 C CA . ARG A 1 352 ? -16.258 -0.176 -23.809 1.00 76.69 352 ARG A CA 1
ATOM 2872 C C . ARG A 1 352 ? -16.980 -1.122 -22.851 1.00 76.69 352 ARG A C 1
ATOM 2874 O O . ARG A 1 352 ? -17.340 -0.716 -21.754 1.00 76.69 352 ARG A O 1
ATOM 2881 N N . ARG A 1 353 ? -17.109 -2.400 -23.222 1.00 83.69 353 ARG A N 1
ATOM 2882 C CA . ARG A 1 353 ? -17.727 -3.436 -22.383 1.00 83.69 353 ARG A CA 1
ATOM 2883 C C . ARG A 1 353 ? -16.945 -3.657 -21.087 1.00 83.69 353 ARG A C 1
ATOM 2885 O O . ARG A 1 353 ? -17.557 -3.741 -20.029 1.00 83.69 353 ARG A O 1
ATOM 2892 N N . MET A 1 354 ? -15.612 -3.704 -21.150 1.00 84.75 354 MET A N 1
ATOM 2893 C CA . MET A 1 354 ? -14.771 -3.833 -19.951 1.00 84.75 354 MET A CA 1
ATOM 2894 C C . MET A 1 354 ? -14.846 -2.596 -19.052 1.00 84.75 354 MET A C 1
ATOM 2896 O O . MET A 1 354 ? -14.923 -2.730 -17.834 1.00 84.75 354 MET A O 1
ATOM 2900 N N . PHE A 1 355 ? -14.911 -1.399 -19.640 1.00 84.25 355 PHE A N 1
ATOM 2901 C CA . PHE A 1 355 ? -15.136 -0.168 -18.884 1.00 84.25 355 PHE A CA 1
ATOM 2902 C C . PHE A 1 355 ? -16.498 -0.154 -18.181 1.00 84.25 355 PHE A C 1
ATOM 2904 O O . PHE A 1 355 ? -16.558 0.133 -16.992 1.00 84.25 355 PHE A O 1
ATOM 2911 N N . ILE A 1 356 ? -17.574 -0.541 -18.875 1.00 86.44 356 ILE A N 1
ATOM 2912 C CA . ILE A 1 356 ? -18.915 -0.648 -18.282 1.00 86.44 356 ILE A CA 1
ATOM 2913 C C . ILE A 1 356 ? -18.907 -1.650 -17.124 1.00 86.44 356 ILE A C 1
ATOM 2915 O O . ILE A 1 356 ? -19.369 -1.321 -16.034 1.00 86.44 356 ILE A O 1
ATOM 2919 N N . LYS A 1 357 ? -18.331 -2.845 -17.321 1.00 88.81 357 LYS A N 1
ATOM 2920 C CA . LYS A 1 357 ? -18.184 -3.850 -16.253 1.00 88.81 357 LYS A CA 1
ATOM 2921 C C . LYS A 1 357 ? -17.448 -3.284 -15.041 1.00 88.81 357 LYS A C 1
ATOM 2923 O O . LYS A 1 357 ? -17.857 -3.528 -13.909 1.00 88.81 357 LYS A O 1
ATOM 2928 N N . TRP A 1 358 ? -16.390 -2.512 -15.274 1.00 89.50 358 TRP A N 1
ATOM 2929 C CA . TRP A 1 358 ? -15.648 -1.856 -14.208 1.00 89.50 358 TRP A CA 1
ATOM 2930 C C . TRP A 1 358 ? -16.479 -0.782 -13.485 1.00 89.50 358 TRP A C 1
ATOM 2932 O O . TRP A 1 358 ? -16.534 -0.800 -12.258 1.00 89.50 358 TRP A O 1
ATOM 2942 N N . CYS A 1 359 ? -17.179 0.095 -14.214 1.00 87.44 359 CYS A N 1
ATOM 2943 C CA . CYS A 1 359 ? -1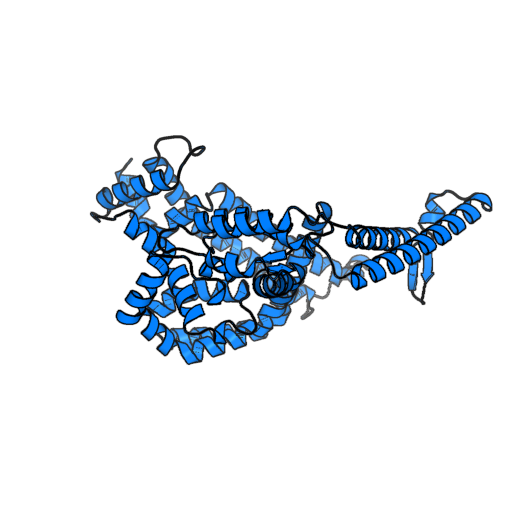8.064 1.115 -13.640 1.00 87.44 359 CYS A CA 1
ATOM 2944 C C . CYS A 1 359 ? -19.189 0.502 -12.805 1.00 87.44 359 CYS A C 1
ATOM 2946 O O . CYS A 1 359 ? -19.507 1.023 -11.743 1.00 87.44 359 CYS A O 1
ATOM 2948 N N . VAL A 1 360 ? -19.774 -0.610 -13.257 1.00 88.75 360 VAL A N 1
ATOM 2949 C CA . VAL A 1 360 ? -20.808 -1.334 -12.505 1.00 88.75 360 VAL A CA 1
ATOM 2950 C C . VAL A 1 360 ? -20.219 -1.948 -11.236 1.00 88.75 360 VAL A C 1
ATOM 2952 O O . VAL A 1 360 ? -20.775 -1.751 -10.161 1.00 88.75 360 VAL A O 1
ATOM 2955 N N . LEU A 1 361 ? -19.075 -2.635 -11.334 1.00 88.81 361 LEU A N 1
ATOM 2956 C CA . LEU A 1 361 ? -18.419 -3.266 -10.184 1.00 88.81 361 LEU A CA 1
ATOM 2957 C C . LEU A 1 361 ? -17.986 -2.250 -9.116 1.00 88.81 361 LEU A C 1
ATOM 2959 O O . LEU A 1 361 ? -18.100 -2.524 -7.923 1.00 88.81 361 LEU A O 1
ATOM 2963 N N . MET A 1 362 ? -17.459 -1.103 -9.550 1.00 87.00 362 MET A N 1
ATOM 2964 C CA . MET A 1 362 ? -16.986 -0.030 -8.672 1.00 87.00 362 MET A CA 1
ATOM 2965 C C . MET A 1 362 ? -18.079 0.983 -8.328 1.00 87.00 362 MET A C 1
ATOM 2967 O O . MET A 1 362 ? -17.803 1.929 -7.602 1.00 87.00 362 MET A O 1
ATOM 2971 N N . GLU A 1 363 ? -19.303 0.795 -8.826 1.00 86.19 363 GLU A N 1
ATOM 2972 C CA . GLU A 1 363 ? -20.453 1.675 -8.579 1.00 86.19 363 GLU A CA 1
ATOM 2973 C C . GLU A 1 363 ? -20.228 3.129 -9.038 1.00 86.19 363 GLU A C 1
ATOM 2975 O O . GLU A 1 363 ? -20.836 4.066 -8.541 1.00 86.19 363 GLU A O 1
ATOM 2980 N N . GLN A 1 364 ? -19.377 3.314 -10.047 1.00 84.88 364 GLN A N 1
ATOM 2981 C CA . GLN A 1 364 ? -19.031 4.600 -10.657 1.00 84.88 364 GLN A CA 1
ATOM 2982 C C . GLN A 1 364 ? -19.869 4.829 -11.925 1.00 84.88 364 GLN A C 1
ATOM 2984 O O . GLN A 1 364 ? -19.332 4.996 -13.026 1.00 84.88 364 GLN A O 1
ATOM 2989 N N . ARG A 1 365 ? -21.203 4.747 -11.801 1.00 82.31 365 ARG A N 1
ATOM 2990 C CA . ARG A 1 365 ? -22.133 4.807 -12.950 1.00 82.31 365 ARG A CA 1
ATOM 2991 C C . ARG A 1 365 ? -22.117 6.163 -13.656 1.00 82.31 365 ARG A C 1
ATOM 2993 O O . ARG A 1 365 ? -22.311 6.214 -14.866 1.00 82.31 365 ARG A O 1
ATOM 3000 N N . GLU A 1 366 ? -21.808 7.237 -12.940 1.00 80.12 366 GLU A N 1
ATOM 3001 C CA . GLU A 1 366 ? -21.669 8.591 -13.493 1.00 80.12 366 GLU A CA 1
ATOM 3002 C C . GLU A 1 366 ? -20.620 8.667 -14.608 1.00 80.12 366 GLU A C 1
ATOM 3004 O O . GLU A 1 366 ? -20.807 9.358 -15.611 1.00 80.12 366 GLU A O 1
ATOM 3009 N N . LEU A 1 367 ? -19.548 7.873 -14.496 1.00 81.38 367 LEU A N 1
ATOM 3010 C CA . LEU A 1 367 ? -18.478 7.833 -15.489 1.00 81.38 367 LEU A CA 1
ATOM 3011 C C . LEU A 1 367 ? -18.927 7.256 -16.843 1.00 81.38 367 LEU A C 1
ATOM 3013 O O . LEU A 1 367 ? -18.243 7.453 -17.850 1.00 81.38 367 LEU A O 1
ATOM 3017 N N . LEU A 1 368 ? -20.080 6.576 -16.902 1.00 82.06 368 LEU A N 1
ATOM 3018 C CA . LEU A 1 368 ? -20.634 6.042 -18.148 1.00 82.06 368 LEU A CA 1
ATOM 3019 C C . LEU A 1 368 ? -20.983 7.152 -19.147 1.00 82.06 368 LEU A C 1
ATOM 3021 O O . LEU A 1 368 ? -20.823 6.934 -20.350 1.00 82.06 368 LEU A O 1
ATOM 3025 N N . LYS A 1 369 ? -21.346 8.353 -18.669 1.00 78.50 369 LYS A N 1
ATOM 3026 C CA . LYS A 1 369 ? -21.601 9.536 -19.516 1.00 78.50 369 LYS A CA 1
ATOM 3027 C C . LYS A 1 369 ? -20.360 9.954 -20.316 1.00 78.50 369 LYS A C 1
ATOM 3029 O O . LYS A 1 369 ? -20.466 10.455 -21.427 1.00 78.50 369 LYS A O 1
ATOM 3034 N N . TYR A 1 370 ? -19.164 9.670 -19.797 1.00 71.81 370 TYR A N 1
ATOM 3035 C CA . TYR A 1 370 ? -17.891 9.962 -20.462 1.00 71.81 370 TYR A CA 1
ATOM 3036 C C . TYR A 1 370 ? -17.399 8.815 -21.360 1.00 71.81 370 TYR A C 1
ATOM 3038 O O . TYR A 1 370 ? -16.335 8.929 -21.972 1.00 71.81 370 TYR A O 1
ATOM 3046 N N . SER A 1 371 ? -18.153 7.711 -21.465 1.00 70.19 371 SER A N 1
ATOM 3047 C CA . SER A 1 371 ? -17.760 6.538 -22.261 1.00 70.19 371 SER A CA 1
ATOM 3048 C C . SER A 1 371 ? -17.703 6.801 -23.769 1.00 70.19 371 SER A C 1
ATOM 3050 O O . SER A 1 371 ? -17.001 6.085 -24.487 1.00 70.19 371 SER A O 1
ATOM 3052 N N . GLU A 1 372 ? -18.386 7.844 -24.242 1.00 68.88 372 GLU A N 1
ATOM 3053 C CA . GLU A 1 372 ? -18.431 8.228 -25.654 1.00 68.88 372 GLU A CA 1
ATOM 3054 C C . GLU A 1 372 ? -17.149 8.953 -26.087 1.00 68.88 372 GLU A C 1
ATOM 3056 O O . GLU A 1 372 ? -16.590 8.664 -27.149 1.00 68.88 372 GLU A O 1
ATOM 3061 N N . ASN A 1 373 ? -16.582 9.803 -25.220 1.00 72.19 373 ASN A N 1
ATOM 3062 C CA . ASN A 1 373 ? -15.325 10.498 -25.497 1.00 72.19 373 ASN A CA 1
ATOM 3063 C C . ASN A 1 373 ? -14.105 9.705 -24.998 1.00 72.19 373 ASN A C 1
ATOM 3065 O O . ASN A 1 373 ? -13.537 9.946 -23.926 1.00 72.19 373 ASN A O 1
ATOM 3069 N N . ARG A 1 374 ? -13.657 8.773 -25.845 1.00 67.38 374 ARG A N 1
ATOM 3070 C CA . ARG A 1 374 ? -12.572 7.815 -25.558 1.00 67.38 374 ARG A CA 1
ATOM 3071 C C . ARG A 1 374 ? -11.268 8.463 -25.075 1.00 67.38 374 ARG A C 1
ATOM 3073 O O . ARG A 1 374 ? -10.598 7.901 -24.209 1.00 67.38 374 ARG A O 1
ATOM 3080 N N . ARG A 1 375 ? -10.884 9.621 -25.630 1.00 69.38 375 ARG A N 1
ATOM 3081 C CA . ARG A 1 375 ? -9.624 10.304 -25.274 1.00 69.38 375 ARG A CA 1
ATOM 3082 C C . ARG A 1 375 ? -9.722 10.977 -23.909 1.00 69.38 375 ARG A C 1
ATOM 3084 O O . ARG A 1 375 ? -8.836 10.771 -23.084 1.00 69.38 375 ARG A O 1
ATOM 3091 N N . ARG A 1 376 ? -10.805 11.718 -23.645 1.00 72.69 376 ARG A N 1
ATOM 3092 C CA . ARG A 1 376 ? -11.016 12.380 -22.345 1.00 72.69 376 ARG A CA 1
ATOM 3093 C C . ARG A 1 376 ? -11.092 11.362 -21.208 1.00 72.69 376 ARG A C 1
ATOM 3095 O O . ARG A 1 376 ? -10.410 11.536 -20.202 1.00 72.69 376 ARG A O 1
ATOM 3102 N N . LEU A 1 377 ? -11.816 10.260 -21.409 1.00 74.25 377 LEU A N 1
ATOM 3103 C CA . LEU A 1 377 ? -11.927 9.197 -20.413 1.00 74.25 377 LEU A CA 1
ATOM 3104 C C . LEU A 1 377 ? -10.581 8.518 -20.121 1.00 74.25 377 LEU A C 1
ATOM 3106 O O . LEU A 1 377 ? -10.238 8.289 -18.963 1.00 74.25 377 LEU A O 1
ATOM 3110 N N . ALA A 1 378 ? -9.790 8.210 -21.154 1.00 72.69 378 ALA A N 1
ATOM 3111 C CA . ALA A 1 378 ? -8.474 7.605 -20.962 1.00 72.69 378 ALA A CA 1
ATOM 3112 C C . ALA A 1 378 ? -7.517 8.533 -20.195 1.00 72.69 378 ALA A C 1
ATOM 3114 O O . ALA A 1 378 ? -6.775 8.052 -19.338 1.00 72.69 378 ALA A O 1
ATOM 3115 N N . THR A 1 379 ? -7.556 9.841 -20.470 1.00 76.00 379 THR A N 1
ATOM 3116 C CA . THR A 1 379 ? -6.773 10.856 -19.748 1.00 76.00 379 THR A CA 1
ATOM 3117 C C . THR A 1 379 ? -7.221 10.983 -18.295 1.00 76.00 379 THR A C 1
ATOM 3119 O O . THR A 1 379 ? -6.378 10.997 -17.400 1.00 76.00 379 THR A O 1
ATOM 3122 N N . LEU A 1 380 ? -8.532 11.012 -18.044 1.00 76.62 380 LEU A N 1
ATOM 3123 C CA . LEU A 1 380 ? -9.092 11.069 -16.695 1.00 76.62 380 LEU A CA 1
ATOM 3124 C C . LEU A 1 380 ? -8.687 9.839 -15.878 1.00 76.62 380 LEU A C 1
ATOM 3126 O O . LEU A 1 380 ? -8.082 9.960 -14.816 1.00 76.62 380 LEU A O 1
ATOM 3130 N N . MET A 1 381 ? -8.903 8.643 -16.426 1.00 78.44 381 MET A N 1
ATOM 3131 C CA . MET A 1 381 ? -8.560 7.393 -15.748 1.00 78.44 381 MET A CA 1
ATOM 3132 C C . MET A 1 381 ? -7.041 7.227 -15.571 1.00 78.44 381 MET A C 1
ATOM 3134 O O . MET A 1 381 ? -6.603 6.599 -14.609 1.00 78.44 381 MET A O 1
ATOM 3138 N N . ALA A 1 382 ? -6.210 7.815 -16.439 1.00 77.69 382 ALA A N 1
ATOM 3139 C CA . ALA A 1 382 ? -4.753 7.804 -16.283 1.00 77.69 382 ALA A CA 1
ATOM 3140 C C . ALA A 1 382 ? -4.247 8.623 -15.081 1.00 77.69 382 ALA A C 1
ATOM 3142 O O . ALA A 1 382 ? -3.128 8.381 -14.630 1.00 77.69 382 ALA A O 1
ATOM 3143 N N . LYS A 1 383 ? -5.054 9.538 -14.520 1.00 78.88 383 LYS A N 1
ATOM 3144 C CA . LYS A 1 383 ? -4.713 10.229 -13.265 1.00 78.88 383 LYS A CA 1
ATOM 3145 C C . LYS A 1 383 ? -4.662 9.254 -12.087 1.00 78.88 383 LYS A C 1
ATOM 3147 O O . LYS A 1 383 ? -3.760 9.351 -11.258 1.00 78.88 383 LYS A O 1
ATOM 3152 N N . PHE A 1 384 ? -5.567 8.277 -12.053 1.00 78.81 384 PHE A N 1
ATOM 3153 C CA . PHE A 1 384 ? -5.711 7.309 -10.956 1.00 78.81 384 PHE A CA 1
ATOM 3154 C C . PHE A 1 384 ? -4.990 5.989 -11.222 1.00 78.81 384 PHE A C 1
ATOM 3156 O O . PHE A 1 384 ? -4.466 5.370 -10.292 1.00 78.81 384 PHE A O 1
ATOM 3163 N N . PHE A 1 385 ? -4.932 5.587 -12.493 1.00 85.00 385 PHE A N 1
ATOM 3164 C CA . PHE A 1 385 ? -4.297 4.364 -12.966 1.00 85.00 385 PHE A CA 1
ATOM 3165 C C . PHE A 1 385 ? -3.060 4.700 -13.790 1.00 85.00 385 PHE A C 1
ATOM 3167 O O . PHE A 1 385 ? -3.119 5.014 -14.984 1.00 85.00 385 PHE A O 1
ATOM 3174 N N . VAL A 1 386 ? -1.921 4.601 -13.123 1.00 86.12 386 VAL A N 1
ATOM 3175 C CA . VAL A 1 386 ? -0.610 4.988 -13.637 1.00 86.12 386 VAL A CA 1
ATOM 3176 C C . VAL A 1 386 ? 0.232 3.742 -13.921 1.00 86.12 386 VAL A C 1
ATOM 3178 O O . VAL A 1 386 ? -0.011 2.690 -13.325 1.00 86.12 386 VAL A O 1
ATOM 3181 N N . PRO A 1 387 ? 1.213 3.810 -14.835 1.00 85.25 387 PRO A N 1
ATOM 3182 C CA . PRO A 1 387 ? 2.175 2.728 -15.024 1.00 85.25 387 PRO A CA 1
ATOM 3183 C C . PRO A 1 387 ? 2.861 2.350 -13.705 1.00 85.25 387 PRO A C 1
ATOM 3185 O O . PRO A 1 387 ? 3.178 3.222 -12.894 1.00 85.25 387 PRO A O 1
ATOM 3188 N N . ARG A 1 388 ? 3.130 1.061 -13.482 1.00 87.25 388 ARG A N 1
ATOM 3189 C CA . ARG A 1 388 ? 3.810 0.603 -12.258 1.00 87.25 388 ARG A CA 1
ATOM 3190 C C . ARG A 1 388 ? 5.200 1.207 -12.095 1.00 87.25 388 ARG A C 1
ATOM 3192 O O . ARG A 1 388 ? 5.557 1.513 -10.964 1.00 87.25 388 ARG A O 1
ATOM 3199 N N . ILE A 1 389 ? 5.927 1.462 -13.188 1.00 85.56 389 ILE A N 1
ATOM 3200 C CA . ILE A 1 389 ? 7.208 2.186 -13.129 1.00 85.56 389 ILE A CA 1
ATOM 3201 C C . ILE A 1 389 ? 7.074 3.546 -12.451 1.00 85.56 389 ILE A C 1
ATOM 3203 O O . ILE A 1 389 ? 7.888 3.885 -11.602 1.00 85.56 389 ILE A O 1
ATOM 3207 N N . TYR A 1 390 ? 6.008 4.288 -12.758 1.00 88.38 390 TYR A N 1
ATOM 3208 C CA . TYR A 1 390 ? 5.759 5.579 -12.133 1.00 88.38 390 TYR A CA 1
ATOM 3209 C C . TYR A 1 390 ? 5.521 5.409 -10.631 1.00 88.38 390 TYR A C 1
ATOM 3211 O O . TYR A 1 390 ? 6.075 6.162 -9.842 1.00 88.38 390 TYR A O 1
ATOM 3219 N N . LEU A 1 391 ? 4.766 4.384 -10.215 1.00 90.94 391 LEU A N 1
ATOM 3220 C CA . LEU A 1 391 ? 4.607 4.083 -8.789 1.00 90.94 391 LEU A CA 1
ATOM 3221 C C . LEU A 1 391 ? 5.946 3.747 -8.126 1.00 90.94 391 LEU A C 1
ATOM 3223 O O . LEU A 1 391 ? 6.192 4.228 -7.032 1.00 90.94 391 LEU A O 1
ATOM 3227 N N . PHE A 1 392 ? 6.820 2.970 -8.769 1.00 89.75 392 PHE A N 1
ATOM 3228 C CA . PHE A 1 392 ? 8.136 2.648 -8.206 1.00 89.75 392 PHE A CA 1
ATOM 3229 C C . PHE A 1 392 ? 9.014 3.884 -8.048 1.00 89.75 392 PHE A C 1
ATOM 3231 O O . PHE A 1 392 ? 9.558 4.089 -6.968 1.00 89.75 392 PHE A O 1
ATOM 3238 N N . LEU A 1 393 ? 9.084 4.734 -9.074 1.00 90.19 393 LEU A N 1
ATOM 3239 C CA . LEU A 1 393 ? 9.811 6.002 -9.005 1.00 90.19 393 LEU A CA 1
ATOM 3240 C C . LEU A 1 393 ? 9.276 6.881 -7.874 1.00 90.19 393 LEU A C 1
ATOM 3242 O O . LEU A 1 393 ? 10.061 7.410 -7.095 1.00 90.19 393 LEU A O 1
ATOM 3246 N N . MET A 1 394 ? 7.950 6.962 -7.729 1.00 91.00 394 MET A N 1
ATOM 3247 C CA . MET A 1 394 ? 7.332 7.733 -6.655 1.00 91.00 394 MET A CA 1
ATOM 3248 C C . MET A 1 394 ? 7.655 7.196 -5.259 1.00 91.00 394 MET A C 1
ATOM 3250 O O . MET A 1 394 ? 7.832 7.982 -4.331 1.00 91.00 394 MET A O 1
ATOM 3254 N N . GLU A 1 395 ? 7.714 5.874 -5.089 1.00 91.69 395 GLU A N 1
ATOM 3255 C CA . GLU A 1 395 ? 8.094 5.256 -3.817 1.00 91.69 395 GLU A CA 1
ATOM 3256 C C . GLU A 1 395 ? 9.582 5.482 -3.523 1.00 91.69 395 GLU A C 1
ATOM 3258 O O . GLU A 1 395 ? 9.906 5.870 -2.406 1.00 91.69 395 GLU A O 1
ATOM 3263 N N . ILE A 1 396 ? 10.463 5.343 -4.518 1.00 89.88 396 ILE A N 1
ATOM 3264 C CA . ILE A 1 396 ? 11.907 5.609 -4.393 1.00 89.88 396 ILE A CA 1
ATOM 3265 C C . ILE A 1 396 ? 12.168 7.069 -4.011 1.00 89.88 396 ILE A C 1
ATOM 3267 O O . ILE A 1 396 ? 12.952 7.333 -3.109 1.00 89.88 396 ILE A O 1
ATOM 3271 N N . SER A 1 397 ? 11.472 8.027 -4.629 1.00 91.38 397 SER A N 1
ATOM 3272 C CA . SER A 1 397 ? 11.619 9.448 -4.287 1.00 91.38 397 SER A CA 1
ATOM 3273 C C . SER A 1 397 ? 10.923 9.839 -2.980 1.00 91.38 397 SER A C 1
ATOM 3275 O O . SER A 1 397 ? 11.145 10.933 -2.463 1.00 91.38 397 SER A O 1
ATOM 3277 N N . SER A 1 398 ? 10.042 8.987 -2.445 1.00 93.56 398 SER A N 1
ATOM 3278 C CA . SER A 1 398 ? 9.205 9.344 -1.296 1.00 93.56 398 SER A CA 1
ATOM 3279 C C . SER A 1 398 ? 9.973 9.730 -0.025 1.00 93.56 398 SER A C 1
ATOM 3281 O O . SER A 1 398 ? 9.515 10.670 0.621 1.00 93.56 398 SER A O 1
ATOM 3283 N N . PRO A 1 399 ? 11.132 9.137 0.335 1.00 93.19 399 PRO A N 1
ATOM 3284 C CA . PRO A 1 399 ? 11.871 9.535 1.534 1.00 93.19 399 PRO A CA 1
ATOM 3285 C C . PRO A 1 399 ? 12.342 10.994 1.511 1.00 93.19 399 PRO A C 1
ATOM 3287 O O . PRO A 1 399 ? 12.471 11.597 2.569 1.00 93.19 399 PRO A O 1
ATOM 3290 N N . PHE A 1 400 ? 12.535 11.581 0.326 1.00 92.94 400 PHE A N 1
ATOM 3291 C CA . PHE A 1 400 ? 12.892 12.996 0.173 1.00 92.94 400 PHE A CA 1
ATOM 3292 C C . PHE A 1 400 ? 11.676 13.922 0.249 1.00 92.94 400 PHE A C 1
ATOM 3294 O O . PHE A 1 400 ? 11.786 15.061 0.683 1.00 92.94 400 PHE A O 1
ATOM 3301 N N . ILE A 1 401 ? 10.503 13.448 -0.178 1.00 94.00 401 ILE A N 1
ATOM 3302 C CA . ILE A 1 401 ? 9.279 14.259 -0.264 1.00 94.00 401 ILE A CA 1
ATOM 3303 C C . ILE A 1 401 ? 8.512 14.243 1.066 1.00 94.00 401 ILE A C 1
ATOM 3305 O O . ILE A 1 401 ? 7.964 15.261 1.489 1.00 94.00 401 ILE A O 1
ATOM 3309 N N . VAL A 1 402 ? 8.469 13.085 1.728 1.00 95.25 402 VAL A N 1
ATOM 3310 C CA . VAL A 1 402 ? 7.661 12.836 2.927 1.00 95.25 402 VAL A CA 1
ATOM 3311 C C . VAL A 1 402 ? 7.976 13.781 4.093 1.00 95.25 402 VAL A C 1
ATOM 3313 O O . VAL A 1 402 ? 7.008 14.273 4.669 1.00 95.25 402 VAL A O 1
ATOM 3316 N N . PRO A 1 403 ? 9.237 14.128 4.421 1.00 95.44 403 PRO A N 1
ATOM 3317 C CA . PRO A 1 403 ? 9.535 15.108 5.473 1.00 95.44 403 PRO A CA 1
ATOM 3318 C C . PRO A 1 403 ? 8.796 16.441 5.285 1.00 95.44 403 PRO A C 1
ATOM 3320 O O . PRO A 1 403 ? 8.159 16.957 6.202 1.00 95.44 403 PRO A O 1
ATOM 3323 N N . PHE A 1 404 ? 8.759 16.961 4.056 1.00 94.19 404 PHE A N 1
ATOM 3324 C CA . PHE A 1 404 ? 8.037 18.199 3.748 1.00 94.19 404 PHE A CA 1
ATOM 3325 C C . PHE A 1 404 ? 6.515 18.034 3.842 1.00 94.19 404 PHE A C 1
ATOM 3327 O O . PHE A 1 404 ? 5.800 18.981 4.174 1.00 94.19 404 PHE A O 1
ATOM 3334 N N . GLN A 1 405 ? 5.991 16.842 3.550 1.00 94.94 405 GLN A N 1
ATOM 3335 C CA . GLN A 1 405 ? 4.569 16.536 3.731 1.00 94.94 405 GLN A CA 1
ATOM 3336 C C . GLN A 1 405 ? 4.202 16.424 5.215 1.00 94.94 405 GLN A C 1
ATOM 3338 O O . GLN A 1 405 ? 3.139 16.905 5.603 1.00 94.94 405 GLN A O 1
ATOM 3343 N N . LEU A 1 406 ? 5.090 15.864 6.043 1.00 94.88 406 LEU A N 1
ATOM 3344 C CA . LEU A 1 406 ? 4.939 15.836 7.499 1.00 94.88 406 LEU A CA 1
ATOM 3345 C C . LEU A 1 406 ? 5.009 17.241 8.097 1.00 94.88 406 LEU A C 1
ATOM 3347 O O . LEU A 1 406 ? 4.204 17.569 8.954 1.00 94.88 406 LEU A O 1
ATOM 3351 N N . GLU A 1 407 ? 5.876 18.112 7.587 1.00 93.25 407 GLU A N 1
ATOM 3352 C CA . GLU A 1 407 ? 5.923 19.511 8.024 1.00 93.25 407 GLU A CA 1
ATOM 3353 C C . GLU A 1 407 ? 4.629 20.271 7.669 1.00 93.25 407 GLU A C 1
ATOM 3355 O O . GLU A 1 407 ? 4.107 21.051 8.467 1.00 93.25 407 GLU A O 1
ATOM 3360 N N . LYS A 1 408 ? 4.038 20.004 6.496 1.00 93.31 408 LYS A N 1
ATOM 3361 C CA . LYS A 1 408 ? 2.712 20.543 6.136 1.00 93.31 408 LYS A CA 1
ATOM 3362 C C . LYS A 1 408 ? 1.596 20.000 7.026 1.00 93.31 408 LYS A C 1
ATOM 3364 O O . LYS A 1 408 ? 0.672 20.749 7.339 1.00 93.31 408 LYS A O 1
ATOM 3369 N N . LEU A 1 409 ? 1.658 18.714 7.374 1.00 93.81 409 LEU A N 1
ATOM 3370 C CA . LEU A 1 409 ? 0.733 18.078 8.310 1.00 93.81 409 LEU A CA 1
ATOM 3371 C C . LEU A 1 409 ? 0.842 18.739 9.685 1.00 93.81 409 LEU A C 1
ATOM 3373 O O . LEU A 1 409 ? -0.173 19.177 10.215 1.00 93.81 409 LEU A O 1
ATOM 3377 N N . ARG A 1 410 ? 2.069 18.902 10.191 1.00 93.81 410 ARG A N 1
ATOM 3378 C CA . ARG A 1 410 ? 2.395 19.522 11.478 1.00 93.81 410 ARG A CA 1
ATOM 3379 C C . ARG A 1 410 ? 1.745 20.895 11.637 1.00 93.81 410 ARG A C 1
ATOM 3381 O O . ARG A 1 410 ? 1.003 21.124 12.582 1.00 93.81 410 ARG A O 1
ATOM 3388 N N . ARG A 1 411 ? 1.910 21.773 10.641 1.00 92.62 411 ARG A N 1
ATOM 3389 C CA . ARG A 1 411 ? 1.308 23.126 10.610 1.00 92.62 411 ARG A CA 1
ATOM 3390 C C . ARG A 1 411 ? -0.224 23.148 10.594 1.00 92.62 411 ARG A C 1
ATOM 3392 O O . ARG A 1 411 ? -0.824 24.215 10.687 1.00 92.62 411 ARG A O 1
ATOM 3399 N N . ARG A 1 412 ? -0.866 22.002 10.375 1.00 93.44 412 ARG A N 1
ATOM 3400 C CA . ARG A 1 412 ? -2.323 21.856 10.287 1.00 93.44 412 ARG A CA 1
ATOM 3401 C C . ARG A 1 412 ? -2.879 20.905 11.343 1.00 93.44 412 ARG A C 1
ATOM 3403 O O . ARG A 1 412 ? -4.075 20.647 11.295 1.00 93.44 412 ARG A O 1
ATOM 3410 N N . LEU A 1 413 ? -2.054 20.399 12.263 1.00 93.31 413 LEU A N 1
ATOM 3411 C CA . LEU A 1 413 ? -2.453 19.380 13.236 1.00 93.31 413 LEU A CA 1
ATOM 3412 C C . LEU A 1 413 ? -3.667 19.804 14.055 1.00 93.31 413 LEU A C 1
ATOM 3414 O O . LEU A 1 413 ? -4.636 19.057 14.096 1.00 93.31 413 LEU A O 1
ATOM 3418 N N . GLU A 1 414 ? -3.652 21.013 14.615 1.00 92.19 414 GLU A N 1
ATOM 3419 C CA . GLU A 1 414 ? -4.781 21.554 15.382 1.00 92.19 414 GLU A CA 1
ATOM 3420 C C . GLU A 1 414 ? -6.064 21.578 14.551 1.00 92.19 414 GLU A C 1
ATOM 3422 O O . GLU A 1 414 ? -7.083 21.042 14.967 1.00 92.19 414 GLU A O 1
ATOM 3427 N N . ARG A 1 415 ? -6.000 22.110 13.323 1.00 92.88 415 ARG A N 1
ATOM 3428 C CA . ARG A 1 415 ? -7.154 22.138 12.411 1.00 92.88 415 ARG A CA 1
ATOM 3429 C C . ARG A 1 415 ? -7.650 20.744 12.041 1.00 92.88 415 ARG A C 1
ATOM 3431 O O . ARG A 1 415 ? -8.843 20.552 11.843 1.00 92.88 415 ARG A O 1
ATOM 3438 N N . ILE A 1 416 ? -6.751 19.776 11.893 1.00 92.62 416 ILE A N 1
ATOM 3439 C CA . ILE A 1 416 ? -7.117 18.389 11.588 1.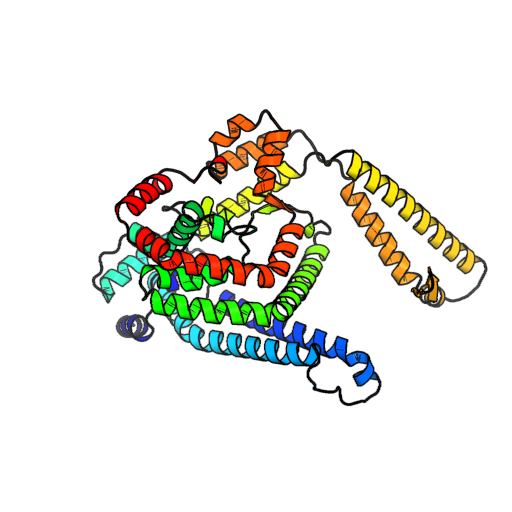00 92.62 416 ILE A CA 1
ATOM 3440 C C . ILE A 1 416 ? -7.787 17.747 12.801 1.00 92.62 416 ILE A C 1
ATOM 3442 O O . ILE A 1 416 ? -8.825 17.114 12.641 1.00 92.62 416 ILE A O 1
ATOM 3446 N N . HIS A 1 417 ? -7.234 17.950 13.995 1.00 92.31 417 HIS A N 1
ATOM 3447 C CA . HIS A 1 417 ? -7.793 17.462 15.249 1.00 92.31 417 HIS A CA 1
ATOM 3448 C C . HIS A 1 417 ? -9.194 18.022 15.499 1.00 92.31 417 HIS A C 1
ATOM 3450 O O . HIS A 1 417 ? -10.129 17.260 15.729 1.00 92.31 417 HIS A O 1
ATOM 3456 N N . THR A 1 418 ? -9.378 19.337 15.349 1.00 90.81 418 THR A N 1
ATOM 3457 C CA . THR A 1 418 ? -10.704 19.955 15.475 1.00 90.81 418 THR A CA 1
ATOM 3458 C C . THR A 1 418 ? -11.672 19.438 14.416 1.00 90.81 418 THR A C 1
ATOM 3460 O O . THR A 1 418 ? -12.825 19.172 14.730 1.00 90.81 418 THR A O 1
ATOM 3463 N N . THR A 1 419 ? -11.210 19.204 13.182 1.00 90.31 419 THR A N 1
ATOM 3464 C CA . THR A 1 419 ? -12.037 18.591 12.127 1.00 90.31 419 THR A CA 1
ATOM 3465 C C . THR A 1 419 ? -12.449 17.158 12.480 1.00 90.31 419 THR A C 1
ATOM 3467 O O . THR A 1 419 ? -13.578 16.770 12.207 1.00 90.31 419 THR A O 1
ATOM 3470 N N . PHE A 1 420 ? -11.561 16.360 13.081 1.00 89.81 420 PHE A N 1
ATOM 3471 C CA . PHE A 1 420 ? -11.871 14.986 13.496 1.00 89.81 420 PHE A CA 1
ATOM 3472 C C . PHE A 1 420 ? -12.866 14.922 14.652 1.00 89.81 420 PHE A C 1
ATOM 3474 O O . PHE A 1 420 ? -13.609 13.949 14.736 1.00 89.81 420 PHE A O 1
ATOM 3481 N N . ASN A 1 421 ? -12.892 15.951 15.497 1.00 86.62 421 ASN A N 1
ATOM 3482 C CA . ASN A 1 421 ? -13.767 16.034 16.664 1.00 86.62 421 ASN A CA 1
ATOM 3483 C C . ASN A 1 421 ? -15.010 16.911 16.430 1.00 86.62 421 ASN A C 1
ATOM 3485 O O . ASN A 1 421 ? -15.830 17.062 17.330 1.00 86.62 421 ASN A O 1
ATOM 3489 N N . SER A 1 422 ? -15.175 17.470 15.229 1.00 86.81 422 SER A N 1
ATOM 3490 C CA . SER A 1 422 ? -16.363 18.232 14.842 1.00 86.81 422 SER A CA 1
ATOM 3491 C C . SER A 1 422 ? -17.491 17.286 14.439 1.00 86.81 422 SER A C 1
ATOM 3493 O O . SER A 1 422 ? -17.373 16.556 13.452 1.00 86.81 422 SER A O 1
ATOM 3495 N N . THR A 1 423 ? -18.590 17.320 15.193 1.00 76.88 423 THR A N 1
ATOM 3496 C CA . THR A 1 423 ? -19.787 16.498 14.970 1.00 76.88 423 THR A CA 1
ATOM 3497 C C . THR A 1 423 ? -20.437 16.801 13.622 1.00 76.88 423 THR A C 1
ATOM 3499 O O . THR A 1 423 ? -20.668 15.877 12.849 1.00 76.88 423 THR A O 1
ATOM 3502 N N . ASP A 1 424 ? -20.617 18.081 13.287 1.00 76.38 424 ASP A N 1
ATOM 3503 C CA . ASP A 1 424 ? -21.281 18.519 12.049 1.00 76.38 424 ASP A CA 1
ATOM 3504 C C . ASP A 1 424 ? -20.553 18.024 10.792 1.00 76.38 424 ASP A C 1
ATOM 3506 O O . ASP A 1 424 ? -21.159 17.508 9.851 1.00 76.38 424 ASP A O 1
ATOM 3510 N N . ILE A 1 425 ? -19.218 18.126 10.788 1.00 75.06 425 ILE A N 1
ATOM 3511 C CA . ILE A 1 425 ? -18.390 17.664 9.667 1.00 75.06 425 ILE A CA 1
ATOM 3512 C C . ILE A 1 425 ? -18.421 16.139 9.579 1.00 75.06 425 ILE A C 1
ATOM 3514 O O . ILE A 1 425 ? -18.427 15.583 8.478 1.00 75.06 425 ILE A O 1
ATOM 3518 N N . TRP A 1 426 ? -18.427 15.452 10.722 1.00 72.81 426 TRP A N 1
ATOM 3519 C CA . TRP A 1 426 ? -18.531 13.999 10.751 1.00 72.81 426 TRP A CA 1
ATOM 3520 C C . TRP A 1 426 ? -19.877 13.516 10.222 1.00 72.81 426 TRP A C 1
ATOM 3522 O O . TRP A 1 426 ? -19.894 12.545 9.471 1.00 72.81 426 TRP A O 1
ATOM 3532 N N . GLU A 1 427 ? -20.978 14.180 10.565 1.00 70.06 427 GLU A N 1
ATOM 3533 C CA . GLU A 1 427 ? -22.324 13.842 10.096 1.00 70.06 427 GLU A CA 1
ATOM 3534 C C . GLU A 1 427 ? -22.493 14.086 8.593 1.00 70.06 427 GLU A C 1
ATOM 3536 O O . GLU A 1 427 ? -22.931 13.176 7.884 1.00 70.06 427 GLU A O 1
ATOM 3541 N N . GLU A 1 428 ? -22.050 15.244 8.085 1.00 72.75 428 GLU A N 1
ATOM 3542 C CA . GLU A 1 428 ? -21.992 15.552 6.645 1.00 72.75 428 GLU A CA 1
ATOM 3543 C C . GLU A 1 428 ? -21.218 14.454 5.895 1.00 72.75 428 GLU A C 1
ATOM 3545 O O . GLU A 1 428 ? -21.701 13.827 4.947 1.00 72.75 428 GLU A O 1
ATOM 3550 N N . TYR A 1 429 ? -20.012 14.163 6.375 1.00 69.56 429 TYR A N 1
ATOM 3551 C CA . TYR A 1 429 ? -19.101 13.217 5.749 1.00 69.56 429 TYR A CA 1
ATOM 3552 C C . TYR A 1 429 ? -19.589 11.763 5.837 1.00 69.56 429 TYR A C 1
ATOM 3554 O O . TYR A 1 429 ? -19.408 10.964 4.911 1.00 69.56 429 TYR A O 1
ATOM 3562 N N . VAL A 1 430 ? -20.237 11.405 6.944 1.00 64.38 430 VAL A N 1
ATOM 3563 C CA . VAL A 1 430 ? -20.905 10.117 7.119 1.00 64.38 430 VAL A CA 1
ATOM 3564 C C . VAL A 1 430 ? -22.060 9.973 6.146 1.00 64.38 430 VAL A C 1
ATOM 3566 O O . VAL A 1 430 ? -22.150 8.918 5.519 1.00 64.38 430 VAL A O 1
ATOM 3569 N N . GLY A 1 431 ? -22.898 10.998 5.984 1.00 61.38 431 GLY A N 1
ATOM 3570 C CA . GLY A 1 431 ? -24.024 10.979 5.052 1.00 61.38 431 GLY A CA 1
ATOM 3571 C C . GLY A 1 431 ? -23.582 10.698 3.612 1.00 61.38 431 GLY A C 1
ATOM 3572 O O . GLY A 1 431 ? -24.151 9.827 2.942 1.00 61.38 431 GLY A O 1
ATOM 3573 N N . GLU A 1 432 ? -22.501 11.350 3.167 1.00 65.62 432 GLU A N 1
ATOM 3574 C CA . GLU A 1 432 ? -21.909 11.138 1.838 1.00 65.62 432 GLU A CA 1
ATOM 3575 C C . GLU A 1 432 ? -21.417 9.692 1.627 1.00 65.62 432 GLU A C 1
ATOM 3577 O O . GLU A 1 432 ? -21.692 9.072 0.599 1.00 65.62 432 GLU A O 1
ATOM 3582 N N . ILE A 1 433 ? -20.698 9.122 2.602 1.00 58.81 433 ILE A N 1
ATOM 3583 C CA . ILE A 1 433 ? -20.022 7.814 2.464 1.00 58.81 433 ILE A CA 1
ATOM 3584 C C . ILE A 1 433 ? -20.954 6.631 2.757 1.00 58.81 433 ILE A C 1
ATOM 3586 O O . ILE A 1 433 ? -20.710 5.499 2.319 1.00 58.81 433 ILE A O 1
ATOM 3590 N N . GLN A 1 434 ? -22.010 6.858 3.535 1.00 56.69 434 GLN A N 1
ATOM 3591 C CA . GLN A 1 434 ? -22.955 5.819 3.929 1.00 56.69 434 GLN A CA 1
ATOM 3592 C C . GLN A 1 434 ? -23.882 5.421 2.770 1.00 56.69 434 GLN A C 1
ATOM 3594 O O . GLN A 1 434 ? -24.284 4.258 2.704 1.00 56.69 434 GLN A O 1
ATOM 3599 N N . SER A 1 435 ? -24.161 6.339 1.837 1.00 58.47 435 SER A N 1
ATOM 3600 C CA . SER A 1 435 ? -25.064 6.117 0.701 1.00 58.47 435 SER A CA 1
ATOM 3601 C C . SER A 1 435 ? -24.344 5.648 -0.575 1.00 58.47 435 SER A C 1
ATOM 3603 O O . SER A 1 435 ? -24.799 4.686 -1.195 1.00 58.47 435 SER A O 1
ATOM 3605 N N . ASN A 1 436 ? -23.191 6.229 -0.940 1.00 61.81 436 ASN A N 1
ATOM 3606 C CA . ASN A 1 436 ? -22.483 5.929 -2.195 1.00 61.81 436 ASN A CA 1
ATOM 3607 C C . ASN A 1 436 ? -20.947 5.905 -2.045 1.00 61.81 436 ASN A C 1
ATOM 3609 O O . ASN A 1 436 ? -20.384 6.385 -1.066 1.00 61.81 436 ASN A O 1
ATOM 3613 N N . ARG A 1 437 ? -20.238 5.314 -3.024 1.00 72.19 437 ARG A N 1
ATOM 3614 C CA . ARG A 1 437 ? -18.778 5.519 -3.133 1.00 72.19 437 ARG A CA 1
ATOM 3615 C C . ARG A 1 437 ? -18.519 6.932 -3.633 1.00 72.19 437 ARG A C 1
ATOM 3617 O O . ARG A 1 437 ? -19.236 7.385 -4.520 1.00 72.19 437 ARG A O 1
ATOM 3624 N N . ILE A 1 438 ? -17.444 7.553 -3.152 1.00 73.19 438 ILE A N 1
ATOM 3625 C CA . ILE A 1 438 ? -16.986 8.846 -3.672 1.00 73.19 438 ILE A CA 1
ATOM 3626 C C . ILE A 1 438 ? -16.742 8.710 -5.179 1.00 73.19 438 ILE A C 1
ATOM 3628 O O . ILE A 1 438 ? -16.109 7.741 -5.629 1.00 73.19 438 ILE A O 1
ATOM 3632 N N . SER A 1 439 ? -17.270 9.656 -5.958 1.00 68.31 439 SER A N 1
ATOM 3633 C CA . SER A 1 439 ? -17.077 9.663 -7.401 1.00 68.31 439 SER A CA 1
ATOM 3634 C C . SER A 1 439 ? -15.607 9.925 -7.703 1.00 68.31 439 SER A C 1
ATOM 3636 O O . SER A 1 439 ? -14.967 10.769 -7.082 1.00 68.31 439 SER A O 1
ATOM 3638 N N . ILE A 1 440 ? -15.039 9.229 -8.688 1.00 69.88 440 ILE A N 1
ATOM 3639 C CA . ILE A 1 440 ? -13.680 9.534 -9.163 1.00 69.88 440 ILE A CA 1
ATOM 3640 C C . ILE A 1 440 ? -13.582 10.972 -9.692 1.00 69.88 440 ILE A C 1
ATOM 3642 O O . ILE A 1 440 ? -12.488 11.521 -9.750 1.00 69.88 440 ILE A O 1
ATOM 3646 N N . LEU A 1 441 ? -14.705 11.572 -10.091 1.00 67.31 441 LEU A N 1
ATOM 3647 C CA . LEU A 1 441 ? -14.759 12.958 -10.550 1.00 67.31 441 LEU A CA 1
ATOM 3648 C C . LEU A 1 441 ? -14.524 13.970 -9.422 1.00 67.31 441 LEU A C 1
ATOM 3650 O O . LEU A 1 441 ? -14.038 15.061 -9.704 1.00 67.31 441 LEU A O 1
ATOM 3654 N N . ASP A 1 442 ? -14.799 13.587 -8.174 1.00 61.38 442 ASP A N 1
ATOM 3655 C CA . ASP A 1 442 ? -14.593 14.426 -6.988 1.00 61.38 442 ASP A CA 1
ATOM 3656 C C . ASP A 1 442 ? -13.129 14.408 -6.500 1.00 61.38 442 ASP A C 1
ATOM 3658 O O . ASP A 1 442 ? -12.785 15.070 -5.518 1.00 61.38 442 ASP A O 1
ATOM 3662 N N . LEU A 1 443 ? -12.266 13.620 -7.160 1.00 58.53 443 LEU A N 1
ATOM 3663 C CA . LEU A 1 443 ? -10.851 13.391 -6.833 1.00 58.53 443 LEU A CA 1
ATOM 3664 C C . LEU A 1 443 ? -9.906 14.094 -7.812 1.00 58.53 443 LEU A C 1
ATOM 3666 O O . LEU A 1 443 ? -8.815 14.520 -7.360 1.00 58.53 443 LEU A O 1
#

pLDDT: mean 76.79, std 12.3, range [43.69, 95.44]

Radius of gyration: 27.43 Å; chains: 1; bounding box: 68×50×74 Å

Secondary structure (DSSP, 8-state):
-HHHHHHHHHHTT--HHHHHHHHHS-HHHHHHHHHHHHHHHHHHHHHHHHHHTHHHHHTTPPP--SSSHHHHHHHHHHHHHHHHHHHHHHHHHHHHHHHHHHHHHH-S-GGG--HHHHHHHHHHHHHHHH-----HHHHHHHHHHHHHHHHHHHHH-GGGG-S---HHHHHHHHHHHHHHHHS-HHHHHHHHHHHHHHHHHHHHHHHHHHHHHHHHHHHHHHHH-TTTTTSEEE-TTHHHHT--TTS-HHHHHHHHHHHHHHHHHHHTS---HHHHHHHHHHHHHHHHHHHHHHHHHHHHHHHS---HHHHTT-EEEETTEEEEHHHHHHHHHHHHHHHHHHT----SSSHHHHHHHHHHHTT-GGGGGGGS-HHHHHHHHHHHEEEHHHHHHHHHHHHHHHHHHHHHHHTTHHHHHHHHH-HHHHHHHHHHHHHSPPPGGG-

Organism: Encephalitozoon romaleae (strain SJ-2008) (NCBI:txid1178016)

InterPro domains:
  IPR007241 Autophagy-related protein 9 [PF04109] (185-433)
  IPR007241 Autophagy-related protein 9 [PTHR13038] (186-295)

Foldseek 3Di:
DVVVLLVLCVVLVADLLNLVVCVVQPPVNLVVVLVVLLVVLQVLLVVLLCVVCVVCVVVVHDRPCDPDPSNVSNVVSVVVSVVSVVVCVSCSSVSVSSVVLCCVQVVDDPPDDDVVSSLVSVQVVCCVNVVDNDDPLNSLCVQCVLLLLVVLCCQVPVVLQPPHPAPVLVVVSSVCSVCLQPHDLVVVLVVLLVVLVVLQVCLVVQLVVLVSVVVVVCVVVCVVPVCLQQQWDFGPNVLSLLDFSPDRSVRSVVLRVVLSVLVSLLVLADDPPVLLVVLVVLLVVLVVVLVVLVVVLVVCVVVDPDDPVVQQQDWDQDPNDTDGPVVSNCVSVVSSVSSVVVNDHDDDPCNLVSVVVSCVSSVQVVCNVVSVVSVVSSVLVCVGIPRNNVSSVCNSCCSNVSSVSSVVCSVCSVVSNCCSVDPVNVVVSNVVRNPHRRHSVSD

Sequence (443 aa):
MVRNLKRKYLINKITLLDIYNYYGTPLSIYTSQKIRNVFVTASLCLTVYFASNMDAIRNNRIPRLGVNFSSATLVVGGVFVVKEAISYVLNLKKMASVFYIYRYILQEGIDNIRFKDVVEGVIKLEKEVHNRDLTGKDFRDIVNRNNLLLLLMMKKFPSIFRPTCSRFLLYILHSYIGKIENGPIEEINDEMRVISAAIFLLSPIISIFFILYYIVRIIEKSQNNVFYVFKKAHRPSFKYFMAKRNEYPHETRRKIQKGADYLNAFFLAKKRDCIARICSAVSFFLSCLVFLAVYLILKTVLVSNPNLNGILYQDIVLFGKTTNILYLSYFIGGMSCCLRCLSLDYASTSRRRMFIKWCVLMEQRELLKYSENRRRLATLMAKFFVPRIYLFLMEISSPFIVPFQLEKLRRRLERIHTTFNSTDIWEEYVGEIQSNRISILDL